Protein AF-0000000084722737 (afdb_homodimer)

Sequence (654 aa):
MSAPPPARPPMKITVLSRSASISSTKRLVEAGRARGHQVRVLNPVRVEMHLDGRRANLYYRRRKLSPCDVVIPRIAQSINNYGLAVVNQFAMGRVPLVNTARAISESRNKMRSLQLLSAHGIDIPATVMARDAADLKAMVGLVGGVPVLVKLLQGQEKRGVMVCESLQSLEAALEAILGLGHNLIVQQYVQHSGKDVRVLVVGGRAVAAVRRRPRVGRLSYTLNRGARLEALQLTESQRVAAERTAMLVGLEVAAVDLLDVPEGPPKVFEVNSSPALAEMESATGQDLARVIIERAEQLAAGSSGVESSEAWPTAVPRRKRASKAEGMSAPPPARPPMKITVLSRSASISSTKRLVEAGRARGHQVRVLNPVRVEMHLDGRRANLYYRRRKLSPCDVVIPRIAQSINNYGLAVVNQFAMGRVPLVNTARAISESRNKMRSLQLLSAHGIDIPATVMARDAADLKAMVGLVGGVPVLVKLLQGQEKRGVMVCESLQSLEAALEAILGLGHNLIVQQYVQHSGKDVRVLVVGGRAVAAVRRRPRVGRLSYTLNRGARLEALQLTESQRVAAERTAMLVGLEVAAVDLLDVPEGPPKVFEVNSSPALAEMESATGQDLARVIIERAEQLAAGSSGVESSEAWPTAVPRRKRASKAEG

Foldseek 3Di:
DPPPPPLPPAFEEEEADQDCPAQQNVLLCVLSVVSPYHYYYDHLVQKDWDDDPPDIFIDHPRHTDDDGLEYEYDDDVVCPPSSLVSQVSNVVVVHHYLDHSQLQVCQLQQVNLVVLCVLVPAAAFQKDWDLDCPDVPVRQVSRPHPQKWKAWSDDDPQPGIDTDGHSVSVVVVSCVQSVVVTTMMIGHDAPDPLWKKKFKAAQLFTDWMWIWHPDPPDRSVSSDDDTQTATDDDDPLRGVSQSVSCLQSFHNIKIWMWDDHPDDGIHTRHIHRNDDDVNRCVRHVDSVSNVNSVSRVCVSVPHDGSPHCPPSPPPPPPDPPPPPPDD/DPPDDPLPPAWEEEEADQDCPAQQNVLLCVLSVVSPYHYDYDHLVQKDWDDDPPDIFIDHPRHTDDDGLEYEYDDDVVCPPSSLVSQVSNVVVVHHYLDHSQLQVCQLQQVNLVVLCVLVPAAAFQKDWDLDCPDVPVRQVSRPHPQKWKAWSDDDPQPGIDTDGHSVSVVVVSCVQSVVVTTMMIGHDQPDPLWKKKFKAAQLFTDWMWIWHPDPPDRSVSSDPDTQTATDDDDPLRGVSQSVSCLQSQHNIKIWMWDDHPDDGIHTRHIHRNDDDVNRCVRHVDSVSNVNSVSRVCVSVPHDGSPHCPPSPPPPPPDPPPPPDDD

Organism: Cystobacter fuscus (strain ATCC 25194 / DSM 2262 / NBRC 100088 / M29) (NCBI:txid1242864)

pLDDT: mean 82.64, std 18.61, range [24.31, 98.62]

Secondary structure (DSSP, 8-state):
-------PPP-EEEEE-S-TTSHHHHHHHHHHHHTT-EEEEE-GGGEEEEE-SS-EEEEETTEEPPP-SEEEE---TTTHHHHHHHHHHHHHTT--BSB-HHHHHHHH-HHHHHHHHHHTT-----EEEES--TTHHHHHHHTTSSSEEEEESSS-GGG-EEEE-SHHHHHHHHHHHHTTT--EEEEE----SS-EEEEEEETTEEEEEEEEE--TTS-TT---TTPEEEE-PPPHHHHHHHHHHHHHHTBSEEEEEEE--SSSSPEEEEEESS---HHHHHHH---HHHHHHHHHHHHHTTPPP----------------------/-------PPP-EEEEE-S-TTSHHHHHHHHHHHHTT-EEEEE-GGGEEEEE-SS-EEEEETTEEPPP-SEEEE---TTTHHHHHHHHHHHHHTT--BSB-HHHHHHHH-HHHHHHHHHHTT-----EEEES--TTHHHHHHHTTSSSEEEEESSS-GGG-EEEE-SHHHHHHHHHHHHTTT--EEEEE----SS-EEEEEEETTEEEEEEEEEPPTTS-TT---TTPEEEE-PPPHHHHHHHHHHHHHHTBSEEEEEEE--SSSSPEEEEEESS---HHHHHHH---HHHHHHHHHHHHHTTPPP----------------------

Nearest PDB structures (foldseek):
  7qys-assembly1_D  TM=9.601E-01  e=2.051E-33  Pseudomonas syringae pv. tomato str. DC3000
  7qyr-assembly2_E  TM=9.599E-01  e=2.441E-33  Pseudomonas aeruginosa PAO1
  7qyr-assembly1_C  TM=9.624E-01  e=4.615E-33  Pseudomonas aeruginosa PAO1
  7qys-assembly2_H  TM=9.605E-01  e=5.819E-33  Pseudomonas syringae pv. tomato str. DC3000
  7qys-assembly1_B  TM=9.576E-01  e=3.308E-32  Pseudomonas syringae pv. tomato str. DC3000

Solvent-accessible surface area (backbone atoms only — not comparable to full-atom values): 34906 Å² total; per-residue (Å²): 131,78,74,73,72,76,75,65,76,68,43,40,37,37,34,32,28,84,45,69,78,40,64,42,48,39,42,38,44,51,35,33,40,74,66,54,27,47,65,46,74,40,36,49,73,59,40,30,40,36,38,43,15,79,50,76,48,47,28,44,90,90,32,75,59,75,89,56,44,26,36,43,57,40,75,53,79,84,53,51,70,57,35,34,46,53,48,44,51,44,40,69,67,44,32,38,54,43,45,44,37,65,24,41,51,39,34,68,34,60,64,57,38,51,50,54,36,24,72,68,62,41,40,28,58,23,32,33,37,46,71,66,71,86,55,51,67,63,53,35,55,71,27,74,32,70,43,28,31,38,34,47,69,68,73,68,80,64,77,29,63,44,78,24,73,37,71,66,52,37,49,54,49,46,54,59,42,42,72,69,72,47,51,43,34,41,26,33,52,75,92,42,94,40,49,35,38,40,32,38,25,49,75,56,35,66,76,48,35,29,35,38,34,38,48,88,93,49,70,34,81,45,68,44,95,70,46,53,57,39,55,44,85,74,49,70,59,50,42,52,54,44,22,50,49,28,30,52,52,19,28,26,41,25,30,31,31,32,35,67,44,98,72,70,67,45,24,48,77,47,49,35,56,59,58,76,42,58,66,54,24,67,41,58,73,46,68,58,41,43,56,52,45,52,48,42,50,39,38,51,73,65,45,81,70,59,68,49,60,73,70,58,75,69,56,71,74,77,74,77,77,74,74,75,74,83,122,133,80,72,71,74,78,76,68,77,70,42,40,37,36,34,32,26,85,44,68,78,42,63,42,49,38,42,39,45,50,36,33,42,74,65,54,27,48,66,46,74,41,36,50,74,59,41,30,39,37,38,43,16,81,52,77,48,48,27,45,89,90,32,74,59,74,87,54,44,28,35,43,59,40,74,53,79,84,53,49,70,57,34,35,48,52,47,44,50,44,40,68,69,44,34,38,56,46,45,43,40,64,24,43,51,40,33,67,34,60,66,55,38,51,50,54,37,24,70,68,60,40,42,28,58,25,31,34,38,46,71,66,70,86,55,52,67,64,54,36,54,72,27,75,32,71,43,29,31,37,34,46,69,68,72,68,78,65,78,30,61,44,78,23,73,38,72,66,52,40,49,53,49,44,53,59,40,43,71,70,72,46,51,42,36,41,27,32,52,74,90,40,95,41,51,35,35,39,32,37,26,49,75,56,36,70,76,47,37,29,35,38,34,38,48,88,94,50,73,33,81,48,68,44,94,70,45,52,58,39,56,45,85,74,49,70,59,51,42,51,53,42,23,51,48,28,29,51,51,20,28,26,42,23,28,30,32,32,34,66,46,99,72,70,68,45,24,47,77,47,50,35,55,60,59,77,42,58,65,54,24,67,39,58,72,47,68,58,41,44,56,53,44,52,49,42,51,40,38,50,72,64,46,81,70,59,67,48,57,72,69,60,75,66,57,72,73,77,74,74,76,74,75,76,74,83,123

Radius of gyration: 26.08 Å; Cα contacts (8 Å, |Δi|>4): 1401; chains: 2; bounding box: 75×81×66 Å

Structure (mmCIF, N/CA/C/O backbone):
data_AF-0000000084722737-model_v1
#
loop_
_entity.id
_entity.type
_entity.pdbx_description
1 polymer 'Ribosomal protein S6 glutaminyl transferase'
#
loop_
_atom_site.group_PDB
_atom_site.id
_atom_site.type_symbol
_atom_site.label_atom_id
_atom_site.label_alt_id
_atom_site.label_comp_id
_atom_site.label_asym_id
_atom_site.label_entity_id
_atom_site.label_seq_id
_atom_site.pdbx_PDB_ins_code
_atom_site.Cartn_x
_atom_site.Cartn_y
_atom_site.Cartn_z
_atom_site.occupancy
_atom_site.B_iso_or_equiv
_atom_site.auth_seq_id
_atom_site.auth_comp_id
_atom_site.auth_asym_id
_atom_site.auth_atom_id
_atom_site.pdbx_PDB_model_num
ATOM 1 N N . MET A 1 1 ? 12.906 31.125 36.125 1 32.56 1 MET A N 1
ATOM 2 C CA . MET A 1 1 ? 12.984 31.172 34.656 1 32.56 1 MET A CA 1
ATOM 3 C C . MET A 1 1 ? 13.672 29.922 34.125 1 32.56 1 MET A C 1
ATOM 5 O O . MET A 1 1 ? 14.867 29.703 34.375 1 32.56 1 MET A O 1
ATOM 9 N N . SER A 1 2 ? 13.016 28.766 34.031 1 36.16 2 SER A N 1
ATOM 10 C CA . SER A 1 2 ? 13.602 27.453 33.781 1 36.16 2 SER A CA 1
ATOM 11 C C . SER A 1 2 ? 14.414 27.453 32.5 1 36.16 2 SER A C 1
ATOM 13 O O . SER A 1 2 ? 14.031 28.109 31.516 1 36.16 2 SER A O 1
ATOM 15 N N . ALA A 1 3 ? 15.703 27.281 32.5 1 43.47 3 ALA A N 1
ATOM 16 C CA . ALA A 1 3 ? 16.625 27.281 31.375 1 43.47 3 ALA A CA 1
ATOM 17 C C . ALA A 1 3 ? 16.016 26.531 30.188 1 43.47 3 ALA A C 1
ATOM 19 O O . ALA A 1 3 ? 15.359 25.5 30.375 1 43.47 3 ALA A O 1
ATOM 20 N N . PRO A 1 4 ? 15.781 27.25 29.047 1 47.06 4 PRO A N 1
ATOM 21 C CA . PRO A 1 4 ? 15.25 26.5 27.891 1 47.06 4 PRO A CA 1
ATOM 22 C C . PRO A 1 4 ? 15.938 25.156 27.688 1 47.06 4 PRO A C 1
ATOM 24 O O . PRO A 1 4 ? 17.094 24.969 28.109 1 47.06 4 PRO A O 1
ATOM 27 N N . PRO A 1 5 ? 15.242 24.109 27.656 1 49.84 5 PRO A N 1
ATOM 28 C CA . PRO A 1 5 ? 15.898 22.812 27.5 1 49.84 5 PRO A CA 1
ATOM 29 C C . PRO A 1 5 ? 17.094 22.859 26.562 1 49.84 5 PRO A C 1
ATOM 31 O O . PRO A 1 5 ? 17.156 23.703 25.672 1 49.84 5 PRO A O 1
ATOM 34 N N . PRO A 1 6 ? 18.266 22.453 26.953 1 48.44 6 PRO A N 1
ATOM 35 C CA . PRO A 1 6 ? 19.484 22.516 26.156 1 48.44 6 PRO A CA 1
ATOM 36 C C . PRO A 1 6 ? 19.266 22.203 24.688 1 48.44 6 PRO A C 1
ATOM 38 O O . PRO A 1 6 ? 18.438 21.328 24.359 1 48.44 6 PRO A O 1
ATOM 41 N N . ALA A 1 7 ? 19.406 23.25 23.859 1 53.53 7 ALA A N 1
ATOM 42 C CA . ALA A 1 7 ? 19.297 23.109 22.406 1 53.53 7 ALA A CA 1
ATOM 43 C C . ALA A 1 7 ? 20.016 21.844 21.938 1 53.53 7 ALA A C 1
ATOM 45 O O . ALA A 1 7 ? 21.156 21.594 22.297 1 53.53 7 ALA A O 1
ATOM 46 N N . ARG A 1 8 ? 19.281 20.781 21.609 1 64.94 8 ARG A N 1
ATOM 47 C CA . ARG A 1 8 ? 19.906 19.562 21.109 1 64.94 8 ARG A CA 1
ATOM 48 C C . ARG A 1 8 ? 20.891 19.875 19.984 1 64.94 8 ARG A C 1
ATOM 50 O O . ARG A 1 8 ? 20.766 20.906 19.312 1 64.94 8 ARG A O 1
ATOM 57 N N . PRO A 1 9 ? 21.969 19.094 19.844 1 79.06 9 PRO A N 1
ATOM 58 C CA . PRO A 1 9 ? 22.984 19.312 18.812 1 79.06 9 PRO A CA 1
ATOM 59 C C . PRO A 1 9 ? 22.359 19.484 17.422 1 79.06 9 PRO A C 1
ATOM 61 O O . PRO A 1 9 ? 21.297 18.938 17.141 1 79.06 9 PRO A O 1
ATOM 64 N N . PRO A 1 10 ? 22.906 20.422 16.703 1 92.69 10 PRO A N 1
ATOM 65 C CA . PRO A 1 10 ? 22.422 20.641 15.344 1 92.69 10 PRO A CA 1
ATOM 66 C C . PRO A 1 10 ? 22.312 19.344 14.539 1 92.69 10 PRO A C 1
ATOM 68 O O . PRO A 1 10 ? 23.188 18.484 14.625 1 92.69 10 PRO A O 1
ATOM 71 N N . MET A 1 11 ? 21.156 19.234 14.047 1 95.69 11 MET A N 1
ATOM 72 C CA . MET A 1 11 ? 20.875 18.078 13.211 1 95.69 11 MET A CA 1
ATOM 73 C C . MET A 1 11 ? 20.797 18.469 11.742 1 95.69 11 MET A C 1
ATOM 75 O O . MET A 1 11 ? 20.688 19.656 11.422 1 95.69 11 MET A O 1
ATOM 79 N N . LYS A 1 12 ? 21 17.469 10.914 1 98 12 LYS A N 1
ATOM 80 C CA . LYS A 1 12 ? 20.703 17.594 9.492 1 98 12 LYS A CA 1
ATOM 81 C C . LYS A 1 12 ? 19.312 17.031 9.18 1 98 12 LYS A C 1
ATOM 83 O O . LYS A 1 12 ? 19.094 15.828 9.234 1 98 12 LYS A O 1
ATOM 88 N N . ILE A 1 13 ? 18.438 17.969 8.82 1 98.44 13 ILE A N 1
ATOM 89 C CA . ILE A 1 13 ? 17.062 17.578 8.523 1 98.44 13 ILE A CA 1
ATOM 90 C C . ILE A 1 13 ? 16.828 17.641 7.016 1 98.44 13 ILE A C 1
ATOM 92 O O . ILE A 1 13 ? 17.188 18.625 6.359 1 98.44 13 ILE A O 1
ATOM 96 N N . THR A 1 14 ? 16.281 16.547 6.465 1 98.62 14 THR A N 1
ATOM 97 C CA . THR A 1 14 ? 15.852 16.562 5.074 1 98.62 14 THR A CA 1
ATOM 98 C C . THR A 1 14 ? 14.328 16.625 4.98 1 98.62 14 THR A C 1
ATOM 100 O O . THR A 1 14 ? 13.633 15.781 5.547 1 98.62 14 THR A O 1
ATOM 103 N N . VAL A 1 15 ? 13.828 17.625 4.297 1 98.62 15 VAL A N 1
ATOM 104 C CA . VAL A 1 15 ? 12.406 17.734 3.975 1 98.62 15 VAL A CA 1
ATOM 105 C C . VAL A 1 15 ? 12.18 17.297 2.527 1 98.62 15 VAL A C 1
ATOM 107 O O . VAL A 1 15 ? 12.75 17.875 1.602 1 98.62 15 VAL A O 1
ATOM 110 N N . LEU A 1 16 ? 11.406 16.25 2.336 1 97.5 16 LEU A N 1
ATOM 111 C CA . LEU A 1 16 ? 11.016 15.852 0.99 1 97.5 16 LEU A CA 1
ATOM 112 C C . LEU A 1 16 ? 9.766 16.609 0.541 1 97.5 16 LEU A C 1
ATOM 114 O O . LEU A 1 16 ? 8.688 16.406 1.092 1 97.5 16 LEU A O 1
ATOM 118 N N . SER A 1 17 ? 9.953 17.453 -0.408 1 96.25 17 SER A N 1
ATOM 119 C CA . SER A 1 17 ? 8.883 18.312 -0.915 1 96.25 17 SER A CA 1
ATOM 120 C C . SER A 1 17 ? 9.117 18.688 -2.375 1 96.25 17 SER A C 1
ATOM 122 O O . SER A 1 17 ? 10.266 18.797 -2.814 1 96.25 17 SER A O 1
ATOM 124 N N . ARG A 1 18 ? 8.039 18.922 -3.059 1 92.44 18 ARG A N 1
ATOM 125 C CA . ARG A 1 18 ? 8.156 19.25 -4.477 1 92.44 18 ARG A CA 1
ATOM 126 C C . ARG A 1 18 ? 8.859 20.578 -4.676 1 92.44 18 ARG A C 1
ATOM 128 O O . ARG A 1 18 ? 9.5 20.812 -5.703 1 92.44 18 ARG A O 1
ATOM 135 N N . SER A 1 19 ? 8.633 21.438 -3.678 1 92.56 19 SER A N 1
ATOM 136 C CA . SER A 1 19 ? 9.242 22.75 -3.797 1 92.56 19 SER A CA 1
ATOM 137 C C . SER A 1 19 ? 9.461 23.391 -2.428 1 92.56 19 SER A C 1
ATOM 139 O O . SER A 1 19 ? 8.609 23.266 -1.542 1 92.56 19 SER A O 1
ATOM 141 N N . ALA A 1 20 ? 10.531 24.125 -2.365 1 93.56 20 ALA A N 1
ATOM 142 C CA . ALA A 1 20 ? 10.836 24.859 -1.144 1 93.56 20 ALA A CA 1
ATOM 143 C C . ALA A 1 20 ? 9.914 26.078 -0.989 1 93.56 20 ALA A C 1
ATOM 145 O O . ALA A 1 20 ? 9.836 26.672 0.086 1 93.56 20 ALA A O 1
ATOM 146 N N . SER A 1 21 ? 9.195 26.359 -2.053 1 94.62 21 SER A N 1
ATOM 147 C CA . SER A 1 21 ? 8.359 27.562 -2.047 1 94.62 21 SER A CA 1
ATOM 148 C C . SER A 1 21 ? 6.977 27.281 -1.484 1 94.62 21 SER A C 1
ATOM 150 O O . SER A 1 21 ? 6.207 28.203 -1.202 1 94.62 21 SER A O 1
ATOM 152 N N . ILE A 1 22 ? 6.703 26.047 -1.352 1 94.12 22 ILE A N 1
ATOM 153 C CA . ILE A 1 22 ? 5.418 25.688 -0.76 1 94.12 22 ILE A CA 1
ATOM 154 C C . ILE A 1 22 ? 5.355 26.188 0.681 1 94.12 22 ILE A C 1
ATOM 156 O O . ILE A 1 22 ? 6.293 25.984 1.457 1 94.12 22 ILE A O 1
ATOM 160 N N . SER A 1 23 ? 4.297 26.828 1.039 1 95.38 23 SER A N 1
ATOM 161 C CA . SER A 1 23 ? 4.168 27.562 2.295 1 95.38 23 SER A CA 1
ATOM 162 C C . SER A 1 23 ? 4.484 26.656 3.49 1 95.38 23 SER A C 1
ATOM 164 O O . SER A 1 23 ? 5.246 27.047 4.379 1 95.38 23 SER A O 1
ATOM 166 N N . SER A 1 24 ? 3.938 25.469 3.49 1 96.25 24 SER A N 1
ATOM 167 C CA . SER A 1 24 ? 4.168 24.562 4.609 1 96.25 24 SER A CA 1
ATOM 168 C C . SER A 1 24 ? 5.629 24.109 4.668 1 96.25 24 SER A C 1
ATOM 170 O O . SER A 1 24 ? 6.191 23.969 5.754 1 96.25 24 SER A O 1
ATOM 172 N N . THR A 1 25 ? 6.238 23.906 3.545 1 97.5 25 THR A N 1
ATOM 173 C CA . THR A 1 25 ? 7.652 23.547 3.488 1 97.5 25 THR A CA 1
ATOM 174 C C . THR A 1 25 ? 8.516 24.688 4.016 1 97.5 25 THR A C 1
ATOM 176 O O . THR A 1 25 ? 9.422 24.469 4.824 1 97.5 25 THR A O 1
ATOM 179 N N . LYS A 1 26 ? 8.18 25.891 3.607 1 97.88 26 LYS A N 1
ATOM 180 C CA . LYS A 1 26 ? 8.898 27.078 4.09 1 97.88 26 LYS A CA 1
ATOM 181 C C . LYS A 1 26 ? 8.844 27.172 5.609 1 97.88 26 LYS A C 1
ATOM 183 O O . LYS A 1 26 ? 9.852 27.438 6.262 1 97.88 26 LYS A O 1
ATOM 188 N N . ARG A 1 27 ? 7.66 26.922 6.125 1 98.06 27 ARG A N 1
ATOM 189 C CA . ARG A 1 27 ? 7.473 27 7.57 1 98.06 27 ARG A CA 1
ATOM 190 C C . ARG A 1 27 ? 8.344 25.984 8.289 1 98.06 27 ARG A C 1
ATOM 192 O O . ARG A 1 27 ? 8.953 26.297 9.32 1 98.06 27 ARG A O 1
ATOM 199 N N . LEU A 1 28 ? 8.438 24.797 7.762 1 98.5 28 LEU A N 1
ATOM 200 C CA . LEU A 1 28 ? 9.258 23.75 8.367 1 98.5 28 LEU A CA 1
ATOM 201 C C . LEU A 1 28 ? 10.734 24.109 8.312 1 98.5 28 LEU A C 1
ATOM 203 O O . LEU A 1 28 ? 11.469 23.922 9.289 1 98.5 28 LEU A O 1
ATOM 207 N N . VAL A 1 29 ? 11.156 24.641 7.156 1 98.44 29 VAL A N 1
ATOM 208 C CA . VAL A 1 29 ? 12.539 25.047 6.992 1 98.44 29 VAL A CA 1
ATOM 209 C C . VAL A 1 29 ? 12.875 26.156 7.996 1 98.44 29 VAL A C 1
ATOM 211 O O . VAL A 1 29 ? 13.883 26.078 8.703 1 98.44 29 VAL A O 1
ATOM 214 N N . GLU A 1 30 ? 12.016 27.109 8.094 1 98.12 30 GLU A N 1
ATOM 215 C CA . GLU A 1 30 ? 12.219 28.234 9.016 1 98.12 30 GLU A CA 1
ATOM 216 C C . GLU A 1 30 ? 12.281 27.75 10.461 1 98.12 30 GLU A C 1
ATOM 218 O O . GLU A 1 30 ? 13.172 28.156 11.211 1 98.12 30 GLU A O 1
ATOM 223 N N . ALA A 1 31 ? 11.375 26.922 10.852 1 98.25 31 ALA A N 1
ATOM 224 C CA . ALA A 1 31 ? 11.32 26.406 12.219 1 98.25 31 ALA A CA 1
ATOM 225 C C . ALA A 1 31 ? 12.57 25.594 12.547 1 98.25 31 ALA A C 1
ATOM 227 O O . ALA A 1 31 ? 13.133 25.703 13.633 1 98.25 31 ALA A O 1
ATOM 228 N N . GLY A 1 32 ? 13 24.719 11.594 1 98.19 32 GLY A N 1
ATOM 229 C CA . GLY A 1 32 ? 14.203 23.938 11.797 1 98.19 32 GLY A CA 1
ATOM 230 C C . GLY A 1 32 ? 15.453 24.781 11.953 1 98.19 32 GLY A C 1
ATOM 231 O O . GLY A 1 32 ? 16.25 24.562 12.875 1 98.19 32 GLY A O 1
ATOM 232 N N . ARG A 1 33 ? 15.555 25.75 11.086 1 98 33 ARG A N 1
ATOM 233 C CA . ARG A 1 33 ? 16.719 26.641 11.141 1 98 33 ARG A CA 1
ATOM 234 C C . ARG A 1 33 ? 16.703 27.484 12.406 1 98 33 ARG A C 1
ATOM 236 O O . ARG A 1 33 ? 17.75 27.719 13.016 1 98 33 ARG A O 1
ATOM 243 N N . ALA A 1 34 ? 15.539 27.938 12.805 1 97.56 34 ALA A N 1
ATOM 244 C CA . ALA A 1 34 ? 15.398 28.734 14.023 1 97.56 34 ALA A CA 1
ATOM 245 C C . ALA A 1 34 ? 15.836 27.938 15.25 1 97.56 34 ALA A C 1
ATOM 247 O O . ALA A 1 34 ? 16.281 28.516 16.234 1 97.56 34 ALA A O 1
ATOM 248 N N . ARG A 1 35 ? 15.758 26.672 15.172 1 97.19 35 ARG A N 1
ATOM 249 C CA . ARG A 1 35 ? 16.141 25.812 16.297 1 97.19 35 ARG A CA 1
ATOM 250 C C . ARG A 1 35 ? 17.594 25.344 16.156 1 97.19 35 ARG A C 1
ATOM 252 O O . ARG A 1 35 ? 18.047 24.484 16.922 1 97.19 35 ARG A O 1
ATOM 259 N N . GLY A 1 36 ? 18.266 25.781 15.078 1 97.06 36 GLY A N 1
ATOM 260 C CA . GLY A 1 36 ? 19.688 25.562 14.953 1 97.06 36 GLY A CA 1
ATOM 261 C C . GLY A 1 36 ? 20.047 24.391 14.055 1 97.06 36 GLY A C 1
ATOM 262 O O . GLY A 1 36 ? 21.203 23.969 14.016 1 97.06 36 GLY A O 1
ATOM 263 N N . HIS A 1 37 ? 19.141 23.891 13.32 1 98.12 37 HIS A N 1
ATOM 264 C CA . HIS A 1 37 ? 19.391 22.719 12.477 1 98.12 37 HIS A CA 1
ATOM 265 C C . HIS A 1 37 ? 19.734 23.141 11.055 1 98.12 37 HIS A C 1
ATOM 267 O O . HIS A 1 37 ? 19.438 24.266 10.641 1 98.12 37 HIS A O 1
ATOM 273 N N . GLN A 1 38 ? 20.484 22.266 10.391 1 98 38 GLN A N 1
ATOM 274 C CA . GLN A 1 38 ? 20.578 22.344 8.938 1 98 38 GLN A CA 1
ATOM 275 C C . GLN A 1 38 ? 19.391 21.656 8.266 1 98 38 GLN A C 1
ATOM 277 O O . GLN A 1 38 ? 19.047 20.531 8.594 1 98 38 GLN A O 1
ATOM 282 N N . VAL A 1 39 ? 18.75 22.438 7.402 1 98.25 39 VAL A N 1
ATOM 283 C CA . VAL A 1 39 ? 17.562 21.891 6.742 1 98.25 39 VAL A CA 1
ATOM 284 C C . VAL A 1 39 ? 17.75 21.938 5.227 1 98.25 39 VAL A C 1
ATOM 286 O O . VAL A 1 39 ? 18.047 23 4.672 1 98.25 39 VAL A O 1
ATOM 289 N N . ARG A 1 40 ? 17.594 20.859 4.582 1 97.62 40 ARG A N 1
ATOM 290 C CA . ARG A 1 40 ? 17.578 20.828 3.123 1 97.62 40 ARG A CA 1
ATOM 291 C C . ARG A 1 40 ? 16.25 20.328 2.598 1 97.62 40 ARG A C 1
ATOM 293 O O . ARG A 1 40 ? 15.578 19.516 3.248 1 97.62 40 AR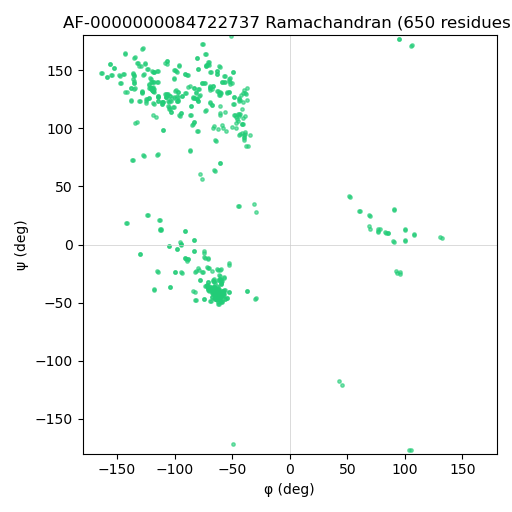G A O 1
ATOM 300 N N . VAL A 1 41 ? 15.859 20.844 1.427 1 98.12 41 VAL A N 1
ATOM 301 C CA . VAL A 1 41 ? 14.633 20.422 0.749 1 98.12 41 VAL A CA 1
ATOM 302 C C . VAL A 1 41 ? 14.984 19.641 -0.52 1 98.12 41 VAL A C 1
ATOM 304 O O . VAL A 1 41 ? 15.742 20.141 -1.364 1 98.12 41 VAL A O 1
ATOM 307 N N . LEU A 1 42 ? 14.531 18.438 -0.579 1 96.56 42 LEU A N 1
ATOM 308 C CA . LEU A 1 42 ? 14.727 17.609 -1.768 1 96.56 42 LEU A CA 1
ATOM 309 C C . LEU A 1 42 ? 13.391 17.312 -2.439 1 96.56 42 LEU A C 1
ATOM 311 O O . LEU A 1 42 ? 12.43 16.906 -1.774 1 96.56 42 LEU A O 1
ATOM 315 N N . ASN A 1 43 ? 13.344 17.578 -3.695 1 94.06 43 ASN A N 1
ATOM 316 C CA . ASN A 1 43 ? 12.219 17.109 -4.496 1 94.06 43 ASN A CA 1
ATOM 317 C C . ASN A 1 43 ? 12.297 15.602 -4.75 1 94.06 43 ASN A C 1
ATOM 319 O O . ASN A 1 43 ? 13.203 15.141 -5.449 1 94.06 43 ASN A O 1
ATOM 323 N N . PRO A 1 44 ? 11.375 14.891 -4.23 1 92.25 44 PRO A N 1
ATOM 324 C CA . PRO A 1 44 ? 11.484 13.43 -4.332 1 92.25 44 PRO A CA 1
ATOM 325 C C . PRO A 1 44 ? 11.555 12.945 -5.781 1 92.25 44 PRO A C 1
ATOM 327 O O . PRO A 1 44 ? 12.188 11.93 -6.062 1 92.25 44 PRO A O 1
ATOM 330 N N . VAL A 1 45 ? 10.922 13.641 -6.711 1 86.56 45 VAL A N 1
ATOM 331 C CA . VAL A 1 45 ? 10.859 13.172 -8.094 1 86.56 45 VAL A CA 1
ATOM 332 C C . VAL A 1 45 ? 12.234 13.305 -8.742 1 86.56 45 VAL A C 1
ATOM 334 O O . VAL A 1 45 ? 12.477 12.742 -9.812 1 86.56 45 VAL A O 1
ATOM 337 N N . ARG A 1 46 ? 13.102 14.016 -8.047 1 88.38 46 ARG A N 1
ATOM 338 C CA . ARG A 1 46 ? 14.438 14.227 -8.594 1 88.38 46 ARG A CA 1
ATOM 339 C C . ARG A 1 46 ? 15.461 13.359 -7.879 1 88.38 46 ARG A C 1
ATOM 341 O O . ARG A 1 46 ? 16.656 13.422 -8.188 1 88.38 46 ARG A O 1
ATOM 348 N N . VAL A 1 47 ? 15.047 12.625 -6.945 1 91.5 47 VAL A N 1
ATOM 349 C CA . VAL A 1 47 ? 15.938 11.703 -6.238 1 91.5 47 VAL A CA 1
ATOM 350 C C . VAL A 1 47 ? 16.109 10.422 -7.051 1 91.5 47 VAL A C 1
ATOM 352 O O . VAL A 1 47 ? 15.125 9.852 -7.539 1 91.5 47 VAL A O 1
ATOM 355 N N . GLU A 1 48 ? 17.281 10.039 -7.227 1 89.88 48 GLU A N 1
ATOM 356 C CA . GLU A 1 48 ? 17.578 8.758 -7.863 1 89.88 48 GLU A CA 1
ATOM 357 C C . GLU A 1 48 ? 17.922 7.691 -6.828 1 89.88 48 GLU A C 1
ATOM 359 O O . GLU A 1 48 ? 18.625 7.969 -5.855 1 89.88 48 GLU A O 1
ATOM 364 N N . MET A 1 49 ? 17.484 6.527 -7.125 1 91.94 49 MET A N 1
ATOM 365 C CA . MET A 1 49 ? 17.703 5.426 -6.188 1 91.94 49 MET A CA 1
ATOM 366 C C . MET A 1 49 ? 18.5 4.309 -6.836 1 91.94 49 MET A C 1
ATOM 368 O O . MET A 1 49 ? 18.312 3.998 -8.016 1 91.94 49 MET A O 1
ATOM 372 N N . HIS A 1 50 ? 19.375 3.795 -6.051 1 91.44 50 HIS A N 1
ATOM 373 C CA . HIS A 1 50 ? 20.172 2.648 -6.465 1 91.44 50 HIS A CA 1
ATOM 374 C C . HIS A 1 50 ? 20.109 1.524 -5.438 1 91.44 50 HIS A C 1
ATOM 376 O O . HIS A 1 50 ? 20.203 1.771 -4.234 1 91.44 50 HIS A O 1
ATOM 382 N N . LEU A 1 51 ? 19.828 0.329 -5.969 1 91.5 51 LEU A N 1
ATOM 383 C CA . LEU A 1 51 ? 19.812 -0.875 -5.145 1 91.5 51 LEU A CA 1
ATOM 384 C C . LEU A 1 51 ? 20.531 -2.021 -5.848 1 91.5 51 LEU A C 1
ATOM 386 O O . LEU A 1 51 ? 20.406 -2.184 -7.062 1 91.5 51 LEU A O 1
ATOM 390 N N . ASP A 1 52 ? 21.297 -2.82 -5.02 1 84.44 52 ASP A N 1
ATOM 391 C CA . ASP A 1 52 ? 21.922 -3.971 -5.66 1 84.44 52 ASP A CA 1
ATOM 392 C C . ASP A 1 52 ? 21.906 -5.188 -4.742 1 84.44 52 ASP A C 1
ATOM 394 O O . ASP A 1 52 ? 22.672 -6.141 -4.945 1 84.44 52 ASP A O 1
ATOM 398 N N . GLY A 1 53 ? 21.094 -5.219 -3.74 1 79.12 53 GLY A N 1
ATOM 399 C CA . GLY A 1 53 ? 21.016 -6.305 -2.777 1 79.12 53 GLY A CA 1
ATOM 400 C C . GLY A 1 53 ? 21.906 -6.082 -1.561 1 79.12 53 GLY A C 1
ATOM 401 O O . GLY A 1 53 ? 21.641 -6.637 -0.491 1 79.12 53 GLY A O 1
ATOM 402 N N . ARG A 1 54 ? 22.891 -5.297 -1.693 1 79.44 54 ARG A N 1
ATOM 403 C CA . ARG A 1 54 ? 23.812 -5.039 -0.602 1 79.44 54 ARG A CA 1
ATOM 404 C C . ARG A 1 54 ? 23.797 -3.566 -0.204 1 79.44 54 ARG A C 1
ATOM 406 O O . ARG A 1 54 ? 23.906 -3.236 0.979 1 79.44 54 ARG A O 1
ATOM 413 N N . ARG A 1 55 ? 23.703 -2.824 -1.226 1 82.06 55 ARG A N 1
ATOM 414 C CA . ARG A 1 55 ? 23.75 -1.384 -0.998 1 82.06 55 ARG A CA 1
ATOM 415 C C . ARG A 1 55 ? 22.469 -0.715 -1.463 1 82.06 55 ARG A C 1
ATOM 417 O O . ARG A 1 55 ? 21.828 -1.17 -2.42 1 82.06 55 ARG A O 1
ATOM 424 N N . ALA A 1 56 ? 22.094 0.38 -0.767 1 88.56 56 ALA A N 1
ATOM 425 C CA . ALA A 1 56 ? 21 1.272 -1.127 1 88.56 56 ALA A CA 1
ATOM 426 C C . ALA A 1 56 ? 21.438 2.734 -1.048 1 88.56 56 ALA A C 1
ATOM 428 O O . ALA A 1 56 ? 21.641 3.268 0.044 1 88.56 56 ALA A O 1
ATOM 429 N N . ASN A 1 57 ? 21.625 3.299 -2.238 1 91.94 57 ASN A N 1
ATOM 430 C CA . ASN A 1 57 ? 22.125 4.672 -2.281 1 91.94 57 ASN A CA 1
ATOM 431 C C . ASN A 1 57 ? 21.094 5.621 -2.885 1 91.94 57 ASN A C 1
ATOM 433 O O . ASN A 1 57 ? 20.281 5.215 -3.727 1 91.94 57 ASN A O 1
ATOM 437 N N . LEU A 1 58 ? 21.172 6.793 -2.408 1 94.12 58 LEU A N 1
ATOM 438 C CA . LEU A 1 58 ? 20.359 7.879 -2.945 1 94.12 58 LEU A CA 1
ATOM 439 C C . LEU A 1 58 ? 21.219 8.938 -3.607 1 94.12 58 LEU A C 1
ATOM 441 O O . LEU A 1 58 ? 22.297 9.273 -3.1 1 94.12 58 LEU A O 1
ATOM 445 N N . TYR A 1 59 ? 20.734 9.391 -4.668 1 92 59 TYR A N 1
ATOM 446 C CA . TYR A 1 59 ? 21.422 10.445 -5.395 1 92 59 TYR A CA 1
ATOM 447 C C . TYR A 1 59 ? 20.5 11.617 -5.672 1 92 59 TYR A C 1
ATOM 449 O O . TYR A 1 59 ? 19.281 11.438 -5.832 1 92 59 TYR A O 1
ATOM 457 N N . TYR A 1 60 ? 21.062 12.789 -5.66 1 92.56 60 TYR A N 1
ATOM 458 C CA . TYR A 1 60 ? 20.375 14.023 -6.023 1 92.56 60 TYR A CA 1
ATOM 459 C C . TYR A 1 60 ? 21.25 14.914 -6.883 1 92.56 60 TYR A C 1
ATOM 461 O O . TYR A 1 60 ? 22.406 15.203 -6.52 1 92.56 60 TYR A O 1
ATOM 469 N N . ARG A 1 61 ? 20.781 15.258 -8 1 86.69 61 ARG A N 1
ATOM 470 C CA . ARG A 1 61 ? 21.562 16.047 -8.953 1 86.69 61 ARG A CA 1
ATOM 471 C C . ARG A 1 61 ? 22.922 15.406 -9.211 1 86.69 61 ARG A C 1
ATOM 473 O O . ARG A 1 61 ? 23.953 16.078 -9.148 1 86.69 61 ARG A O 1
ATOM 480 N N . ARG A 1 62 ? 22.969 14.125 -9.336 1 81.25 62 ARG A N 1
ATOM 481 C CA . ARG A 1 62 ? 24.094 13.312 -9.773 1 81.25 62 ARG A CA 1
ATOM 482 C C . ARG A 1 62 ? 25.109 13.141 -8.648 1 81.25 62 ARG A C 1
ATOM 484 O O . ARG A 1 62 ? 26.25 12.742 -8.891 1 81.25 62 ARG A O 1
ATOM 491 N N . ARG A 1 63 ? 24.719 13.477 -7.516 1 90.31 63 ARG A N 1
ATOM 492 C CA . ARG A 1 63 ? 25.609 13.297 -6.375 1 90.31 63 ARG A CA 1
ATOM 493 C C . ARG A 1 63 ? 24.969 12.414 -5.309 1 90.31 63 ARG A C 1
ATOM 495 O O . ARG A 1 63 ? 23.766 12.539 -5.035 1 90.31 63 ARG A O 1
ATOM 502 N N . LYS A 1 64 ? 25.812 11.578 -4.832 1 92.5 64 LYS A N 1
ATOM 503 C CA . LYS A 1 64 ? 25.344 10.758 -3.723 1 92.5 64 LYS A CA 1
ATOM 504 C C . LYS A 1 64 ? 24.922 11.625 -2.539 1 92.5 64 LYS A C 1
ATOM 506 O O . LYS A 1 64 ? 25.641 12.547 -2.148 1 92.5 64 LYS A O 1
ATOM 511 N N . LEU A 1 65 ? 23.766 11.359 -2.053 1 94.81 65 LEU A N 1
ATOM 512 C CA . LEU A 1 65 ? 23.234 12.156 -0.947 1 94.81 65 LEU A CA 1
ATOM 513 C C . LEU A 1 65 ? 24.016 11.883 0.333 1 94.81 65 LEU A C 1
ATOM 515 O O . LEU A 1 65 ? 24.344 10.734 0.642 1 94.81 65 LEU A O 1
ATOM 519 N N . SER A 1 66 ? 24.359 12.93 1.062 1 92.75 66 SER A N 1
ATOM 520 C CA . SER A 1 66 ? 24.953 12.805 2.387 1 92.75 66 SER A CA 1
ATOM 521 C C . SER A 1 66 ? 23.938 12.336 3.414 1 92.75 66 SER A C 1
ATOM 523 O O . SER A 1 66 ? 22.734 12.578 3.256 1 92.75 66 SER A O 1
ATOM 525 N N . PRO A 1 67 ? 24.422 11.727 4.426 1 92.38 67 PRO A N 1
ATOM 526 C CA . PRO A 1 67 ? 23.5 11.258 5.469 1 92.38 67 PRO A CA 1
ATOM 527 C C . PRO A 1 67 ? 22.766 12.406 6.16 1 92.38 67 PRO A C 1
ATOM 529 O O . PRO A 1 67 ? 23.266 13.531 6.203 1 92.38 67 PRO A O 1
ATOM 532 N N . CYS A 1 68 ? 21.641 12.148 6.566 1 96.75 68 CYS A N 1
ATOM 533 C CA . CYS A 1 68 ? 20.875 13.07 7.402 1 96.75 68 CYS A CA 1
ATOM 534 C C . CYS A 1 68 ? 20.375 12.367 8.664 1 96.75 68 CYS A C 1
ATOM 536 O O . CYS A 1 68 ? 20.484 11.148 8.781 1 96.75 68 CYS A O 1
ATOM 538 N N . ASP A 1 69 ? 19.875 13.195 9.586 1 97 69 ASP A N 1
ATOM 539 C CA . ASP A 1 69 ? 19.516 12.664 10.891 1 97 69 ASP A CA 1
ATOM 540 C C . ASP A 1 69 ? 18.031 12.305 10.945 1 97 69 ASP A C 1
ATOM 542 O O . ASP A 1 69 ? 17.625 11.477 11.766 1 97 69 ASP A O 1
ATOM 546 N N . VAL A 1 70 ? 17.266 12.93 10.094 1 97.81 70 VAL A N 1
ATOM 547 C CA . VAL A 1 70 ? 15.82 12.688 10.086 1 97.81 70 VAL A CA 1
ATOM 548 C C . VAL A 1 70 ? 15.219 13.211 8.781 1 97.81 70 VAL A C 1
ATOM 550 O O . VAL A 1 70 ? 15.727 14.172 8.195 1 97.81 70 VAL A O 1
ATOM 553 N N . VAL A 1 71 ? 14.18 12.539 8.32 1 98.31 71 VAL A N 1
ATOM 554 C CA . VAL A 1 71 ? 13.492 12.945 7.105 1 98.31 71 VAL A CA 1
ATOM 555 C C . VAL A 1 71 ? 12.039 13.297 7.426 1 98.31 71 VAL A C 1
ATOM 557 O O . VAL A 1 71 ? 11.367 12.578 8.18 1 98.31 71 VAL A O 1
ATOM 560 N N . ILE A 1 72 ? 11.562 14.383 6.926 1 98.44 72 ILE A N 1
ATOM 561 C CA . ILE A 1 72 ? 10.164 14.797 6.984 1 98.44 72 ILE A CA 1
ATOM 562 C C . ILE A 1 72 ? 9.539 14.719 5.59 1 98.44 72 ILE A C 1
ATOM 564 O O . ILE A 1 72 ? 9.664 15.656 4.797 1 98.44 72 ILE A O 1
ATOM 568 N N . PRO A 1 73 ? 8.852 13.672 5.328 1 97.62 73 PRO A N 1
ATOM 569 C CA . PRO A 1 73 ? 8.258 13.531 3.996 1 97.62 73 PRO A CA 1
ATOM 570 C C . PRO A 1 73 ? 6.977 14.344 3.832 1 97.62 73 PRO A C 1
ATOM 572 O O . PRO A 1 73 ? 6.062 14.227 4.652 1 97.62 73 PRO A O 1
ATOM 575 N N . ARG A 1 74 ? 6.945 15.18 2.879 1 95.31 74 ARG A N 1
ATOM 576 C CA . ARG A 1 74 ? 5.734 15.836 2.398 1 95.31 74 ARG A CA 1
ATOM 577 C C . ARG A 1 74 ? 5.41 15.414 0.969 1 95.31 74 ARG A C 1
ATOM 579 O O . ARG A 1 74 ? 5.672 16.156 0.022 1 95.31 74 ARG A O 1
ATOM 586 N N . ILE A 1 75 ? 4.848 14.203 0.863 1 87.56 75 ILE A N 1
ATOM 587 C CA . ILE A 1 75 ? 4.652 13.555 -0.428 1 87.56 75 ILE A CA 1
ATOM 588 C C . ILE A 1 75 ? 3.248 13.844 -0.948 1 87.56 75 ILE A C 1
ATOM 590 O O . ILE A 1 75 ? 2.258 13.414 -0.354 1 87.56 75 ILE A O 1
ATOM 594 N N . ALA A 1 76 ? 3.238 14.562 -1.992 1 73.56 76 ALA A N 1
ATOM 595 C CA . ALA A 1 76 ? 1.961 14.883 -2.623 1 73.56 76 ALA A CA 1
ATOM 596 C C . ALA A 1 76 ? 1.354 13.648 -3.285 1 73.56 76 ALA A C 1
ATOM 598 O O . ALA A 1 76 ? 2.066 12.703 -3.615 1 73.56 76 ALA A O 1
ATOM 599 N N . GLN A 1 77 ? 0.091 13.664 -3.416 1 66.56 77 GLN A N 1
ATOM 600 C CA . GLN A 1 77 ? -0.622 12.562 -4.066 1 66.56 77 GLN A CA 1
ATOM 601 C C . GLN A 1 77 ? -0.107 12.336 -5.484 1 66.56 77 GLN A C 1
ATOM 603 O O . GLN A 1 77 ? -0.145 11.219 -5.992 1 66.56 77 GLN A O 1
ATOM 608 N N . SER A 1 78 ? 0.36 13.438 -6.004 1 56.16 78 SER A N 1
ATOM 609 C CA . SER A 1 78 ? 0.804 13.391 -7.395 1 56.16 78 SER A CA 1
ATOM 610 C C . SER A 1 78 ? 2.088 12.578 -7.531 1 56.16 78 SER A C 1
ATOM 612 O O . SER A 1 78 ? 2.432 12.133 -8.633 1 56.16 78 SER A O 1
ATOM 614 N N . ILE A 1 79 ? 2.963 12.648 -6.582 1 57.5 79 ILE A N 1
ATOM 615 C CA . ILE A 1 79 ? 4.277 12.023 -6.688 1 57.5 79 ILE A CA 1
ATOM 616 C C . ILE A 1 79 ? 4.145 10.508 -6.516 1 57.5 79 ILE A C 1
ATOM 618 O O . ILE A 1 79 ? 4.957 9.742 -7.043 1 57.5 79 ILE A O 1
ATOM 622 N N . ASN A 1 80 ? 3.041 9.898 -6.18 1 72.88 80 ASN A N 1
ATOM 623 C CA . ASN A 1 80 ? 2.471 8.555 -6.133 1 72.88 80 ASN A CA 1
ATOM 624 C C . ASN A 1 80 ? 3.449 7.555 -5.531 1 72.88 80 ASN A C 1
ATOM 626 O O . ASN A 1 80 ? 3.924 7.734 -4.41 1 72.88 80 ASN A O 1
ATOM 630 N N . ASN A 1 81 ? 3.844 6.484 -6.246 1 77.12 81 ASN A N 1
ATOM 631 C CA . ASN A 1 81 ? 4.609 5.316 -5.824 1 77.12 81 ASN A CA 1
ATOM 632 C C . ASN A 1 81 ? 6.109 5.613 -5.789 1 77.12 81 ASN A C 1
ATOM 634 O O . ASN A 1 81 ? 6.832 5.082 -4.945 1 77.12 81 ASN A O 1
ATOM 638 N N . TYR A 1 82 ? 6.488 6.648 -6.582 1 85.69 82 TYR A N 1
ATOM 639 C CA . TYR A 1 82 ? 7.906 6.984 -6.625 1 85.69 82 TYR A CA 1
ATOM 640 C C . TYR A 1 82 ? 8.336 7.699 -5.352 1 85.69 82 TYR A C 1
ATOM 642 O O . TYR A 1 82 ? 9.375 7.371 -4.766 1 85.69 82 TYR A O 1
ATOM 650 N N . GLY A 1 83 ? 7.566 8.656 -4.973 1 90.88 83 GLY A N 1
ATOM 651 C CA . GLY A 1 83 ? 7.867 9.359 -3.738 1 90.88 83 GLY A CA 1
ATOM 652 C C . GLY A 1 83 ? 7.922 8.445 -2.529 1 90.88 83 GLY A C 1
ATOM 653 O O . GLY A 1 83 ?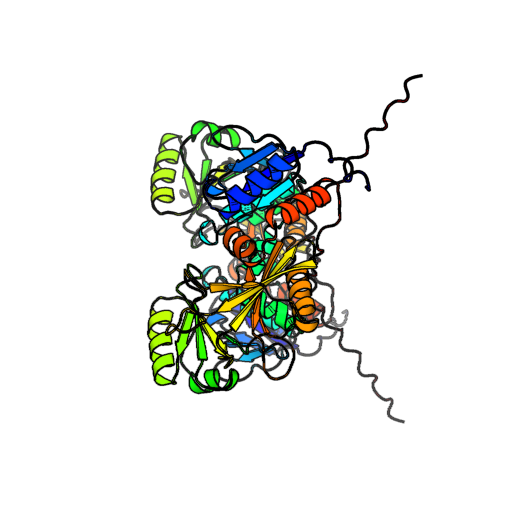 8.781 8.602 -1.66 1 90.88 83 GLY A O 1
ATOM 654 N N . LEU A 1 84 ? 7.035 7.547 -2.484 1 91.5 84 LEU A N 1
ATOM 655 C CA . LEU A 1 84 ? 7.016 6.594 -1.382 1 91.5 84 LEU A CA 1
ATOM 656 C C . LEU A 1 84 ? 8.25 5.695 -1.417 1 91.5 84 LEU A C 1
ATOM 658 O O . LEU A 1 84 ? 8.781 5.328 -0.369 1 91.5 84 LEU A O 1
ATOM 662 N N . ALA A 1 85 ? 8.656 5.355 -2.602 1 91.25 85 ALA A N 1
ATOM 663 C CA . ALA A 1 85 ? 9.875 4.559 -2.732 1 91.25 85 ALA A CA 1
ATOM 664 C C . ALA A 1 85 ? 11.086 5.316 -2.186 1 91.25 85 ALA A C 1
ATOM 666 O O . ALA A 1 85 ? 11.969 4.719 -1.56 1 91.25 85 ALA A O 1
ATOM 667 N N . VAL A 1 86 ? 11.117 6.566 -2.455 1 93.56 86 VAL A N 1
ATOM 668 C CA . VAL A 1 86 ? 12.203 7.398 -1.938 1 93.56 86 VAL A CA 1
ATOM 669 C C . VAL A 1 86 ? 12.188 7.375 -0.411 1 93.56 86 VAL A C 1
ATOM 671 O O . VAL A 1 86 ? 13.227 7.195 0.223 1 93.56 86 VAL A O 1
ATOM 674 N N . VAL A 1 87 ? 11.031 7.52 0.163 1 95.62 87 VAL A N 1
ATOM 675 C CA . VAL A 1 87 ? 10.891 7.477 1.614 1 95.62 87 VAL A CA 1
ATOM 676 C C . VAL A 1 87 ? 11.375 6.129 2.143 1 95.62 87 VAL A C 1
ATOM 678 O O . VAL A 1 87 ? 12.133 6.074 3.115 1 95.62 87 VAL A O 1
ATOM 681 N N . ASN A 1 88 ? 10.969 5.086 1.472 1 93.06 88 ASN A N 1
ATOM 682 C CA . ASN A 1 88 ? 11.391 3.744 1.857 1 93.06 88 ASN A CA 1
ATOM 683 C C . ASN A 1 88 ? 12.914 3.604 1.815 1 93.06 88 ASN A C 1
ATOM 685 O O . ASN A 1 88 ? 13.5 2.934 2.664 1 93.06 88 ASN A O 1
ATOM 689 N N . GLN A 1 89 ? 13.461 4.16 0.832 1 93.31 89 GLN A N 1
ATOM 690 C CA . GLN A 1 89 ? 14.906 4.012 0.698 1 93.31 89 GLN A CA 1
ATOM 691 C C . GLN A 1 89 ? 15.641 4.73 1.825 1 93.31 89 GLN A C 1
ATOM 693 O O . GLN A 1 89 ? 16.672 4.262 2.291 1 93.31 89 GLN A O 1
ATOM 698 N N . PHE A 1 90 ? 15.203 5.887 2.268 1 94.69 90 PHE A N 1
ATOM 699 C CA . PHE A 1 90 ? 15.773 6.523 3.449 1 94.69 90 PHE A CA 1
ATOM 700 C C . PHE A 1 90 ? 15.664 5.609 4.664 1 94.69 90 PHE A C 1
ATOM 702 O O . PHE A 1 90 ? 16.594 5.516 5.465 1 94.69 90 PHE A O 1
ATOM 709 N N . ALA A 1 91 ? 14.516 4.957 4.73 1 92.19 91 ALA A N 1
ATOM 710 C CA . ALA A 1 91 ? 14.305 4.031 5.84 1 92.19 91 ALA A CA 1
ATOM 711 C C . ALA A 1 91 ? 15.312 2.891 5.805 1 92.19 91 ALA A C 1
ATOM 713 O O . ALA A 1 91 ? 15.781 2.434 6.852 1 92.19 91 ALA A O 1
ATOM 714 N N . MET A 1 92 ? 15.617 2.443 4.66 1 88.25 92 MET A N 1
ATOM 715 C CA . MET A 1 92 ? 16.594 1.373 4.492 1 88.25 92 MET A CA 1
ATOM 716 C C . MET A 1 92 ? 17.953 1.795 5.027 1 88.25 92 MET A C 1
ATOM 718 O O . MET A 1 92 ? 18.75 0.953 5.457 1 88.25 92 MET A O 1
ATOM 722 N N . GLY A 1 93 ? 18.203 3.053 4.969 1 87.75 93 GLY A N 1
ATOM 723 C CA . GLY A 1 93 ? 19.438 3.6 5.539 1 87.75 93 GLY A CA 1
ATOM 724 C C . GLY A 1 93 ? 19.328 3.857 7.031 1 87.75 93 GLY A C 1
ATOM 725 O O . GLY A 1 93 ? 20.203 4.512 7.613 1 87.75 93 GLY A O 1
ATOM 726 N N . ARG A 1 94 ? 18.172 3.484 7.637 1 88.69 94 ARG A N 1
ATOM 727 C CA . ARG A 1 94 ? 17.922 3.594 9.062 1 88.69 94 ARG A CA 1
ATOM 728 C C . ARG A 1 94 ? 17.781 5.055 9.484 1 88.69 94 ARG A C 1
ATOM 730 O O . ARG A 1 94 ? 18.203 5.43 10.586 1 88.69 94 ARG A O 1
ATOM 737 N N . VAL A 1 95 ? 17.422 5.852 8.578 1 94.25 95 VAL A N 1
ATOM 738 C CA . VAL A 1 95 ? 17.141 7.246 8.898 1 94.25 95 VAL A CA 1
ATOM 739 C C . VAL A 1 95 ? 15.742 7.371 9.492 1 94.25 95 VAL A C 1
ATOM 741 O O . VAL A 1 95 ? 14.766 6.898 8.906 1 94.25 95 VAL A O 1
ATOM 744 N N . PRO A 1 96 ? 15.602 7.957 10.68 1 95.88 96 PRO A N 1
ATOM 745 C CA . PRO A 1 96 ? 14.266 8.188 11.227 1 95.88 96 PRO A CA 1
ATOM 746 C C . PRO A 1 96 ? 13.383 9.016 10.297 1 95.88 96 PRO A C 1
ATOM 748 O O . PRO A 1 96 ? 13.859 9.945 9.641 1 95.88 96 PRO A O 1
ATOM 751 N N . LEU A 1 97 ? 12.125 8.602 10.242 1 96.62 97 LEU A N 1
ATOM 752 C CA . LEU A 1 97 ? 11.133 9.266 9.398 1 96.62 97 LEU A CA 1
ATOM 753 C C . LEU A 1 97 ? 9.992 9.828 10.234 1 96.62 97 LEU A C 1
ATOM 755 O O . LEU A 1 97 ? 9.453 9.141 11.102 1 96.62 97 LEU A O 1
ATOM 759 N N . VAL A 1 98 ? 9.578 11.008 10.078 1 96.81 98 VAL A N 1
ATOM 760 C CA . VAL A 1 98 ? 8.406 11.578 10.75 1 96.81 98 VAL A CA 1
ATOM 761 C C . VAL A 1 98 ? 7.145 10.875 10.266 1 96.81 98 VAL A C 1
ATOM 763 O O . VAL A 1 98 ? 6.211 10.656 11.047 1 96.81 98 VAL A O 1
ATOM 766 N N . ASN A 1 99 ? 7.055 10.383 9.078 1 96.25 99 ASN A N 1
ATOM 767 C CA . ASN A 1 99 ? 6.039 9.5 8.516 1 96.25 99 ASN A CA 1
ATOM 768 C C . ASN A 1 99 ? 6.648 8.484 7.559 1 96.25 99 ASN A C 1
ATOM 770 O O . ASN A 1 99 ? 7.426 8.844 6.676 1 96.25 99 ASN A O 1
ATOM 774 N N . THR A 1 100 ? 6.234 7.305 7.824 1 94 100 THR A N 1
ATOM 775 C CA . THR A 1 100 ? 6.746 6.242 6.965 1 94 100 THR A CA 1
ATOM 776 C C . THR A 1 100 ? 5.973 6.188 5.652 1 94 100 THR A C 1
ATOM 778 O O . THR A 1 100 ? 4.859 6.715 5.559 1 94 100 THR A O 1
ATOM 781 N N . ALA A 1 101 ? 6.59 5.555 4.641 1 92.62 101 ALA A N 1
ATOM 782 C CA . ALA A 1 101 ? 5.922 5.359 3.357 1 92.62 101 ALA A CA 1
ATOM 783 C C . ALA A 1 101 ? 4.625 4.57 3.525 1 92.62 101 ALA A C 1
ATOM 785 O O . ALA A 1 101 ? 3.615 4.883 2.891 1 92.62 101 ALA A O 1
ATOM 786 N N . ARG A 1 102 ? 4.656 3.633 4.332 1 88.19 102 ARG A N 1
ATOM 787 C CA . ARG A 1 102 ? 3.469 2.818 4.578 1 88.19 102 ARG A CA 1
ATOM 788 C C . ARG A 1 102 ? 2.338 3.66 5.16 1 88.19 102 ARG A C 1
ATOM 790 O O . ARG A 1 102 ? 1.203 3.596 4.684 1 88.19 102 ARG A O 1
ATOM 797 N N . ALA A 1 103 ? 2.646 4.379 6.18 1 92.38 103 ALA A N 1
ATOM 798 C CA . ALA A 1 103 ? 1.639 5.219 6.824 1 92.38 103 ALA A CA 1
ATOM 799 C C . ALA A 1 103 ? 1.078 6.25 5.848 1 92.38 103 ALA A C 1
ATOM 801 O O . ALA A 1 103 ? -0.13 6.496 5.82 1 92.38 103 ALA A O 1
ATOM 802 N N . ILE A 1 104 ? 1.992 6.832 5.078 1 93.31 104 ILE A N 1
ATOM 803 C CA . ILE A 1 104 ? 1.568 7.809 4.082 1 93.31 104 ILE A CA 1
ATOM 804 C C . ILE A 1 104 ? 0.63 7.148 3.076 1 93.31 104 ILE A C 1
ATOM 806 O O . ILE A 1 104 ? -0.439 7.68 2.771 1 93.31 104 ILE A O 1
ATOM 810 N N . SER A 1 105 ? 0.99 6.016 2.652 1 88.5 105 SER A N 1
ATOM 811 C CA . SER A 1 105 ? 0.187 5.281 1.679 1 88.5 105 SER A CA 1
ATOM 812 C C . SER A 1 105 ? -1.19 4.945 2.24 1 88.5 105 SER A C 1
ATOM 814 O O . SER A 1 105 ? -2.199 5.082 1.545 1 88.5 105 SER A O 1
ATOM 816 N N . GLU A 1 106 ? -1.249 4.5 3.465 1 87.19 106 GLU A N 1
ATOM 817 C CA . GLU A 1 106 ? -2.51 4.156 4.113 1 87.19 106 GLU A CA 1
ATOM 818 C C . GLU A 1 106 ? -3.418 5.375 4.234 1 87.19 106 GLU A C 1
ATOM 820 O O . GLU A 1 106 ? -4.633 5.273 4.059 1 87.19 106 GLU A O 1
ATOM 825 N N . SER A 1 107 ? -2.838 6.445 4.516 1 90.19 107 SER A N 1
ATOM 826 C CA . SER A 1 107 ? -3.625 7.66 4.691 1 90.19 107 SER A CA 1
ATOM 827 C C . SER A 1 107 ? -4.172 8.156 3.357 1 90.19 107 SER A C 1
ATOM 829 O O . SER A 1 107 ? -5.262 8.734 3.303 1 90.19 107 SER A O 1
ATOM 831 N N . ARG A 1 108 ? -3.451 7.934 2.328 1 86.44 108 ARG A N 1
ATOM 832 C CA . ARG A 1 108 ? -3.836 8.438 1.016 1 86.44 108 ARG A CA 1
ATOM 833 C C . ARG A 1 108 ? -4.926 7.574 0.392 1 86.44 108 ARG A C 1
ATOM 835 O O . ARG A 1 108 ? -5.703 8.047 -0.438 1 86.44 108 ARG A O 1
ATOM 842 N N . ASN A 1 109 ? -4.875 6.383 0.73 1 84.19 109 ASN A N 1
ATOM 843 C CA . ASN A 1 109 ? -5.918 5.477 0.263 1 84.19 109 ASN A CA 1
ATOM 844 C C . ASN A 1 109 ? -7.188 5.605 1.097 1 84.19 109 ASN A C 1
ATOM 846 O O . ASN A 1 109 ? -7.324 4.957 2.137 1 84.19 109 ASN A O 1
ATOM 850 N N . LYS A 1 110 ? -8.094 6.371 0.562 1 84.56 110 LYS A N 1
ATOM 851 C CA . LYS A 1 110 ? -9.297 6.727 1.312 1 84.56 110 LYS A CA 1
ATOM 852 C C . LYS A 1 110 ? -10.07 5.477 1.738 1 84.56 110 LYS A C 1
ATOM 854 O O . LYS A 1 110 ? -10.516 5.379 2.883 1 84.56 110 LYS A O 1
ATOM 859 N N . MET A 1 111 ? -10.188 4.562 0.879 1 84.81 111 MET A N 1
ATOM 860 C CA . MET A 1 111 ? -10.914 3.342 1.205 1 84.81 111 MET A CA 1
ATOM 861 C C . MET A 1 111 ? -10.203 2.559 2.305 1 84.81 111 MET A C 1
ATOM 863 O O . MET A 1 111 ? -10.836 2.104 3.258 1 84.81 111 MET A O 1
ATOM 867 N N . ARG A 1 112 ? -8.953 2.438 2.111 1 87.5 112 ARG A N 1
ATOM 868 C CA . ARG A 1 112 ? -8.172 1.692 3.092 1 87.5 112 ARG A CA 1
ATOM 869 C C . ARG A 1 112 ? -8.227 2.365 4.461 1 87.5 112 ARG A C 1
ATOM 871 O O . ARG A 1 112 ? -8.359 1.692 5.484 1 87.5 112 ARG A O 1
ATOM 878 N N . SER A 1 113 ? -8.078 3.641 4.469 1 89.94 113 SER A N 1
ATOM 879 C CA . SER A 1 113 ? -8.125 4.367 5.73 1 89.94 113 SER A CA 1
ATOM 880 C C . SER A 1 113 ? -9.469 4.176 6.43 1 89.94 113 SER A C 1
ATOM 882 O O . SER A 1 113 ? -9.523 3.908 7.633 1 89.94 113 SER A O 1
ATOM 884 N N . LEU A 1 114 ? -10.555 4.258 5.703 1 91.31 114 LEU A N 1
ATOM 885 C CA . LEU A 1 114 ? -11.891 4.094 6.281 1 91.31 114 LEU A CA 1
ATOM 886 C C . LEU A 1 114 ? -12.086 2.67 6.789 1 91.31 114 LEU A C 1
ATOM 888 O O . LEU A 1 114 ? -12.688 2.463 7.844 1 91.31 114 LEU A O 1
ATOM 892 N N . GLN A 1 115 ? -11.602 1.725 6.043 1 91.75 115 GLN A N 1
ATOM 893 C CA . GLN A 1 115 ? -11.68 0.336 6.484 1 91.75 115 GLN A CA 1
ATOM 894 C C . GLN A 1 115 ? -10.922 0.129 7.793 1 91.75 115 GLN A C 1
ATOM 896 O O . GLN A 1 115 ? -11.414 -0.548 8.695 1 91.75 115 GLN A O 1
ATOM 901 N N . LEU A 1 116 ? -9.742 0.708 7.828 1 90.81 116 LEU A N 1
ATOM 902 C CA . LEU A 1 116 ? -8.914 0.597 9.023 1 90.81 116 LEU A CA 1
ATOM 903 C C . LEU A 1 116 ? -9.617 1.218 10.227 1 90.81 116 LEU A C 1
ATOM 905 O O . LEU A 1 116 ? -9.68 0.607 11.297 1 90.81 116 LEU A O 1
ATOM 909 N N . LEU A 1 117 ? -10.141 2.377 10.039 1 92.94 117 LEU A N 1
ATOM 910 C CA . LEU A 1 117 ? -10.828 3.072 11.125 1 92.94 117 LEU A CA 1
ATOM 911 C C . LEU A 1 117 ? -12.055 2.283 11.578 1 92.94 117 LEU A C 1
ATOM 913 O O . LEU A 1 117 ? -12.234 2.053 12.781 1 92.94 117 LEU A O 1
ATOM 917 N N . SER A 1 118 ? -12.82 1.838 10.672 1 91.56 118 SER A N 1
ATOM 918 C CA . SER A 1 118 ? -14.031 1.076 10.969 1 91.56 118 SER A CA 1
ATOM 919 C C . SER A 1 118 ? -13.695 -0.221 11.703 1 91.56 118 SER A C 1
ATOM 921 O O . SER A 1 118 ? -14.359 -0.578 12.68 1 91.56 118 SER A O 1
ATOM 923 N N . ALA A 1 119 ? -12.695 -0.867 11.289 1 88.62 119 ALA A N 1
ATOM 924 C CA . ALA A 1 119 ? -12.281 -2.135 11.883 1 88.62 119 ALA A CA 1
ATOM 925 C C . ALA A 1 119 ? -11.883 -1.95 13.344 1 88.62 119 ALA A C 1
ATOM 927 O O . ALA A 1 119 ? -11.898 -2.904 14.125 1 88.62 119 ALA A O 1
ATOM 928 N N . HIS A 1 120 ? -11.547 -0.755 13.695 1 89.44 120 HIS A N 1
ATOM 929 C CA . HIS A 1 120 ? -11.062 -0.515 15.055 1 89.44 120 HIS A CA 1
ATOM 930 C C . HIS A 1 120 ? -12.055 0.328 15.852 1 89.44 120 HIS A C 1
ATOM 932 O O . HIS A 1 120 ? -11.688 0.936 16.859 1 89.44 120 HIS A O 1
ATOM 938 N N . GLY A 1 121 ? -13.195 0.487 15.383 1 87.69 121 GLY A N 1
ATOM 939 C CA . GLY A 1 121 ? -14.289 1.056 16.141 1 87.69 121 GLY A CA 1
ATOM 940 C C . GLY A 1 121 ? -14.328 2.572 16.109 1 87.69 121 GLY A C 1
ATOM 941 O O . GLY A 1 121 ? -14.961 3.207 16.953 1 87.69 121 GLY A O 1
ATOM 942 N N . ILE A 1 122 ? -13.555 3.217 15.305 1 92.69 122 ILE A N 1
ATOM 943 C CA . ILE A 1 122 ? -13.672 4.656 15.102 1 92.69 122 ILE A CA 1
ATOM 944 C C . ILE A 1 122 ? -14.852 4.957 14.18 1 92.69 122 ILE A C 1
ATOM 946 O O . ILE A 1 122 ? -14.969 4.367 13.102 1 92.69 122 ILE A O 1
ATOM 950 N N . ASP A 1 123 ? -15.703 5.832 14.586 1 92.19 123 ASP A N 1
ATOM 951 C CA . ASP A 1 123 ? -16.891 6.145 13.805 1 92.19 123 ASP A CA 1
ATOM 952 C C . ASP A 1 123 ? -16.531 6.879 12.516 1 92.19 123 ASP A C 1
ATOM 954 O O . ASP A 1 123 ? -15.711 7.797 12.531 1 92.19 123 ASP A O 1
ATOM 958 N N . ILE A 1 124 ? -17.125 6.402 11.477 1 92.69 124 ILE A N 1
ATOM 959 C CA . ILE A 1 124 ? -17.016 7.023 10.156 1 92.69 124 ILE A CA 1
ATOM 960 C C . ILE A 1 124 ? -18.391 7.18 9.539 1 92.69 124 ILE A C 1
ATOM 962 O O . ILE A 1 124 ? -19.344 6.504 9.938 1 92.69 124 ILE A O 1
ATOM 966 N N . PRO A 1 125 ? -18.562 8.102 8.625 1 91 125 PRO A N 1
ATOM 967 C CA . PRO A 1 125 ? -19.828 8.094 7.895 1 91 125 PRO A CA 1
ATOM 968 C C . PRO A 1 125 ? -20.078 6.773 7.164 1 91 125 PRO A C 1
ATOM 970 O O . PRO A 1 125 ? -19.141 6.18 6.621 1 91 125 PRO A O 1
ATOM 973 N N . ALA A 1 126 ? -21.328 6.379 7.23 1 92.5 126 ALA A N 1
ATOM 974 C CA . ALA A 1 126 ? -21.656 5.188 6.453 1 92.5 126 ALA A CA 1
ATOM 975 C C . ALA A 1 126 ? -21.219 5.336 5.004 1 92.5 126 ALA A C 1
ATOM 977 O O . ALA A 1 126 ? -21.453 6.367 4.375 1 92.5 126 ALA A O 1
ATOM 978 N N . THR A 1 127 ? -20.547 4.344 4.5 1 92.81 127 THR A N 1
ATOM 979 C CA . THR A 1 127 ? -19.875 4.43 3.201 1 92.81 127 THR A CA 1
ATOM 980 C C . THR A 1 127 ? -20.141 3.176 2.375 1 92.81 127 THR A C 1
ATOM 982 O O . THR A 1 127 ? -20.109 2.061 2.902 1 92.81 127 THR A O 1
ATOM 985 N N . VAL A 1 128 ? -20.469 3.438 1.148 1 90.56 128 VAL A N 1
ATOM 986 C CA . VAL A 1 128 ? -20.578 2.346 0.184 1 90.56 128 VAL A CA 1
ATOM 987 C C . VAL A 1 128 ? -19.562 2.557 -0.947 1 90.56 128 VAL A C 1
ATOM 989 O O . VAL A 1 128 ? -19.391 3.678 -1.425 1 90.56 128 VAL A O 1
ATOM 992 N N . MET A 1 129 ? -18.938 1.462 -1.246 1 85.69 129 MET A N 1
ATOM 993 C CA . MET A 1 129 ? -18.047 1.437 -2.402 1 85.69 129 MET A CA 1
ATOM 994 C C . MET A 1 129 ? -18.531 0.421 -3.436 1 85.69 129 MET A C 1
ATOM 996 O O . MET A 1 129 ? -18.734 -0.75 -3.111 1 85.69 129 MET A O 1
ATOM 1000 N N . ALA A 1 130 ? -18.766 0.954 -4.594 1 78.19 130 ALA A N 1
ATOM 1001 C CA . ALA A 1 130 ? -19.234 0.089 -5.676 1 78.19 130 ALA A CA 1
ATOM 1002 C C . ALA A 1 130 ? -18.672 0.534 -7.02 1 78.19 130 ALA A C 1
ATOM 1004 O O . ALA A 1 130 ? -18.375 1.714 -7.211 1 78.19 130 ALA A O 1
ATOM 1005 N N . ARG A 1 131 ? -18.422 -0.399 -7.891 1 74.38 131 ARG A N 1
ATOM 1006 C CA . ARG A 1 131 ? -17.938 -0.086 -9.234 1 74.38 131 ARG A CA 1
ATOM 1007 C C . ARG A 1 131 ? -19.078 -0.095 -10.242 1 74.38 131 ARG A C 1
ATOM 1009 O O . ARG A 1 131 ? -18.875 0.201 -11.422 1 74.38 131 ARG A O 1
ATOM 1016 N N . ASP A 1 132 ? -20.281 -0.447 -9.797 1 71.56 132 ASP A N 1
ATOM 1017 C CA . ASP A 1 132 ? -21.422 -0.425 -10.711 1 71.56 132 ASP A CA 1
ATOM 1018 C C . ASP A 1 132 ? -22.625 0.225 -10.047 1 71.56 132 ASP A C 1
ATOM 1020 O O . ASP A 1 132 ? -22.75 0.225 -8.82 1 71.56 132 ASP A O 1
ATOM 1024 N N . ALA A 1 133 ? -23.406 0.944 -10.914 1 64.75 133 ALA A N 1
ATOM 1025 C CA . ALA A 1 133 ? -24.578 1.69 -10.445 1 64.75 133 ALA A CA 1
ATOM 1026 C C . ALA A 1 133 ? -25.844 0.831 -10.5 1 64.75 133 ALA A C 1
ATOM 1028 O O . ALA A 1 133 ? -26.953 1.345 -10.375 1 64.75 133 ALA A O 1
ATOM 1029 N N . ALA A 1 134 ? -25.734 -0.379 -10.695 1 66.94 134 ALA A N 1
ATOM 1030 C CA . ALA A 1 134 ? -26.906 -1.186 -11.016 1 66.94 134 ALA A CA 1
ATOM 1031 C C . ALA A 1 134 ? -27.953 -1.123 -9.898 1 66.94 134 ALA A C 1
ATOM 1033 O O . ALA A 1 134 ? -29.156 -1.148 -10.156 1 66.94 134 ALA A O 1
ATOM 1034 N N . ASP A 1 135 ? -27.594 -1.029 -8.648 1 74.94 135 ASP A N 1
ATOM 1035 C CA . ASP A 1 135 ? -28.594 -0.982 -7.594 1 74.94 135 ASP A CA 1
ATOM 1036 C C . ASP A 1 135 ? -28.375 0.222 -6.68 1 74.94 135 ASP A C 1
ATOM 1038 O O . ASP A 1 135 ? -28.125 0.063 -5.488 1 74.94 135 ASP A O 1
ATOM 1042 N N . LEU A 1 136 ? -28.797 1.291 -7.285 1 78.44 136 LEU A N 1
ATOM 1043 C CA . LEU A 1 136 ? -28.531 2.562 -6.621 1 78.44 136 LEU A CA 1
ATOM 1044 C C . LEU A 1 136 ? -29.391 2.717 -5.375 1 78.44 136 LEU A C 1
ATOM 1046 O O . LEU A 1 136 ? -28.922 3.213 -4.348 1 78.44 136 LEU A O 1
ATOM 1050 N N . LYS A 1 137 ? -30.641 2.238 -5.516 1 80.62 137 LYS A N 1
ATOM 1051 C CA . LYS A 1 137 ? -31.562 2.383 -4.391 1 80.62 137 LYS A CA 1
ATOM 1052 C C . LYS A 1 137 ? -31.062 1.612 -3.17 1 80.62 137 LYS A C 1
ATOM 1054 O O . LYS A 1 137 ? -31.078 2.135 -2.053 1 80.62 137 LYS A O 1
ATOM 1059 N N . ALA A 1 138 ? -30.719 0.467 -3.41 1 82.75 138 ALA A N 1
ATOM 1060 C CA . ALA A 1 138 ? -30.203 -0.355 -2.318 1 82.75 138 ALA A CA 1
ATOM 1061 C C . ALA A 1 138 ? -28.938 0.252 -1.728 1 82.75 138 ALA A C 1
ATOM 1063 O O . ALA A 1 138 ? -28.766 0.291 -0.507 1 82.75 138 ALA A O 1
ATOM 1064 N N . MET A 1 139 ? -28.109 0.714 -2.518 1 83 139 MET A N 1
ATOM 1065 C CA . MET A 1 139 ? -26.859 1.329 -2.105 1 83 139 MET A CA 1
ATOM 1066 C C . MET A 1 139 ? -27.109 2.561 -1.241 1 83 139 MET A C 1
ATOM 1068 O O . MET A 1 139 ? -26.469 2.736 -0.202 1 83 139 MET A O 1
ATOM 1072 N N . VAL A 1 140 ? -28.047 3.328 -1.688 1 88.19 140 VAL A N 1
ATOM 1073 C CA . VAL A 1 140 ? -28.375 4.57 -0.993 1 88.19 140 VAL A CA 1
ATOM 1074 C C . VAL A 1 140 ? -28.984 4.25 0.369 1 88.19 140 VAL A C 1
ATOM 1076 O O . VAL A 1 140 ? -28.75 4.961 1.348 1 88.19 140 VAL A O 1
ATOM 1079 N N . GLY A 1 141 ? -29.766 3.207 0.375 1 88 141 GLY A N 1
ATOM 1080 C CA . GLY A 1 141 ? -30.359 2.777 1.635 1 88 141 GLY A CA 1
ATOM 1081 C C . GLY A 1 141 ? -29.312 2.418 2.682 1 88 141 GLY A C 1
ATOM 1082 O O . GLY A 1 141 ? -29.516 2.676 3.871 1 88 141 GLY A O 1
ATOM 1083 N N . LEU A 1 142 ? -28.234 1.912 2.27 1 87.5 142 LEU A N 1
ATOM 1084 C CA . LEU A 1 142 ? -27.172 1.478 3.168 1 87.5 142 LEU A CA 1
ATOM 1085 C C . LEU A 1 142 ? -26.469 2.676 3.797 1 87.5 142 LEU A C 1
ATOM 1087 O O . LEU A 1 142 ? -25.797 2.539 4.824 1 87.5 142 LEU A O 1
ATOM 1091 N N . VAL A 1 143 ? -26.641 3.844 3.145 1 90.44 143 VAL A N 1
ATOM 1092 C CA . VAL A 1 143 ? -25.938 5.012 3.678 1 90.44 143 VAL A CA 1
ATOM 1093 C C . VAL A 1 143 ? -26.953 6.008 4.234 1 90.44 143 VAL A C 1
ATOM 1095 O O . VAL A 1 143 ? -26.641 7.188 4.414 1 90.44 143 VAL A O 1
ATOM 1098 N N . GLY A 1 144 ? -28.188 5.652 4.422 1 88.19 144 GLY A N 1
ATOM 1099 C CA . GLY A 1 144 ? -29.156 6.469 5.137 1 88.19 144 GLY A CA 1
ATOM 1100 C C . GLY A 1 144 ? -30.078 7.25 4.215 1 88.19 144 GLY A C 1
ATOM 1101 O O . GLY A 1 144 ? -30.844 8.094 4.668 1 88.19 144 GLY A O 1
ATOM 1102 N N . GLY A 1 145 ? -29.938 7.047 2.922 1 90.88 145 GLY A N 1
ATOM 1103 C CA . GLY A 1 145 ? -30.797 7.754 1.986 1 90.88 145 GLY A CA 1
ATOM 1104 C C . GLY A 1 145 ? -30.172 9.023 1.44 1 90.88 145 GLY A C 1
ATOM 1105 O O . GLY A 1 145 ? -29.031 9.359 1.792 1 90.88 145 GLY A O 1
ATOM 1106 N N . VAL A 1 146 ? -30.875 9.656 0.542 1 90.69 146 VAL A N 1
ATOM 1107 C CA . VAL A 1 146 ? -30.391 10.914 -0.009 1 90.69 146 VAL A CA 1
ATOM 1108 C C . VAL A 1 146 ? -30.672 12.055 0.97 1 90.69 146 VAL A C 1
ATOM 1110 O O . VAL A 1 146 ? -31.641 11.984 1.744 1 90.69 146 VAL A O 1
ATOM 1113 N N . PRO A 1 147 ? -29.891 13.125 1.013 1 90.88 147 PRO A N 1
ATOM 1114 C CA . PRO A 1 147 ? -28.734 13.352 0.15 1 90.88 147 PRO A CA 1
ATOM 1115 C C . PRO A 1 147 ? -27.547 12.461 0.522 1 90.88 147 PRO A C 1
ATOM 1117 O O . PRO A 1 147 ? -27.453 11.984 1.657 1 90.88 147 PRO A O 1
ATOM 1120 N N . VAL A 1 148 ? -26.688 12.188 -0.504 1 90.25 148 VAL A N 1
ATOM 1121 C CA . VAL A 1 148 ? -25.469 11.414 -0.283 1 90.25 148 VAL A CA 1
ATOM 1122 C C . VAL A 1 148 ? -24.266 12.195 -0.798 1 90.25 148 VAL A C 1
ATOM 1124 O O . VAL A 1 148 ? -24.406 13.109 -1.612 1 90.25 148 VAL A O 1
ATOM 1127 N N . LEU A 1 149 ? -23.109 11.891 -0.237 1 88.31 149 LEU A N 1
ATOM 1128 C CA . LEU A 1 149 ? -21.844 12.43 -0.72 1 88.31 149 LEU A CA 1
ATOM 1129 C C . LEU A 1 149 ? -21.156 11.438 -1.66 1 88.31 149 LEU A C 1
ATOM 1131 O O . LEU A 1 149 ? -21.078 10.25 -1.359 1 88.31 149 LEU A O 1
ATOM 1135 N N . VAL A 1 150 ? -20.734 11.945 -2.803 1 86.12 150 VAL A N 1
ATOM 1136 C CA . VAL A 1 150 ? -19.953 11.148 -3.748 1 86.12 150 VAL A CA 1
ATOM 1137 C C . VAL A 1 150 ? -18.531 11.664 -3.803 1 86.12 150 VAL A C 1
ATOM 1139 O O . VAL A 1 150 ? -18.297 12.859 -4.027 1 86.12 150 VAL A O 1
ATOM 1142 N N . LYS A 1 151 ? -17.625 10.758 -3.508 1 82.88 151 LYS A N 1
ATOM 1143 C CA . LYS A 1 151 ? -16.203 11.125 -3.549 1 82.88 151 LYS A CA 1
ATOM 1144 C C . LYS A 1 151 ? -15.453 10.305 -4.594 1 82.88 151 LYS A C 1
ATOM 1146 O O . LYS A 1 151 ? -15.578 9.078 -4.633 1 82.88 151 LYS A O 1
ATOM 1151 N N . LEU A 1 152 ? -14.727 11.023 -5.355 1 77.19 152 LEU A N 1
ATOM 1152 C CA . LEU A 1 152 ? -13.859 10.344 -6.312 1 77.19 152 LEU A CA 1
ATOM 1153 C C . LEU A 1 152 ? -12.602 9.828 -5.633 1 77.19 152 LEU A C 1
ATOM 1155 O O . LEU A 1 152 ? -12.039 10.5 -4.77 1 77.19 152 LEU A O 1
ATOM 1159 N N . LEU A 1 153 ? -12.234 8.562 -5.918 1 68.81 153 LEU A N 1
ATOM 1160 C CA . LEU A 1 153 ? -11.039 7.992 -5.312 1 68.81 153 LEU A CA 1
ATOM 1161 C C . LEU A 1 153 ? -9.797 8.383 -6.102 1 68.81 153 LEU A C 1
ATOM 1163 O O . LEU A 1 153 ? -8.688 8.398 -5.555 1 68.81 153 LEU A O 1
ATOM 1167 N N . GLN A 1 154 ? -9.891 8.391 -7.477 1 57.31 154 GLN A N 1
ATOM 1168 C CA . GLN A 1 154 ? -8.742 8.789 -8.297 1 57.31 154 GLN A CA 1
ATOM 1169 C C . GLN A 1 154 ? -8.734 10.305 -8.523 1 57.31 154 GLN A C 1
ATOM 1171 O O . GLN A 1 154 ? -9.789 10.922 -8.656 1 57.31 154 GLN A O 1
ATOM 1176 N N . GLY A 1 155 ? -7.535 10.961 -8.391 1 50.34 155 GLY A N 1
ATOM 1177 C CA . GLY A 1 155 ? -7.355 12.367 -8.688 1 50.34 155 GLY A CA 1
ATOM 1178 C C . GLY A 1 155 ? -7.215 13.234 -7.449 1 50.34 155 GLY A C 1
ATOM 1179 O O . GLY A 1 155 ? -7.305 12.727 -6.328 1 50.34 155 GLY A O 1
ATOM 1180 N N . GLN A 1 156 ? -6.875 14.523 -7.684 1 46.41 156 GLN A N 1
ATOM 1181 C CA . GLN A 1 156 ? -6.633 15.539 -6.668 1 46.41 156 GLN A CA 1
ATOM 1182 C C . GLN A 1 156 ? -7.871 15.773 -5.812 1 46.41 156 GLN A C 1
ATOM 1184 O O . GLN A 1 156 ? -9 15.688 -6.305 1 46.41 156 GLN A O 1
ATOM 1189 N N . GLU A 1 157 ? -7.621 15.695 -4.438 1 46.88 157 GLU A N 1
ATOM 1190 C CA . GLU A 1 157 ? -8.492 15.883 -3.279 1 46.88 157 GLU A CA 1
ATOM 1191 C C . GLU A 1 157 ? -9.602 16.875 -3.576 1 46.88 157 GLU A C 1
ATOM 1193 O O . GLU A 1 157 ? -10.75 16.688 -3.162 1 46.88 157 GLU A O 1
ATOM 1198 N N . LYS A 1 158 ? -9.289 17.984 -4.156 1 47 158 LYS A N 1
ATOM 1199 C CA . LYS A 1 158 ? -10.164 19.141 -3.994 1 47 158 LYS A CA 1
ATOM 1200 C C . LYS A 1 158 ? -11.383 19.031 -4.906 1 47 158 LYS A C 1
ATOM 1202 O O . LYS A 1 158 ? -12.391 19.703 -4.688 1 47 158 LYS A O 1
ATOM 1207 N N . ARG A 1 159 ? -11.266 18.188 -6.027 1 52.84 159 ARG A N 1
ATOM 1208 C CA . ARG A 1 159 ? -12.336 18.297 -7.012 1 52.84 159 ARG A CA 1
ATOM 1209 C C . ARG A 1 159 ? -13.172 17.031 -7.059 1 52.84 159 ARG A C 1
ATOM 1211 O O . ARG A 1 159 ? -14.078 16.906 -7.883 1 52.84 159 ARG A O 1
ATOM 1218 N N . GLY A 1 160 ? -13.102 16.297 -5.988 1 65.56 160 GLY A N 1
ATOM 1219 C CA . GLY A 1 160 ? -13.703 14.992 -6.258 1 65.56 160 GLY A CA 1
ATOM 1220 C C . GLY A 1 160 ? -14.828 14.648 -5.301 1 65.56 160 GLY A C 1
ATOM 1221 O O . GLY A 1 160 ? -15.102 13.469 -5.059 1 65.56 160 GLY A O 1
ATOM 1222 N N . VAL A 1 161 ? -15.484 15.883 -4.727 1 75.06 161 VAL A N 1
ATOM 1223 C CA . VAL A 1 161 ? -16.594 15.586 -3.83 1 75.06 161 VAL A CA 1
ATOM 1224 C C . VAL A 1 161 ? -17.875 16.203 -4.375 1 75.06 161 VAL A C 1
ATOM 1226 O O . VAL A 1 161 ? -17.891 17.375 -4.785 1 75.06 161 VAL A O 1
ATOM 1229 N N . MET A 1 162 ? -18.969 15.508 -4.422 1 82.44 162 MET A N 1
ATOM 1230 C CA . MET A 1 162 ? -20.281 15.969 -4.898 1 82.44 162 MET A CA 1
ATOM 1231 C C . MET A 1 162 ? -21.391 15.531 -3.953 1 82.44 162 MET A C 1
ATOM 1233 O O . MET A 1 162 ? -21.359 14.414 -3.432 1 82.44 162 MET A O 1
ATOM 1237 N N . VAL A 1 163 ? -22.297 16.484 -3.764 1 85.44 163 VAL A N 1
ATOM 1238 C CA . VAL A 1 163 ? -23.5 16.125 -3.029 1 85.44 163 VAL A CA 1
ATOM 1239 C C . VAL A 1 163 ? -24.625 15.805 -4.012 1 85.44 163 VAL A C 1
ATOM 1241 O O . VAL A 1 163 ? -24.922 16.594 -4.906 1 85.44 163 VAL A O 1
ATOM 1244 N N . CYS A 1 164 ? -25.156 14.648 -3.869 1 88.94 164 CYS A N 1
ATOM 1245 C CA . CYS A 1 164 ? -26.328 14.25 -4.656 1 88.94 164 CYS A CA 1
ATOM 1246 C C . CYS A 1 164 ? -27.578 14.25 -3.803 1 88.94 164 CYS A C 1
ATOM 1248 O O . CYS A 1 164 ? -27.719 13.445 -2.881 1 88.94 164 CYS A O 1
ATOM 1250 N N . GLU A 1 165 ? -28.516 15.086 -4.207 1 91.19 165 GLU A N 1
ATOM 1251 C CA . GLU A 1 165 ? -29.703 15.312 -3.389 1 91.19 165 GLU A CA 1
ATOM 1252 C C . GLU A 1 165 ? -30.812 14.336 -3.748 1 91.19 165 GLU A C 1
ATOM 1254 O O . GLU A 1 165 ? -31.812 14.2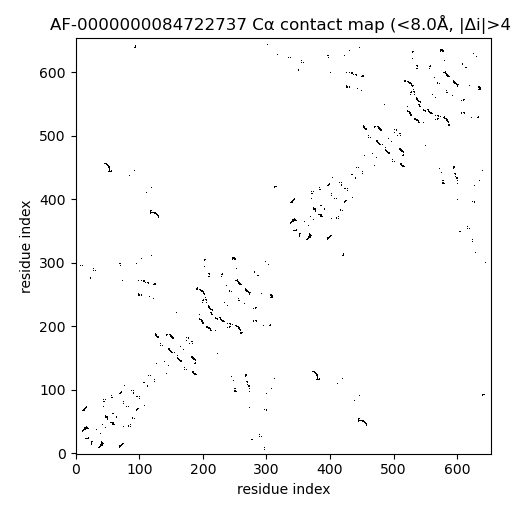34 -3.031 1 91.19 165 GLU A O 1
ATOM 1259 N N . SER A 1 166 ? -30.688 13.656 -4.812 1 92.31 166 SER A N 1
ATOM 1260 C CA . SER A 1 166 ? -31.703 12.703 -5.266 1 92.31 166 SER A CA 1
ATOM 1261 C C . SER A 1 166 ? -31.062 11.477 -5.902 1 92.31 166 SER A C 1
ATOM 1263 O O . SER A 1 166 ? -29.875 11.484 -6.23 1 92.31 166 SER A O 1
ATOM 1265 N N . LEU A 1 167 ? -31.922 10.453 -6.023 1 90.81 167 LEU A N 1
ATOM 1266 C CA . LEU A 1 167 ? -31.453 9.242 -6.695 1 90.81 167 LEU A CA 1
ATOM 1267 C C . LEU A 1 167 ? -31.094 9.539 -8.148 1 90.81 167 LEU A C 1
ATOM 1269 O O . LEU A 1 167 ? -30.141 8.984 -8.68 1 90.81 167 LEU A O 1
ATOM 1273 N N . GLN A 1 168 ? -31.812 10.391 -8.734 1 91.19 168 GLN A N 1
ATOM 1274 C CA . GLN A 1 168 ? -31.578 10.75 -10.125 1 91.19 168 GLN A CA 1
ATOM 1275 C C . GLN A 1 168 ? -30.234 11.445 -10.289 1 91.19 168 GLN A C 1
ATOM 1277 O O . GLN A 1 168 ? -29.469 11.125 -11.203 1 91.19 168 GLN A O 1
ATOM 1282 N N . SER A 1 169 ? -30.047 12.359 -9.391 1 90.06 169 SER A N 1
ATOM 1283 C CA . SER A 1 169 ? -28.766 13.078 -9.453 1 90.06 169 SER A CA 1
ATOM 1284 C C . SER A 1 169 ? -27.594 12.141 -9.195 1 90.06 169 SER A C 1
ATOM 1286 O O . SER A 1 169 ? -26.531 12.281 -9.797 1 90.06 169 SER A O 1
ATOM 1288 N N . LEU A 1 170 ? -27.781 11.258 -8.312 1 89 170 LEU A N 1
ATOM 1289 C CA . LEU A 1 170 ? -26.75 10.273 -8.016 1 89 170 LEU A CA 1
ATOM 1290 C C . LEU A 1 170 ? -26.484 9.375 -9.227 1 89 170 LEU A C 1
ATOM 1292 O O . LEU A 1 170 ? -25.344 9.109 -9.57 1 89 170 LEU A O 1
ATOM 1296 N N . GLU A 1 171 ? -27.5 8.93 -9.781 1 88.06 171 GLU A N 1
ATOM 1297 C CA . GLU A 1 171 ? -27.375 8.086 -10.969 1 88.06 171 GLU A CA 1
ATOM 1298 C C . GLU A 1 171 ? -26.594 8.789 -12.07 1 88.06 171 GLU A C 1
ATOM 1300 O O . GLU A 1 171 ? -25.719 8.195 -12.695 1 88.06 171 GLU A O 1
ATOM 1305 N N . ALA A 1 172 ? -26.938 9.992 -12.305 1 86.69 172 ALA A N 1
ATOM 1306 C CA . ALA A 1 172 ? -26.25 10.789 -13.32 1 86.69 172 ALA A CA 1
ATOM 1307 C C . ALA A 1 172 ? -24.766 10.922 -13 1 86.69 172 ALA A C 1
ATOM 1309 O O . ALA A 1 172 ? -23.922 10.789 -13.891 1 86.69 172 ALA A O 1
ATOM 1310 N N . ALA A 1 173 ? -24.531 11.18 -11.742 1 83.25 173 ALA A N 1
ATOM 1311 C CA . ALA A 1 173 ? -23.141 11.312 -11.305 1 83.25 173 ALA A CA 1
ATOM 1312 C C . ALA A 1 173 ? -22.375 10.008 -11.492 1 83.25 173 ALA A C 1
ATOM 1314 O O . ALA A 1 173 ? -21.25 10.008 -12.008 1 83.25 173 ALA A O 1
ATOM 1315 N N . LEU A 1 174 ? -22.969 8.953 -11.094 1 82.69 174 LEU A N 1
ATOM 1316 C CA . LEU A 1 174 ? -22.344 7.641 -11.18 1 82.69 174 LEU A CA 1
ATOM 1317 C C . LEU A 1 174 ? -22.062 7.27 -12.633 1 82.69 174 LEU A C 1
ATOM 1319 O O . LEU A 1 174 ? -20.969 6.797 -12.953 1 82.69 174 LEU A O 1
ATOM 1323 N N . GLU A 1 175 ? -22.984 7.469 -13.484 1 82.56 175 GLU A N 1
ATOM 1324 C CA . GLU A 1 175 ? -22.797 7.164 -14.906 1 82.56 175 GLU A CA 1
ATOM 1325 C C . GLU A 1 175 ? -21.656 7.969 -15.5 1 82.56 175 GLU A C 1
ATOM 1327 O O . GLU A 1 175 ? -20.828 7.434 -16.25 1 82.56 175 GLU A O 1
ATOM 1332 N N . ALA A 1 176 ? -21.625 9.18 -15.148 1 81.06 176 ALA A N 1
ATOM 1333 C CA . ALA A 1 176 ? -20.594 10.07 -15.672 1 81.06 176 ALA A CA 1
ATOM 1334 C C . ALA A 1 176 ? -19.203 9.641 -15.188 1 81.06 176 ALA A C 1
ATOM 1336 O O . ALA A 1 176 ? -18.25 9.609 -15.961 1 81.06 176 ALA A O 1
ATOM 1337 N N . ILE A 1 177 ? -19.141 9.289 -13.938 1 77.88 177 ILE A N 1
ATOM 1338 C CA . ILE A 1 177 ? -17.844 9.031 -13.312 1 77.88 177 ILE A CA 1
ATOM 1339 C C . ILE A 1 177 ? -17.375 7.625 -13.664 1 77.88 177 ILE A C 1
ATOM 1341 O O . ILE A 1 177 ? -16.219 7.422 -14.031 1 77.88 177 ILE A O 1
ATOM 1345 N N . LEU A 1 178 ? -18.266 6.672 -13.508 1 74.31 178 LEU A N 1
ATOM 1346 C CA . LEU A 1 178 ? -17.906 5.285 -13.797 1 74.31 178 LEU A CA 1
ATOM 1347 C C . LEU A 1 178 ? -17.609 5.098 -15.281 1 74.31 178 LEU A C 1
ATOM 1349 O O . LEU A 1 178 ? -16.766 4.281 -15.656 1 74.31 178 LEU A O 1
ATOM 1353 N N . GLY A 1 179 ? -18.281 5.832 -16.047 1 72.38 179 GLY A N 1
ATOM 1354 C CA . GLY A 1 179 ? -18.031 5.809 -17.484 1 72.38 179 GLY A CA 1
ATOM 1355 C C . GLY A 1 179 ? -16.609 6.215 -17.828 1 72.38 179 GLY A C 1
ATOM 1356 O O . GLY A 1 179 ? -16.062 5.777 -18.844 1 72.38 179 GLY A O 1
ATOM 1357 N N . LEU A 1 180 ? -16.016 6.91 -16.922 1 70.31 180 LEU A N 1
ATOM 1358 C CA . LEU A 1 180 ? -14.641 7.367 -17.141 1 70.31 180 LEU A CA 1
ATOM 1359 C C . LEU A 1 180 ? -13.641 6.383 -16.531 1 70.31 180 LEU A C 1
ATOM 1361 O O . LEU A 1 180 ? -12.43 6.582 -16.641 1 70.31 180 LEU A O 1
ATOM 1365 N N . GLY A 1 181 ? -14.141 5.316 -15.945 1 67.44 181 GLY A N 1
ATOM 1366 C CA . GLY A 1 181 ? -13.281 4.281 -15.398 1 67.44 181 GLY A CA 1
ATOM 1367 C C . GLY A 1 181 ? -12.773 4.609 -14.008 1 67.44 181 GLY A C 1
ATOM 1368 O O . GLY A 1 181 ? -11.852 3.959 -13.508 1 67.44 181 GLY A O 1
ATOM 1369 N N . HIS A 1 182 ? -13.375 5.668 -13.438 1 69.62 182 HIS A N 1
ATOM 1370 C CA . HIS A 1 182 ? -12.945 6.047 -12.102 1 69.62 182 HIS A CA 1
ATOM 1371 C C . HIS A 1 182 ? -13.781 5.352 -11.031 1 69.62 182 HIS A C 1
ATOM 1373 O O . HIS A 1 182 ? -14.945 5.012 -11.273 1 69.62 182 HIS A O 1
ATOM 1379 N N . ASN A 1 183 ? -13.078 5.078 -9.953 1 72.19 183 ASN A N 1
ATOM 1380 C CA . ASN A 1 183 ? -13.789 4.539 -8.797 1 72.19 183 ASN A CA 1
ATOM 1381 C C . ASN A 1 183 ? -14.312 5.652 -7.895 1 72.19 183 ASN A C 1
ATOM 1383 O O . ASN A 1 183 ? -13.758 6.754 -7.879 1 72.19 183 ASN A O 1
ATOM 1387 N N . LEU A 1 184 ? -15.492 5.371 -7.289 1 77.69 184 LEU A N 1
ATOM 1388 C CA . LEU A 1 184 ? -16.078 6.367 -6.402 1 77.69 184 LEU A CA 1
ATOM 1389 C C . LEU A 1 184 ? -16.578 5.723 -5.109 1 77.69 184 LEU A C 1
ATOM 1391 O O . LEU A 1 184 ? -16.719 4.5 -5.039 1 77.69 184 LEU A O 1
ATOM 1395 N N . ILE A 1 185 ? -16.75 6.547 -4.113 1 85.94 185 ILE A N 1
ATOM 1396 C CA . ILE A 1 185 ? -17.406 6.156 -2.873 1 85.94 185 ILE A CA 1
ATOM 1397 C C . ILE A 1 185 ? -18.656 7 -2.666 1 85.94 185 ILE A C 1
ATOM 1399 O O . ILE A 1 185 ? -18.688 8.188 -3.006 1 85.94 185 ILE A O 1
ATOM 1403 N N . VAL A 1 186 ? -19.656 6.328 -2.205 1 88.31 186 VAL A N 1
ATOM 1404 C CA . VAL A 1 186 ? -20.875 6.996 -1.773 1 88.31 186 VAL A CA 1
ATOM 1405 C C . VAL A 1 186 ? -20.953 6.98 -0.249 1 88.31 186 VAL A C 1
ATOM 1407 O O . VAL A 1 186 ? -20.844 5.922 0.375 1 88.31 186 VAL A O 1
ATOM 1410 N N . GLN A 1 187 ? -21.172 8.172 0.249 1 89.69 187 GLN A N 1
ATOM 1411 C CA . GLN A 1 187 ? -21.125 8.273 1.704 1 89.69 187 GLN A CA 1
ATOM 1412 C C . GLN A 1 187 ? -22.359 9.008 2.238 1 89.69 187 GLN A C 1
ATOM 1414 O O . GLN A 1 187 ? -22.938 9.836 1.541 1 89.69 187 GLN A O 1
ATOM 1419 N N . GLN A 1 188 ? -22.656 8.672 3.471 1 88.5 188 GLN A N 1
ATOM 1420 C CA . GLN A 1 188 ? -23.688 9.383 4.223 1 88.5 188 GLN A CA 1
ATOM 1421 C C . GLN A 1 188 ? -23.406 10.883 4.258 1 88.5 188 GLN A C 1
ATOM 1423 O O . GLN A 1 188 ? -22.266 11.297 4.492 1 88.5 188 GLN A O 1
ATOM 1428 N N . TYR A 1 189 ? -24.5 11.562 3.904 1 85.19 189 TYR A N 1
ATOM 1429 C CA . TYR A 1 189 ? -24.422 13 4.121 1 85.19 189 TYR A CA 1
ATOM 1430 C C . TYR A 1 189 ? -24.781 13.352 5.559 1 85.19 189 TYR A C 1
ATOM 1432 O O . TYR A 1 189 ? -25.953 13.25 5.957 1 85.19 189 TYR A O 1
ATOM 1440 N N . VAL A 1 190 ? -23.875 13.641 6.316 1 76.75 190 VAL A N 1
ATOM 1441 C CA . VAL A 1 190 ? -24.141 14.008 7.707 1 76.75 190 VAL A CA 1
ATOM 1442 C C . VAL A 1 190 ? -24.516 15.484 7.789 1 76.75 190 VAL A C 1
ATOM 1444 O O . VAL A 1 190 ? -23.703 16.359 7.434 1 76.75 190 VAL A O 1
ATOM 1447 N N . GLN A 1 191 ? -25.844 15.734 8 1 63.03 191 GLN A N 1
ATOM 1448 C CA . GLN A 1 191 ? -26.391 17.078 8.039 1 63.03 191 GLN A CA 1
ATOM 1449 C C . GLN A 1 191 ? -25.766 17.906 9.156 1 63.03 191 GLN A C 1
ATOM 1451 O O . GLN A 1 191 ? -25.938 17.594 10.336 1 63.03 191 GLN A O 1
ATOM 1456 N N . HIS A 1 192 ? -24.547 18.25 9.008 1 57.62 192 HIS A N 1
ATOM 1457 C CA . HIS A 1 192 ? -24.141 19.172 10.07 1 57.62 192 HIS A CA 1
ATOM 1458 C C . HIS A 1 192 ? -23.969 20.578 9.539 1 57.62 192 HIS A C 1
ATOM 1460 O O . HIS A 1 192 ? -23.891 20.797 8.328 1 57.62 192 HIS A O 1
ATOM 1466 N N . SER A 1 193 ? -24.109 21.469 10.562 1 51.03 193 SER A N 1
ATOM 1467 C CA . SER A 1 193 ? -24.016 22.906 10.352 1 51.03 193 SER A CA 1
ATOM 1468 C C . SER A 1 193 ? -22.828 23.25 9.453 1 51.03 193 SER A C 1
ATOM 1470 O O . SER A 1 193 ? -22.391 24.406 9.422 1 51.03 193 SER A O 1
ATOM 1472 N N . GLY A 1 194 ? -22.578 22.328 8.539 1 54.56 194 GLY A N 1
ATOM 1473 C CA . GLY A 1 194 ? -21.562 22.766 7.582 1 54.56 194 GLY A CA 1
ATOM 1474 C C . GLY A 1 194 ? -20.188 22.891 8.18 1 54.56 194 GLY A C 1
ATOM 1475 O O . GLY A 1 194 ? -19.312 23.547 7.617 1 54.56 194 GLY A O 1
ATOM 1476 N N . LYS A 1 195 ? -19.969 22.266 9.43 1 65.94 195 LYS A N 1
ATOM 1477 C CA . LYS A 1 195 ? -18.688 22.547 10.094 1 65.94 195 LYS A CA 1
ATOM 1478 C C . LYS A 1 195 ? -17.875 21.281 10.281 1 65.94 195 LYS A C 1
ATOM 1480 O O . LYS A 1 195 ? -18.375 20.281 10.789 1 65.94 195 LYS A O 1
ATOM 1485 N N . ASP A 1 196 ? -16.797 21.203 9.555 1 83.75 196 ASP A N 1
ATOM 1486 C CA . ASP A 1 196 ? -15.859 20.125 9.867 1 83.75 196 ASP A CA 1
ATOM 1487 C C . ASP A 1 196 ? -14.68 20.641 10.688 1 83.75 196 ASP A C 1
ATOM 1489 O O . ASP A 1 196 ? -14.484 21.844 10.812 1 83.75 196 ASP A O 1
ATOM 1493 N N . VAL A 1 197 ? -14.164 19.812 11.469 1 91.81 197 VAL A N 1
ATOM 1494 C CA . VAL A 1 197 ? -13.031 20.078 12.359 1 91.81 197 VAL A CA 1
ATOM 1495 C C . VAL A 1 197 ? -11.789 19.375 11.828 1 91.81 197 VAL A C 1
ATOM 1497 O O . VAL A 1 197 ? -11.836 18.188 11.477 1 91.81 197 VAL A O 1
ATOM 1500 N N . ARG A 1 198 ? -10.781 20.141 11.68 1 94.44 198 ARG A N 1
ATOM 1501 C CA . ARG A 1 198 ? -9.484 19.547 11.398 1 94.44 198 ARG A CA 1
ATOM 1502 C C . ARG A 1 198 ? -8.594 19.562 12.641 1 94.44 198 ARG A C 1
ATOM 1504 O O . ARG A 1 198 ? -8.414 20.609 13.266 1 94.44 198 ARG A O 1
ATOM 1511 N N . VAL A 1 199 ? -8.07 18.438 12.984 1 97.62 199 VAL A N 1
ATOM 1512 C CA . VAL A 1 199 ? -7.188 18.297 14.141 1 97.62 199 VAL A CA 1
ATOM 1513 C C . VAL A 1 199 ? -5.781 17.922 13.68 1 97.62 199 VAL A C 1
ATOM 1515 O O . VAL A 1 199 ? -5.605 16.953 12.93 1 97.62 199 VAL A O 1
ATOM 1518 N N . LEU A 1 200 ? -4.777 18.688 14.031 1 98.5 200 LEU A N 1
ATOM 1519 C CA . LEU A 1 200 ? -3.383 18.312 13.812 1 98.5 200 LEU A CA 1
ATOM 1520 C C . LEU A 1 200 ? -2.861 17.453 14.953 1 98.5 200 LEU A C 1
ATOM 1522 O O . LEU A 1 200 ? -2.9 17.859 16.125 1 98.5 200 LEU A O 1
ATOM 1526 N N . VAL A 1 201 ? -2.473 16.281 14.617 1 98.62 201 VAL A N 1
ATOM 1527 C CA . VAL A 1 201 ? -1.884 15.367 15.578 1 98.62 201 VAL A CA 1
ATOM 1528 C C . VAL A 1 201 ? -0.386 15.227 15.32 1 98.62 201 VAL A C 1
ATOM 1530 O O . VAL A 1 201 ? 0.033 15.016 14.18 1 98.62 201 VAL A O 1
ATOM 1533 N N . VAL A 1 202 ? 0.447 15.383 16.328 1 98.56 202 VAL A N 1
ATOM 1534 C CA . VAL A 1 202 ? 1.895 15.219 16.25 1 98.56 202 VAL A CA 1
ATOM 1535 C C . VAL A 1 202 ? 2.371 14.305 17.391 1 98.56 202 VAL A C 1
ATOM 1537 O O . VAL A 1 202 ? 2.109 14.578 18.562 1 98.56 202 VAL A O 1
ATOM 1540 N N . GLY A 1 203 ? 3.043 13.242 17.047 1 97 203 GLY A N 1
ATOM 1541 C CA . GLY A 1 203 ? 3.547 12.312 18.047 1 97 203 GLY A CA 1
ATOM 1542 C C . GLY A 1 203 ? 2.449 11.688 18.875 1 97 203 GLY A C 1
ATOM 1543 O O . GLY A 1 203 ? 2.615 11.5 20.078 1 97 203 GLY A O 1
ATOM 1544 N N . GLY A 1 204 ? 1.332 11.578 18.297 1 96.75 204 GLY A N 1
ATOM 1545 C CA . GLY A 1 204 ? 0.23 10.914 18.984 1 96.75 204 GLY A CA 1
ATOM 1546 C C . GLY A 1 204 ? -0.624 11.875 19.797 1 96.75 204 GLY A C 1
ATOM 1547 O O . GLY A 1 204 ? -1.592 11.461 20.438 1 96.75 204 GLY A O 1
ATOM 1548 N N . ARG A 1 205 ? -0.337 13.117 19.766 1 97.81 205 ARG A N 1
ATOM 1549 C CA . ARG A 1 205 ? -1.069 14.094 20.562 1 97.81 205 ARG A CA 1
ATOM 1550 C C . ARG A 1 205 ? -1.729 15.141 19.672 1 97.81 205 ARG A C 1
ATOM 1552 O O . ARG A 1 205 ? -1.106 15.648 18.734 1 97.81 205 ARG A O 1
ATOM 1559 N N . ALA A 1 206 ? -2.982 15.422 19.969 1 98.5 206 ALA A N 1
ATOM 1560 C CA . ALA A 1 206 ? -3.652 16.531 19.297 1 98.5 206 ALA A CA 1
ATOM 1561 C C . ALA A 1 206 ? -3.064 17.875 19.75 1 98.5 206 ALA A C 1
ATOM 1563 O O . ALA A 1 206 ? -3.139 18.234 20.922 1 98.5 206 ALA A O 1
ATOM 1564 N N . VAL A 1 207 ? -2.562 18.688 18.828 1 98.38 207 VAL A N 1
ATOM 1565 C CA . VAL A 1 207 ? -1.816 19.859 19.25 1 98.38 207 VAL A CA 1
ATOM 1566 C C . VAL A 1 207 ? -2.564 21.125 18.812 1 98.38 207 VAL A C 1
ATOM 1568 O O . VAL A 1 207 ? -2.334 22.203 19.359 1 98.38 207 VAL A O 1
ATOM 1571 N N . ALA A 1 208 ? -3.396 20.984 17.812 1 98.06 208 ALA A N 1
ATOM 1572 C CA . ALA A 1 208 ? -4.195 22.125 17.328 1 98.06 208 ALA A CA 1
ATOM 1573 C C . ALA A 1 208 ? -5.449 21.641 16.609 1 98.06 208 ALA A C 1
ATOM 1575 O O . ALA A 1 208 ? -5.5 20.516 16.125 1 98.06 208 ALA A O 1
ATOM 1576 N N . ALA A 1 209 ? -6.418 22.469 16.594 1 97.19 209 ALA A N 1
ATOM 1577 C CA . ALA A 1 209 ? -7.66 22.172 15.883 1 97.19 209 ALA A CA 1
ATOM 1578 C C . ALA A 1 209 ? -8.297 23.438 15.32 1 97.19 209 ALA A C 1
ATOM 1580 O O . ALA A 1 209 ? -8.188 24.516 15.922 1 97.19 209 ALA A O 1
ATOM 1581 N N . VAL A 1 210 ? -8.891 23.297 14.203 1 95.06 210 VAL A N 1
ATOM 1582 C CA . VAL A 1 210 ? -9.602 24.406 13.594 1 95.06 210 VAL A CA 1
ATOM 1583 C C . VAL A 1 210 ? -10.953 23.938 13.055 1 95.06 210 VAL A C 1
ATOM 1585 O O . VAL A 1 210 ? -11.094 22.781 12.641 1 95.06 210 VAL A O 1
ATOM 1588 N N . ARG A 1 211 ? -11.844 24.797 13.117 1 91.38 211 ARG A N 1
ATOM 1589 C CA . ARG A 1 211 ? -13.117 24.609 12.43 1 91.38 211 ARG A CA 1
ATOM 1590 C C . ARG A 1 211 ? -13.062 25.188 11.016 1 91.38 211 ARG A C 1
ATOM 1592 O O . ARG A 1 211 ? -12.562 26.281 10.812 1 91.38 211 ARG A O 1
ATOM 1599 N N . ARG A 1 212 ? -13.523 24.281 10.102 1 83.62 212 ARG A N 1
ATOM 1600 C CA . ARG A 1 212 ? -13.555 24.734 8.719 1 83.62 212 ARG A CA 1
ATOM 1601 C C . ARG A 1 212 ? -14.977 25.094 8.289 1 83.62 212 ARG A C 1
ATOM 1603 O O . ARG A 1 212 ? -15.898 24.281 8.43 1 83.62 212 ARG A O 1
ATOM 1610 N N . ARG A 1 213 ? -15.203 26.328 8.016 1 72.88 213 ARG A N 1
ATOM 1611 C CA . ARG A 1 213 ? -16.531 26.766 7.582 1 72.88 213 ARG A CA 1
ATOM 1612 C C . ARG A 1 213 ? -16.547 27.047 6.082 1 72.88 213 ARG A C 1
ATOM 1614 O O . ARG A 1 213 ? -15.656 27.734 5.562 1 72.88 213 ARG A O 1
ATOM 1621 N N . PRO A 1 214 ? -17.422 26.156 5.449 1 62.06 214 PRO A N 1
ATOM 1622 C CA . PRO A 1 214 ? -17.5 26.484 4.023 1 62.06 214 PRO A CA 1
ATOM 1623 C C . PRO A 1 214 ? -17.812 27.953 3.773 1 62.06 214 PRO A C 1
ATOM 1625 O O . PRO A 1 214 ? -18.391 28.625 4.637 1 62.06 214 PRO A O 1
ATOM 1628 N N . ARG A 1 215 ? -17.125 28.453 2.758 1 53.84 215 ARG A N 1
ATOM 1629 C CA . ARG A 1 215 ? -17.578 29.781 2.385 1 53.84 215 ARG A CA 1
ATOM 1630 C C . ARG A 1 215 ? -19.094 29.797 2.166 1 53.84 215 ARG A C 1
ATOM 1632 O O . ARG A 1 215 ? -19.672 28.797 1.757 1 53.84 215 ARG A O 1
ATOM 1639 N N . VAL A 1 216 ? -19.719 30.797 2.525 1 49.28 216 VAL A N 1
ATOM 1640 C CA . VAL A 1 216 ? -21.141 31.047 2.336 1 49.28 216 VAL A CA 1
ATOM 1641 C C . VAL A 1 216 ? -21.547 30.656 0.918 1 49.28 216 VAL A C 1
ATOM 1643 O O . VAL A 1 216 ? -20.891 31.047 -0.052 1 49.28 216 VAL A O 1
ATOM 1646 N N . GLY A 1 217 ? -22.625 29.734 0.738 1 47.03 217 GLY A N 1
ATOM 1647 C CA . GLY A 1 217 ? -23.281 29.359 -0.51 1 47.03 217 GLY A CA 1
ATOM 1648 C C . GLY A 1 217 ? -22.719 28.078 -1.111 1 47.03 217 GLY A C 1
ATOM 1649 O O . GLY A 1 217 ? -23.25 27.562 -2.09 1 47.03 217 GLY A O 1
ATOM 1650 N N . ARG A 1 218 ? -21.469 27.781 -0.774 1 47.53 218 ARG A N 1
ATOM 1651 C CA . ARG A 1 218 ? -20.938 26.594 -1.427 1 47.53 218 ARG A CA 1
ATOM 1652 C C . ARG A 1 218 ? -21.031 25.391 -0.514 1 47.53 218 ARG A C 1
ATOM 1654 O O . ARG A 1 218 ? -21.109 25.516 0.709 1 47.53 218 ARG A O 1
ATOM 1661 N N . LEU A 1 219 ? -21.484 24.359 -1.002 1 45.19 219 LEU A N 1
ATOM 1662 C CA . LEU A 1 219 ? -21.562 23.109 -0.256 1 45.19 219 LEU A CA 1
ATOM 1663 C C . LEU A 1 219 ? -20.25 22.797 0.452 1 45.19 219 LEU A C 1
ATOM 1665 O O . LEU A 1 219 ? -19.172 22.922 -0.145 1 45.19 219 LEU A O 1
ATOM 1669 N N . SER A 1 220 ? -20.234 22.859 1.696 1 44.91 220 SER A N 1
ATOM 1670 C CA . SER A 1 220 ? -19.219 22.766 2.738 1 44.91 220 SER A CA 1
ATOM 1671 C C . SER A 1 220 ? -18.172 21.734 2.387 1 44.91 220 SER A C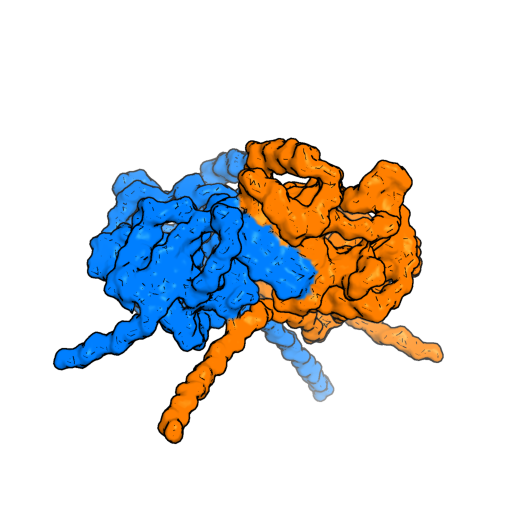 1
ATOM 1673 O O . SER A 1 220 ? -17.047 21.781 2.902 1 44.91 220 SER A O 1
ATOM 1675 N N . TYR A 1 221 ? -18.594 20.656 1.844 1 45.5 221 TYR A N 1
ATOM 1676 C CA . TYR A 1 221 ? -17.672 19.531 1.829 1 45.5 221 TYR A CA 1
ATOM 1677 C C . TYR A 1 221 ? -16.516 19.766 0.882 1 45.5 221 TYR A C 1
ATOM 1679 O O . TYR A 1 221 ? -15.562 18.984 0.833 1 45.5 221 TYR A O 1
ATOM 1687 N N . THR A 1 222 ? -16.734 20.734 -0.09 1 42.75 222 THR A N 1
ATOM 1688 C CA . THR A 1 222 ? -15.586 21.031 -0.941 1 42.75 222 THR A CA 1
ATOM 1689 C C . THR A 1 222 ? -14.586 21.922 -0.219 1 42.75 222 THR A C 1
ATOM 1691 O O . THR A 1 222 ? -14.828 23.125 -0.057 1 42.75 222 THR A O 1
ATOM 1694 N N . LEU A 1 223 ? -14.094 21.469 0.804 1 43.88 223 LEU A N 1
ATOM 1695 C CA . LEU A 1 223 ? -13.023 22.203 1.478 1 43.88 223 LEU A CA 1
ATOM 1696 C C . LEU A 1 223 ? -12.18 22.984 0.474 1 43.88 223 LEU A C 1
ATOM 1698 O O . LEU A 1 223 ? -11.266 22.422 -0.138 1 43.88 223 LEU A O 1
ATOM 1702 N N . ASN A 1 224 ? -12.789 23.484 -0.548 1 40.88 224 ASN A N 1
ATOM 1703 C CA . ASN A 1 224 ? -11.938 24.297 -1.415 1 40.88 224 ASN A CA 1
ATOM 1704 C C . ASN A 1 224 ? -11.164 25.344 -0.622 1 40.88 224 ASN A C 1
ATOM 1706 O O . ASN A 1 224 ? -11.508 25.656 0.521 1 40.88 224 ASN A O 1
ATOM 1710 N N . ARG A 1 225 ? -10.391 26.062 -1.409 1 45.12 225 ARG A N 1
ATOM 1711 C CA . ARG A 1 225 ? -9.586 27.281 -1.296 1 45.12 225 ARG A CA 1
ATOM 1712 C C . ARG A 1 225 ? -10.422 28.453 -0.797 1 45.12 225 ARG A C 1
ATOM 1714 O O . ARG A 1 225 ? -11.469 28.75 -1.37 1 45.12 225 ARG A O 1
ATOM 1721 N N . GLY A 1 226 ? -10.32 28.672 0.454 1 52.19 226 GLY A N 1
ATOM 1722 C CA . GLY A 1 226 ? -10.805 29.922 1.019 1 52.19 226 GLY A CA 1
ATOM 1723 C C . GLY A 1 226 ? -11.664 29.734 2.254 1 52.19 226 GLY A C 1
ATOM 1724 O O . GLY A 1 226 ? -12.477 30.594 2.594 1 52.19 226 GLY A O 1
ATOM 1725 N N . ALA A 1 227 ? -11.781 28.422 2.756 1 59.12 227 ALA A N 1
ATOM 1726 C CA . ALA A 1 227 ? -12.547 28.297 3.99 1 59.12 227 ALA A CA 1
ATOM 1727 C C . ALA A 1 227 ? -11.906 29.078 5.125 1 59.12 227 ALA A C 1
ATOM 1729 O O . ALA A 1 227 ? -10.68 29.219 5.176 1 59.12 227 ALA A O 1
ATOM 1730 N N . ARG A 1 228 ? -12.812 29.844 5.734 1 74.5 228 ARG A N 1
ATOM 1731 C CA . ARG A 1 228 ? -12.344 30.516 6.945 1 74.5 228 ARG A CA 1
ATOM 1732 C C . ARG A 1 228 ? -12.07 29.5 8.055 1 74.5 228 ARG A C 1
ATOM 1734 O O . ARG A 1 228 ? -12.891 28.625 8.312 1 74.5 228 ARG A O 1
ATOM 1741 N N . LEU A 1 229 ? -10.812 29.484 8.508 1 86.56 229 LEU A N 1
ATOM 1742 C CA . LEU A 1 229 ? -10.406 28.625 9.617 1 86.56 229 LEU A CA 1
ATOM 1743 C C . LEU A 1 229 ? -10.492 29.375 10.945 1 86.56 229 LEU A C 1
ATOM 1745 O O . LEU A 1 229 ? -10.086 30.531 11.039 1 86.56 229 LEU A O 1
ATOM 1749 N N . GLU A 1 230 ? -11.195 28.75 11.914 1 90.5 230 GLU A N 1
ATOM 1750 C CA . GLU A 1 230 ? -11.273 29.281 13.273 1 90.5 230 GLU A CA 1
ATOM 1751 C C . GLU A 1 230 ? -10.711 28.297 14.289 1 90.5 230 GLU A C 1
ATOM 1753 O O . GLU A 1 230 ? -11.047 27.109 14.25 1 90.5 230 GLU A O 1
ATOM 1758 N N . ALA A 1 231 ? -9.891 28.844 15.148 1 94.25 231 ALA A N 1
ATOM 1759 C CA . ALA A 1 231 ? -9.352 27.984 16.203 1 94.25 231 ALA A CA 1
ATOM 1760 C C . ALA A 1 231 ? -10.477 27.344 17.016 1 94.25 231 ALA A C 1
ATOM 1762 O O . ALA A 1 231 ? -11.516 27.969 17.25 1 94.25 231 ALA A O 1
ATOM 1763 N N . LEU A 1 232 ? -10.242 26.141 17.438 1 93.81 232 LEU A N 1
ATOM 1764 C CA . LEU A 1 232 ? -11.25 25.359 18.156 1 93.81 232 LEU A CA 1
ATOM 1765 C C . LEU A 1 232 ? -10.633 24.625 19.328 1 93.81 232 LEU A C 1
ATOM 1767 O O . LEU A 1 232 ? -9.547 24.047 19.203 1 93.81 232 LEU A O 1
ATOM 1771 N N . GLN A 1 233 ? -11.32 24.703 20.438 1 95.06 233 GLN A N 1
ATOM 1772 C CA . GLN A 1 233 ? -10.961 23.828 21.547 1 95.06 233 GLN A CA 1
ATOM 1773 C C . GLN A 1 233 ? -11.625 22.453 21.391 1 95.06 233 GLN A C 1
ATOM 1775 O O . GLN A 1 233 ? -12.852 22.359 21.281 1 95.06 233 GLN A O 1
ATOM 1780 N N . LEU A 1 234 ? -10.844 21.453 21.438 1 95.31 234 LEU A N 1
ATOM 1781 C CA . LEU A 1 234 ? -11.336 20.109 21.188 1 95.31 234 LEU A CA 1
ATOM 1782 C C . LEU A 1 234 ? -12.117 19.578 22.391 1 95.31 234 LEU A C 1
ATOM 1784 O O . LEU A 1 234 ? -11.727 19.812 23.531 1 95.31 234 LEU A O 1
ATOM 1788 N N . THR A 1 235 ? -13.156 18.953 22.094 1 94.38 235 THR A N 1
ATOM 1789 C CA . THR A 1 235 ? -13.766 18.094 23.109 1 94.38 235 THR A CA 1
ATOM 1790 C C . THR A 1 235 ? -12.938 16.844 23.328 1 94.38 235 THR A C 1
ATOM 1792 O O . THR A 1 235 ? -12.062 16.516 22.516 1 94.38 235 THR A O 1
ATOM 1795 N N . GLU A 1 236 ? -13.211 16.188 24.406 1 95.62 236 GLU A N 1
ATOM 1796 C CA . GLU A 1 236 ? -12.5 14.945 24.703 1 95.62 236 GLU A CA 1
ATOM 1797 C C . GLU A 1 236 ? -12.734 13.906 23.609 1 95.62 236 GLU A C 1
ATOM 1799 O O . GLU A 1 236 ? -11.805 13.219 23.188 1 95.62 236 GLU A O 1
ATOM 1804 N N . SER A 1 237 ? -13.969 13.82 23.141 1 94.5 237 SER A N 1
ATOM 1805 C CA . SER A 1 237 ? -14.312 12.828 22.109 1 94.5 237 SER A CA 1
ATOM 1806 C C . SER A 1 237 ? -13.594 13.125 20.797 1 94.5 237 SER A C 1
ATOM 1808 O O . SER A 1 237 ? -13.141 12.203 20.125 1 94.5 237 SER A O 1
ATOM 1810 N N . GLN A 1 238 ? -13.461 14.383 20.5 1 95.12 238 GLN A N 1
ATOM 1811 C CA . GLN A 1 238 ? -12.734 14.781 19.297 1 95.12 238 GLN A CA 1
ATOM 1812 C C . GLN A 1 238 ? -11.25 14.453 19.422 1 95.12 238 GLN A C 1
ATOM 1814 O O . GLN A 1 238 ? -10.648 13.906 18.5 1 95.12 238 GLN A O 1
ATOM 1819 N N . ARG A 1 239 ? -10.742 14.773 20.547 1 97.62 239 ARG A N 1
ATOM 1820 C CA . ARG A 1 239 ? -9.336 14.523 20.812 1 97.62 239 ARG A CA 1
ATOM 1821 C C . ARG A 1 239 ? -9.016 13.031 20.719 1 97.62 239 ARG A C 1
ATOM 1823 O O . ARG A 1 239 ? -8.086 12.641 20 1 97.62 239 ARG A O 1
ATOM 1830 N N . VAL A 1 240 ? -9.781 12.25 21.344 1 97 240 VAL A N 1
ATOM 1831 C CA . VAL A 1 240 ? -9.555 10.812 21.391 1 97 240 VAL A CA 1
ATOM 1832 C C . VAL A 1 240 ? -9.664 10.227 19.984 1 97 240 VAL A C 1
ATOM 1834 O O . VAL A 1 240 ? -8.812 9.438 19.562 1 97 240 VAL A O 1
ATOM 1837 N N . ALA A 1 241 ? -10.648 10.617 19.219 1 96.12 241 ALA A N 1
ATOM 1838 C CA . ALA A 1 241 ? -10.836 10.109 17.859 1 96.12 241 ALA A CA 1
ATOM 1839 C C . ALA A 1 241 ? -9.648 10.469 16.969 1 96.12 241 ALA A C 1
ATOM 1841 O O . ALA A 1 241 ? -9.148 9.617 16.219 1 96.12 241 ALA A O 1
ATOM 1842 N N . ALA A 1 242 ? -9.188 11.68 17.109 1 97.94 242 ALA A N 1
ATOM 1843 C CA . ALA A 1 242 ? -8.094 12.156 16.266 1 97.94 242 ALA A CA 1
ATOM 1844 C C . ALA A 1 242 ? -6.785 11.445 16.609 1 97.94 242 ALA A C 1
ATOM 1846 O O . ALA A 1 242 ? -6.078 10.969 15.719 1 97.94 242 ALA A O 1
ATOM 1847 N N . GLU A 1 243 ? -6.484 11.391 17.875 1 98 243 GLU A N 1
ATOM 1848 C CA . GLU A 1 243 ? -5.238 10.773 18.328 1 98 243 GLU A CA 1
ATOM 1849 C C . GLU A 1 243 ? -5.219 9.281 18.016 1 98 243 GLU A C 1
ATOM 1851 O O . GLU A 1 243 ? -4.215 8.758 17.516 1 98 243 GLU A O 1
ATOM 1856 N N . ARG A 1 244 ? -6.336 8.648 18.219 1 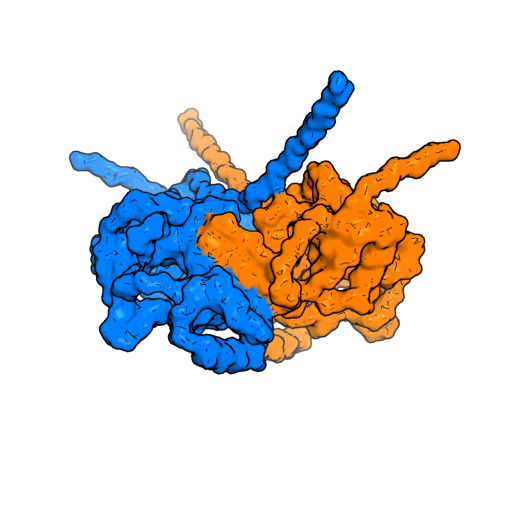96.31 244 ARG A N 1
ATOM 1857 C CA . ARG A 1 244 ? -6.422 7.223 17.906 1 96.31 244 ARG A CA 1
ATOM 1858 C C . ARG A 1 244 ? -6.293 6.98 16.406 1 96.31 244 ARG A C 1
ATOM 1860 O O . ARG A 1 244 ? -5.656 6.016 15.984 1 96.31 244 ARG A O 1
ATOM 1867 N N . THR A 1 245 ? -6.91 7.812 15.648 1 96.69 245 THR A N 1
ATOM 1868 C CA . THR A 1 245 ? -6.824 7.703 14.195 1 96.69 245 THR A CA 1
ATOM 1869 C C . THR A 1 245 ? -5.375 7.801 13.727 1 96.69 245 THR A C 1
ATOM 1871 O O . THR A 1 245 ? -4.906 6.953 12.969 1 96.69 245 THR A O 1
ATOM 1874 N N . ALA A 1 246 ? -4.672 8.789 14.203 1 97.25 246 ALA A N 1
ATOM 1875 C CA . ALA A 1 246 ? -3.275 8.977 13.82 1 97.25 246 ALA A CA 1
ATOM 1876 C C . ALA A 1 246 ? -2.436 7.758 14.203 1 97.25 246 ALA A C 1
ATOM 1878 O O . ALA A 1 246 ? -1.606 7.297 13.422 1 97.25 246 ALA A O 1
ATOM 1879 N N . MET A 1 247 ? -2.715 7.262 15.352 1 95.31 247 MET A N 1
ATOM 1880 C CA . MET A 1 247 ? -1.999 6.086 15.844 1 95.31 247 MET A CA 1
ATOM 1881 C C . MET A 1 247 ? -2.285 4.871 14.977 1 95.31 247 MET A C 1
ATOM 1883 O O . MET A 1 247 ? -1.362 4.152 14.578 1 95.31 247 MET A O 1
ATOM 1887 N N . LEU A 1 248 ? -3.504 4.676 14.656 1 92.88 248 LEU A N 1
ATOM 1888 C CA . LEU A 1 248 ? -3.914 3.508 13.883 1 92.88 248 LEU A CA 1
ATOM 1889 C C . LEU A 1 248 ? -3.297 3.535 12.484 1 92.88 248 LEU A C 1
ATOM 1891 O O . LEU A 1 248 ? -2.834 2.506 11.992 1 92.88 248 LEU A O 1
ATOM 1895 N N . VAL A 1 249 ? -3.301 4.68 11.883 1 93.44 249 VAL A N 1
ATOM 1896 C CA . VAL A 1 249 ? -2.762 4.812 10.531 1 93.44 249 VAL A CA 1
ATOM 1897 C C . VAL A 1 249 ? -1.235 4.801 10.578 1 93.44 249 VAL A C 1
ATOM 1899 O O . VAL A 1 249 ? -0.578 4.484 9.586 1 93.44 249 VAL A O 1
ATOM 1902 N N . GLY A 1 250 ? -0.659 5.152 11.711 1 93.81 250 GLY A N 1
ATOM 1903 C CA . GLY A 1 250 ? 0.78 5.121 11.922 1 93.81 250 GLY A CA 1
ATOM 1904 C C . GLY A 1 250 ? 1.465 6.43 11.562 1 93.81 250 GLY A C 1
ATOM 1905 O O . GLY A 1 250 ? 2.619 6.434 11.133 1 93.81 250 GLY A O 1
ATOM 1906 N N . LEU A 1 251 ? 0.775 7.504 11.711 1 96.44 251 LEU A N 1
ATOM 1907 C CA . LEU A 1 251 ? 1.322 8.797 11.305 1 96.44 251 LEU A CA 1
ATOM 1908 C C . LEU A 1 251 ? 1.857 9.562 12.508 1 96.44 251 LEU A C 1
ATOM 1910 O O . LEU A 1 251 ? 1.133 9.781 13.477 1 96.44 251 LEU A O 1
ATOM 1914 N N . GLU A 1 252 ? 3.09 9.992 12.43 1 97.31 252 GLU A N 1
ATOM 1915 C CA . GLU A 1 252 ? 3.674 10.891 13.422 1 97.31 252 GLU A CA 1
ATOM 1916 C C . GLU A 1 252 ? 3.078 12.289 13.32 1 97.31 252 GLU A C 1
ATOM 1918 O O . GLU A 1 252 ? 2.949 12.992 14.32 1 97.31 252 GLU A O 1
ATOM 1923 N N . VAL A 1 253 ? 2.844 12.68 12.141 1 98.19 253 VAL A N 1
ATOM 1924 C CA . VAL A 1 253 ? 2.178 13.938 11.836 1 98.19 253 VAL A CA 1
ATOM 1925 C C . VAL A 1 253 ? 0.958 13.688 10.961 1 98.19 253 VAL A C 1
ATOM 1927 O O . VAL A 1 253 ? 1.079 13.125 9.867 1 98.19 253 VAL A O 1
ATOM 1930 N N . ALA A 1 254 ? -0.173 14.109 11.445 1 97.62 254 ALA A N 1
ATOM 1931 C CA . ALA A 1 254 ? -1.417 13.844 10.727 1 97.62 254 ALA A CA 1
ATOM 1932 C C . ALA A 1 254 ? -2.414 14.984 10.914 1 97.62 254 ALA A C 1
ATOM 1934 O O . ALA A 1 254 ? -2.5 15.57 11.992 1 97.62 254 ALA A O 1
ATOM 1935 N N . ALA A 1 255 ? -3.07 15.336 9.883 1 97.25 255 ALA A N 1
ATOM 1936 C CA . ALA A 1 255 ? -4.324 16.078 10.016 1 97.25 255 ALA A CA 1
ATOM 1937 C C . ALA A 1 255 ? -5.523 15.133 9.914 1 97.25 255 ALA A C 1
ATOM 1939 O O . ALA A 1 255 ? -5.672 14.422 8.922 1 97.25 255 ALA A O 1
ATOM 1940 N N . VAL A 1 256 ? -6.336 15.148 10.906 1 96.62 256 VAL A N 1
ATOM 1941 C CA . VAL A 1 256 ? -7.531 14.312 10.953 1 96.62 256 VAL A CA 1
ATOM 1942 C C . VAL A 1 256 ? -8.773 15.188 10.82 1 96.62 256 VAL A C 1
ATOM 1944 O O . VAL A 1 256 ? -8.969 16.125 11.594 1 96.62 256 VAL A O 1
ATOM 1947 N N . ASP A 1 257 ? -9.555 14.906 9.836 1 92.69 257 ASP A N 1
ATOM 1948 C CA . ASP A 1 257 ? -10.789 15.656 9.609 1 92.69 257 ASP A CA 1
ATOM 1949 C C . ASP A 1 257 ? -11.992 14.922 10.195 1 92.69 257 ASP A C 1
ATOM 1951 O O . ASP A 1 257 ? -12.227 13.75 9.875 1 92.69 257 ASP A O 1
ATOM 1955 N N . LEU A 1 258 ? -12.727 15.648 11 1 93 258 LEU A N 1
ATOM 1956 C CA . LEU A 1 258 ? -13.859 15.109 11.75 1 93 258 LEU A CA 1
ATOM 1957 C C . LEU A 1 258 ? -15.141 15.875 11.438 1 93 258 LEU A C 1
ATOM 1959 O O . LEU A 1 258 ? -15.086 17.062 11.109 1 93 258 LEU A O 1
ATOM 1963 N N . LEU A 1 259 ? -16.188 15.117 11.562 1 88.44 259 LEU A N 1
ATOM 1964 C CA . LEU A 1 259 ? -17.516 15.711 11.555 1 88.44 259 LEU A CA 1
ATOM 1965 C C . LEU A 1 259 ? -18.203 15.539 12.906 1 88.44 259 LEU A C 1
ATOM 1967 O O . LEU A 1 259 ? -18.219 14.43 13.453 1 88.44 259 LEU A O 1
ATOM 1971 N N . ASP A 1 260 ? -18.609 16.641 13.352 1 83.56 260 ASP A N 1
ATOM 1972 C CA . ASP A 1 260 ? -19.438 16.547 14.555 1 83.56 260 ASP A CA 1
ATOM 1973 C C . ASP A 1 260 ? -20.828 16.016 14.219 1 83.56 260 ASP A C 1
ATOM 1975 O O . ASP A 1 260 ? -21.391 16.359 13.18 1 83.56 260 ASP A O 1
ATOM 1979 N N . VAL A 1 261 ? -21.297 15.148 15.078 1 81.12 261 VAL A N 1
ATOM 1980 C CA . VAL A 1 261 ? -22.656 14.633 14.922 1 81.12 261 VAL A CA 1
ATOM 1981 C C . VAL A 1 261 ? -23.484 14.961 16.172 1 81.12 261 VAL A C 1
ATOM 1983 O O . VAL A 1 261 ? -22.938 15.094 17.266 1 81.12 261 VAL A O 1
ATOM 1986 N N . PRO A 1 262 ? -24.781 15.289 15.93 1 75.56 262 PRO A N 1
ATOM 1987 C CA . PRO A 1 262 ? -25.641 15.641 17.078 1 75.56 262 PRO A CA 1
ATOM 1988 C C . PRO A 1 262 ? -25.609 14.586 18.172 1 75.56 262 PRO A C 1
ATOM 1990 O O . PRO A 1 262 ? -25.562 14.93 19.359 1 75.56 262 PRO A O 1
ATOM 1993 N N . GLU A 1 263 ? -25.625 13.344 17.781 1 75.5 263 GLU A N 1
ATOM 1994 C CA . GLU A 1 263 ? -25.594 12.258 18.766 1 75.5 263 GLU A CA 1
ATOM 1995 C C . GLU A 1 263 ? -24.438 11.305 18.484 1 75.5 263 GLU A C 1
ATOM 1997 O O . GLU A 1 263 ? -24.203 10.906 17.344 1 75.5 263 GLU A O 1
ATOM 2002 N N . GLY A 1 264 ? -23.656 11.156 19.531 1 77.88 264 GLY A N 1
ATOM 2003 C CA . GLY A 1 264 ? -22.594 10.164 19.422 1 77.88 264 GLY A CA 1
ATOM 2004 C C . GLY A 1 264 ? -21.219 10.781 19.234 1 77.88 264 GLY A C 1
ATOM 2005 O O . GLY A 1 264 ? -21.062 12 19.297 1 77.88 264 GLY A O 1
ATOM 2006 N N . PRO A 1 265 ? -20.266 9.961 19.078 1 86.5 265 PRO A N 1
ATOM 2007 C CA . PRO A 1 265 ? -18.906 10.43 18.859 1 86.5 265 PRO A CA 1
ATOM 2008 C C . PRO A 1 265 ? -18.703 11.055 17.484 1 86.5 265 PRO A C 1
ATOM 2010 O O . PRO A 1 265 ? -19.484 10.773 16.562 1 86.5 265 PRO A O 1
ATOM 2013 N N . PRO A 1 266 ? -17.734 11.867 17.391 1 91.38 266 PRO A N 1
ATOM 2014 C CA . PRO A 1 266 ? -17.438 12.445 16.078 1 91.38 266 PRO A CA 1
ATOM 2015 C C . PRO A 1 266 ? -17.078 11.398 15.031 1 91.38 266 PRO A C 1
ATOM 2017 O O . PRO A 1 266 ? -16.594 10.312 15.391 1 91.38 266 PRO A O 1
ATOM 2020 N N . LYS A 1 267 ? -17.328 11.695 13.75 1 92.19 267 LYS A N 1
ATOM 2021 C CA . LYS A 1 267 ? -17 10.797 12.648 1 92.19 267 LYS A CA 1
ATOM 2022 C C . LYS A 1 267 ? -15.75 11.266 11.906 1 92.19 267 LYS A C 1
ATOM 2024 O O . LYS A 1 267 ? -15.664 12.43 11.5 1 92.19 267 LYS A O 1
ATOM 2029 N N . VAL A 1 268 ? -14.805 10.414 11.828 1 93.75 268 VAL A N 1
ATOM 2030 C CA . VAL A 1 268 ? -13.617 10.727 11.039 1 93.75 268 VAL A CA 1
ATOM 2031 C C . VAL A 1 268 ? -13.867 10.414 9.57 1 93.75 268 VAL A C 1
ATOM 2033 O O . VAL A 1 268 ? -14.375 9.336 9.234 1 93.75 268 VAL A O 1
ATOM 2036 N N . PHE A 1 269 ? -13.469 11.367 8.664 1 88.88 269 PHE A N 1
ATOM 2037 C CA . PHE A 1 269 ? -13.797 11.07 7.273 1 88.88 269 PHE A CA 1
ATOM 2038 C C . PHE A 1 269 ? -12.57 11.234 6.387 1 88.88 269 PHE A C 1
ATOM 2040 O O . PHE A 1 269 ? -12.578 10.828 5.223 1 88.88 269 PHE A O 1
ATOM 2047 N N . GLU A 1 270 ? -11.484 11.766 6.938 1 89.94 270 GLU A N 1
ATOM 2048 C CA . GLU A 1 270 ? -10.266 11.906 6.141 1 89.94 270 GLU A CA 1
ATOM 2049 C C . GLU A 1 270 ? -9.039 12.031 7.035 1 89.94 270 GLU A C 1
ATOM 2051 O O . GLU A 1 270 ? -9.117 12.602 8.133 1 89.94 270 GLU A O 1
ATOM 2056 N N . VAL A 1 271 ? -7.98 11.484 6.605 1 93.56 271 VAL A N 1
ATOM 2057 C CA . VAL A 1 271 ? -6.684 11.609 7.266 1 93.56 271 VAL A CA 1
ATOM 2058 C C . VAL A 1 271 ? -5.633 12.055 6.254 1 93.56 271 VAL A C 1
ATOM 2060 O O . VAL A 1 271 ? -5.543 11.5 5.152 1 93.56 271 VAL A O 1
ATOM 2063 N N . ASN A 1 272 ? -4.879 13.055 6.621 1 92.31 272 ASN A N 1
ATOM 2064 C CA . ASN A 1 272 ? -3.842 13.586 5.742 1 92.31 272 ASN A CA 1
ATOM 2065 C C . ASN A 1 272 ? -2.463 13.508 6.395 1 92.31 272 ASN A C 1
ATOM 2067 O O . ASN A 1 272 ? -2.297 13.891 7.555 1 92.31 272 ASN A O 1
ATOM 2071 N N . SER A 1 273 ? -1.499 13.039 5.586 1 95.19 273 SER A N 1
ATOM 2072 C CA . SER A 1 273 ? -0.149 12.828 6.094 1 95.19 273 SER A CA 1
ATOM 2073 C C . SER A 1 273 ? 0.713 14.07 5.914 1 95.19 273 SER A C 1
ATOM 2075 O O . SER A 1 273 ? 1.813 14.156 6.465 1 95.19 273 SER A O 1
ATOM 2077 N N . SER A 1 274 ? 0.298 15.047 5.168 1 94.19 274 SER A N 1
ATOM 2078 C CA . SER A 1 274 ? 1.037 16.281 4.91 1 94.19 274 SER A CA 1
ATOM 2079 C C . SER A 1 274 ? 0.125 17.5 4.996 1 94.19 274 SER A C 1
ATOM 2081 O O . SER A 1 274 ? -0.124 18.156 3.986 1 94.19 274 SER A O 1
ATOM 2083 N N . PRO A 1 275 ? -0.224 17.797 6.176 1 93.38 275 PRO A N 1
ATOM 2084 C CA . PRO A 1 275 ? -1.167 18.922 6.324 1 93.38 275 PRO A CA 1
ATOM 2085 C C . PRO A 1 275 ? -0.548 20.266 5.965 1 93.38 275 PRO A C 1
ATOM 2087 O O . PRO A 1 275 ? 0.655 20.469 6.148 1 93.38 275 PRO A O 1
ATOM 2090 N N . ALA A 1 276 ? -1.432 21.125 5.457 1 91.19 276 ALA A N 1
ATOM 2091 C CA . ALA A 1 276 ? -1.021 22.516 5.316 1 91.19 276 ALA A CA 1
ATOM 2092 C C . ALA A 1 276 ? -0.868 23.188 6.68 1 91.19 276 ALA A C 1
ATOM 2094 O O . ALA A 1 276 ? -1.729 23.047 7.547 1 91.19 276 ALA A O 1
ATOM 2095 N N . LEU A 1 277 ? 0.18 23.906 6.863 1 95.25 277 LEU A N 1
ATOM 2096 C CA . LEU A 1 277 ? 0.505 24.406 8.195 1 95.25 277 LEU A CA 1
ATOM 2097 C C . LEU A 1 277 ? 0.174 25.891 8.305 1 95.25 277 LEU A C 1
ATOM 2099 O O . LEU A 1 277 ? -0.349 26.344 9.328 1 95.25 277 LEU A O 1
ATOM 2103 N N . ALA A 1 278 ? 0.391 26.625 7.238 1 92.81 278 ALA A N 1
ATOM 2104 C CA . ALA A 1 278 ? 0.337 28.094 7.297 1 92.81 278 ALA A CA 1
ATOM 2105 C C . ALA A 1 278 ? -1.054 28.562 7.699 1 92.81 278 ALA A C 1
ATOM 2107 O O . ALA A 1 278 ? -1.191 29.438 8.57 1 92.81 278 ALA A O 1
ATOM 2108 N N . GLU A 1 279 ? -2.049 28.031 7.129 1 90.38 279 GLU A N 1
ATOM 2109 C CA . GLU A 1 279 ? -3.416 28.453 7.418 1 90.38 279 GLU A CA 1
ATOM 2110 C C . GLU A 1 279 ? -3.816 28.109 8.844 1 90.38 279 GLU A C 1
ATOM 2112 O O . GLU A 1 279 ? -4.484 28.891 9.523 1 90.38 279 GLU A O 1
ATOM 2117 N N . MET A 1 280 ? -3.412 27 9.273 1 94.31 280 MET A N 1
ATOM 2118 C CA . MET A 1 280 ? -3.742 26.594 10.633 1 94.31 280 MET A CA 1
ATOM 2119 C C . MET A 1 280 ? -2.975 27.438 11.648 1 94.31 280 MET A C 1
ATOM 2121 O O . MET A 1 280 ? -3.506 27.766 12.711 1 94.31 280 MET A O 1
ATOM 2125 N N . GLU A 1 281 ? -1.732 27.703 11.328 1 97.06 281 GLU A N 1
ATOM 2126 C CA . GLU A 1 281 ? -0.952 28.578 12.211 1 97.06 281 GLU A CA 1
ATOM 2127 C C . GLU A 1 281 ? -1.58 29.953 12.32 1 97.06 281 GLU A C 1
ATOM 2129 O O . GLU A 1 281 ? -1.661 30.531 13.406 1 97.06 281 GLU A O 1
ATOM 2134 N N . SER A 1 282 ? -1.996 30.438 11.195 1 94.75 282 SER A N 1
ATOM 2135 C CA . SER A 1 282 ? -2.641 31.75 11.188 1 94.75 282 SER A CA 1
ATOM 2136 C C . SER A 1 282 ? -3.912 31.75 12.031 1 94.75 282 SER A C 1
ATOM 2138 O O . SER A 1 282 ? -4.16 32.688 12.797 1 94.75 282 SER A O 1
ATOM 2140 N N . ALA A 1 283 ? -4.676 30.734 11.961 1 94.62 283 ALA A N 1
ATOM 2141 C CA . ALA A 1 283 ? -5.957 30.625 12.664 1 94.62 283 ALA A CA 1
ATOM 2142 C C . ALA A 1 283 ? -5.75 30.406 14.156 1 94.62 283 ALA A C 1
ATOM 2144 O O . ALA A 1 283 ? -6.52 30.906 14.977 1 94.62 283 ALA A O 1
ATOM 2145 N N . THR A 1 284 ? -4.766 29.688 14.555 1 96.56 284 THR A N 1
ATOM 2146 C CA . THR A 1 284 ? -4.598 29.266 15.938 1 96.56 284 THR A CA 1
ATOM 2147 C C . THR A 1 284 ? -3.59 30.156 16.656 1 96.56 284 THR A C 1
ATOM 2149 O O . THR A 1 284 ? -3.539 30.188 17.891 1 96.56 284 THR A O 1
ATOM 2152 N N . GLY A 1 285 ? -2.693 30.797 15.914 1 96.75 285 GLY A N 1
ATOM 2153 C CA . GLY A 1 285 ? -1.608 31.578 16.5 1 96.75 285 GLY A CA 1
ATOM 2154 C C . GLY A 1 285 ? -0.478 30.719 17.031 1 96.75 285 GLY A C 1
ATOM 2155 O O . GLY A 1 285 ? 0.395 31.203 17.75 1 96.75 285 GLY A O 1
ATOM 2156 N N . GLN A 1 286 ? -0.535 29.469 16.703 1 97.56 286 GLN A N 1
ATOM 2157 C CA . GLN A 1 286 ? 0.468 28.547 17.203 1 97.56 286 GLN A CA 1
ATOM 2158 C C . GLN A 1 286 ? 1.562 28.297 16.172 1 97.56 286 GLN A C 1
ATOM 2160 O O . GLN A 1 286 ? 1.312 28.375 14.961 1 97.56 286 GLN A O 1
ATOM 2165 N N . ASP A 1 287 ? 2.771 28.047 16.625 1 98.12 287 ASP A N 1
ATOM 2166 C CA . ASP A 1 287 ? 3.883 27.641 15.758 1 98.12 287 ASP A CA 1
ATOM 2167 C C . ASP A 1 287 ? 3.902 26.125 15.547 1 98.12 287 ASP A C 1
ATOM 2169 O O . ASP A 1 287 ? 4.707 25.422 16.156 1 98.12 287 ASP A O 1
ATOM 2173 N N . LEU A 1 288 ? 3.121 25.688 14.688 1 98.5 288 LEU A N 1
ATOM 2174 C CA . LEU A 1 288 ? 2.916 24.25 14.492 1 98.5 288 LEU A CA 1
ATOM 2175 C C . LEU A 1 288 ? 4.137 23.609 13.836 1 98.5 288 LEU A C 1
ATOM 2177 O O . LEU A 1 288 ? 4.457 22.453 14.109 1 98.5 288 LEU A O 1
ATOM 2181 N N . ALA A 1 289 ? 4.777 24.344 12.969 1 98.62 289 ALA A N 1
ATOM 2182 C CA . ALA A 1 289 ? 6.016 23.859 12.367 1 98.62 289 ALA A CA 1
ATOM 2183 C C . ALA A 1 289 ? 7.051 23.516 13.438 1 98.62 289 ALA A C 1
ATOM 2185 O O . ALA A 1 289 ? 7.746 22.5 13.344 1 98.62 289 ALA A O 1
ATOM 2186 N N . ARG A 1 290 ? 7.133 24.359 14.422 1 98.25 290 ARG A N 1
ATOM 2187 C CA . ARG A 1 290 ? 8.062 24.109 15.516 1 98.25 290 ARG A CA 1
ATOM 2188 C C . ARG A 1 290 ? 7.738 22.797 16.219 1 98.25 290 ARG A C 1
ATOM 2190 O O . ARG A 1 290 ? 8.641 22.016 16.547 1 98.25 290 ARG A O 1
ATOM 2197 N N . VAL A 1 291 ? 6.488 22.547 16.438 1 98.44 291 VAL A N 1
ATOM 2198 C CA . VAL A 1 291 ? 6.051 21.328 17.109 1 98.44 291 VAL A CA 1
ATOM 2199 C C . VAL A 1 291 ? 6.488 20.109 16.297 1 98.44 291 VAL A C 1
ATOM 2201 O O . VAL A 1 291 ? 6.965 19.125 16.875 1 98.44 291 VAL A O 1
ATOM 2204 N N . ILE A 1 292 ? 6.387 20.156 15.031 1 98.56 292 ILE A N 1
ATOM 2205 C CA . ILE A 1 292 ? 6.77 19.062 14.148 1 98.56 292 ILE A CA 1
ATOM 2206 C C . ILE A 1 292 ? 8.281 18.859 14.195 1 98.56 292 ILE A C 1
ATOM 2208 O O . ILE A 1 292 ? 8.766 17.734 14.25 1 98.56 292 ILE A O 1
ATOM 2212 N N . ILE A 1 293 ? 9.062 19.984 14.195 1 98.38 293 ILE A N 1
ATOM 2213 C CA . ILE A 1 293 ? 10.516 19.906 14.258 1 98.38 293 ILE A CA 1
ATOM 2214 C C . ILE A 1 293 ? 10.938 19.281 15.586 1 98.38 293 ILE A C 1
ATOM 2216 O O . ILE A 1 293 ? 11.859 18.469 15.633 1 98.38 293 ILE A O 1
ATOM 2220 N N . GLU A 1 294 ? 10.258 19.656 16.641 1 97.88 294 GLU A N 1
ATOM 2221 C CA . GLU A 1 294 ? 10.555 19.062 17.938 1 97.88 294 GLU A CA 1
ATOM 2222 C C . GLU A 1 294 ? 10.328 17.562 17.922 1 97.88 294 GLU A C 1
ATOM 2224 O O . GLU A 1 294 ? 11.109 16.797 18.516 1 97.88 294 GLU A O 1
ATOM 2229 N N . ARG A 1 295 ? 9.273 17.141 17.266 1 97.56 295 ARG A N 1
ATOM 2230 C CA . ARG A 1 295 ? 9.031 15.711 17.156 1 97.56 295 ARG A CA 1
ATOM 2231 C C . ARG A 1 295 ? 10.125 15.031 16.344 1 97.56 295 ARG A C 1
ATOM 2233 O O . ARG A 1 295 ? 10.578 13.938 16.672 1 97.56 295 ARG A O 1
ATOM 2240 N N . ALA A 1 296 ? 10.492 15.688 15.258 1 97.62 296 ALA A N 1
ATOM 2241 C CA . ALA A 1 296 ? 11.586 15.172 14.438 1 97.62 296 ALA A CA 1
ATOM 2242 C C . ALA A 1 296 ? 12.859 15.008 15.273 1 97.62 296 ALA A C 1
ATOM 2244 O O . ALA A 1 296 ? 13.578 14.016 15.117 1 97.62 296 ALA A O 1
ATOM 2245 N N . GLU A 1 297 ? 13.109 15.961 16.172 1 97.31 297 GLU A N 1
ATOM 2246 C CA . GLU A 1 297 ? 14.25 15.883 17.078 1 97.31 297 GLU A CA 1
ATOM 2247 C C . GLU A 1 297 ? 14.172 14.648 17.969 1 97.31 297 GLU A C 1
ATOM 2249 O O . GLU A 1 297 ? 15.18 13.961 18.172 1 97.31 297 GLU A O 1
ATOM 2254 N N . GLN A 1 298 ? 13.016 14.43 18.422 1 96.38 298 GLN A N 1
ATOM 2255 C CA . GLN A 1 298 ? 12.812 13.289 19.297 1 96.38 298 GLN A CA 1
ATOM 2256 C C . GLN A 1 298 ? 13.062 11.977 18.578 1 96.38 298 GLN A C 1
ATOM 2258 O O . GLN A 1 298 ? 13.703 11.07 19.109 1 96.38 298 GLN A O 1
ATOM 2263 N N . LEU A 1 299 ? 12.578 11.906 17.375 1 95.69 299 LEU A N 1
ATOM 2264 C CA . LEU A 1 299 ? 12.773 10.703 16.578 1 95.69 299 LEU A CA 1
ATOM 2265 C C . LEU A 1 299 ? 14.25 10.492 16.266 1 95.69 299 LEU A C 1
ATOM 2267 O O . LEU A 1 299 ? 14.758 9.375 16.344 1 95.69 299 LEU A O 1
ATOM 2271 N N . ALA A 1 300 ? 14.906 11.57 15.914 1 95.25 300 ALA A N 1
ATOM 2272 C CA . ALA A 1 300 ? 16.328 11.508 15.609 1 95.25 300 ALA A CA 1
ATOM 2273 C C . ALA A 1 300 ? 17.141 11.055 16.828 1 95.25 300 ALA A C 1
ATOM 2275 O O . ALA A 1 300 ? 18.172 10.391 16.688 1 95.25 300 ALA A O 1
ATOM 2276 N N . ALA A 1 301 ? 16.656 11.375 17.938 1 92.75 301 ALA A N 1
ATOM 2277 C CA . ALA A 1 301 ? 17.328 11.039 19.188 1 92.75 301 ALA A CA 1
ATOM 2278 C C . ALA A 1 301 ? 17 9.609 19.625 1 92.75 301 ALA A C 1
ATOM 2280 O O . ALA A 1 301 ? 17.531 9.125 20.625 1 92.75 301 ALA A O 1
ATOM 2281 N N . GLY A 1 302 ? 16.078 8.922 18.906 1 87.25 302 GLY A N 1
ATOM 2282 C CA . GLY A 1 302 ? 15.836 7.516 19.172 1 87.25 302 GLY A CA 1
ATOM 2283 C C . GLY A 1 302 ? 14.5 7.258 19.859 1 87.25 302 GLY A C 1
ATOM 2284 O O . GLY A 1 302 ? 14.242 6.141 20.312 1 87.25 302 GLY A O 1
ATOM 2285 N N . SER A 1 303 ? 13.773 8.312 19.906 1 80.38 303 SER A N 1
ATOM 2286 C CA . SER A 1 303 ? 12.445 8.094 20.484 1 80.38 303 SER A CA 1
ATOM 2287 C C . SER A 1 303 ? 11.625 7.133 19.641 1 80.38 303 SER A C 1
ATOM 2289 O O . SER A 1 303 ? 11.781 7.086 18.422 1 80.38 303 SER A O 1
ATOM 2291 N N . SER A 1 304 ? 10.773 6.352 20.375 1 79.56 304 SER A N 1
ATOM 2292 C CA . SER A 1 304 ? 9.914 5.41 19.672 1 79.56 304 SER A CA 1
ATOM 2293 C C . SER A 1 304 ? 8.883 6.141 18.812 1 79.56 304 SER A C 1
ATOM 2295 O O . SER A 1 304 ? 8.359 7.184 19.219 1 79.56 304 SER A O 1
ATOM 2297 N N . GLY A 1 305 ? 8.75 5.641 17.672 1 80.38 305 GLY A N 1
ATOM 2298 C CA . GLY A 1 305 ? 7.699 6.168 16.812 1 80.38 305 GLY A CA 1
ATOM 2299 C C . GLY A 1 305 ? 6.312 5.684 17.188 1 80.38 305 GLY A C 1
ATOM 2300 O O . GLY A 1 305 ? 6.152 4.949 18.172 1 80.38 305 GLY A O 1
ATOM 2301 N N . VAL A 1 306 ? 5.352 6.285 16.5 1 76.19 306 VAL A N 1
ATOM 2302 C CA . VAL A 1 306 ? 3.971 5.855 16.688 1 76.19 306 VAL A CA 1
ATOM 2303 C C . VAL A 1 306 ? 3.799 4.434 16.156 1 76.19 306 VAL A C 1
ATOM 2305 O O . VAL A 1 306 ? 4.305 4.094 15.094 1 76.19 306 VAL A O 1
ATOM 2308 N N . GLU A 1 307 ? 3.785 3.416 16.984 1 61.62 307 GLU A N 1
ATOM 2309 C CA . GLU A 1 307 ? 3.654 2.025 16.547 1 61.62 307 GLU A CA 1
ATOM 2310 C C . GLU A 1 307 ? 2.357 1.808 15.773 1 61.62 307 GLU A C 1
ATOM 2312 O O . GLU A 1 307 ? 1.279 2.178 16.234 1 61.62 307 GLU A O 1
ATOM 2317 N N . SER A 1 308 ? 2.469 1.731 14.438 1 58.84 308 SER A N 1
ATOM 2318 C CA . SER A 1 308 ? 1.277 1.403 13.656 1 58.84 308 SER A CA 1
ATOM 2319 C C . SER A 1 308 ? 0.731 0.031 14.039 1 58.84 308 SER A C 1
ATOM 2321 O O . SER A 1 308 ? 1.496 -0.88 14.359 1 58.84 308 SER A O 1
ATOM 2323 N N . SER A 1 309 ? -0.447 -0.101 14.648 1 47.94 309 SER A N 1
ATOM 2324 C CA . SER A 1 309 ? -1.072 -1.396 14.898 1 47.94 309 SER A CA 1
ATOM 2325 C C . SER A 1 309 ? -1.454 -2.084 13.594 1 47.94 309 SER A C 1
ATOM 2327 O O . SER A 1 309 ? -2.375 -1.646 12.898 1 47.94 309 SER A O 1
ATOM 2329 N N . GLU A 1 310 ? -0.57 -2.41 12.82 1 49.94 310 GLU A N 1
ATOM 2330 C CA . GLU A 1 310 ? -1.068 -3.105 11.641 1 49.94 310 GLU A CA 1
ATOM 2331 C C . GLU A 1 310 ? -1.948 -4.289 12.023 1 49.94 310 GLU A C 1
ATOM 2333 O O . GLU A 1 310 ? -2.514 -4.957 11.156 1 49.94 310 GLU A O 1
ATOM 2338 N N . ALA A 1 311 ? -1.902 -4.766 13.312 1 44.81 311 ALA A N 1
ATOM 2339 C CA . ALA A 1 311 ? -2.582 -6.039 13.539 1 44.81 311 ALA A CA 1
ATOM 2340 C C . ALA A 1 311 ? -4.086 -5.902 13.32 1 44.81 311 ALA A C 1
ATOM 2342 O O . ALA A 1 311 ? -4.742 -5.086 13.961 1 44.81 311 ALA A O 1
ATOM 2343 N N . TRP A 1 312 ? -4.43 -6.141 12.07 1 44.28 312 TRP A N 1
ATOM 2344 C CA . TRP A 1 312 ? -5.871 -6.352 12.016 1 44.28 312 TRP A CA 1
ATOM 2345 C C . TRP A 1 312 ? -6.344 -7.18 13.203 1 44.28 312 TRP A C 1
ATOM 2347 O O . TRP A 1 312 ? -5.598 -8.008 13.727 1 44.28 312 TRP A O 1
ATOM 2357 N N . PRO A 1 313 ? -7.324 -6.805 13.898 1 38.34 313 PRO A N 1
ATOM 2358 C CA . PRO A 1 313 ? -7.77 -7.711 14.961 1 38.34 313 PRO A CA 1
ATOM 2359 C C . PRO A 1 313 ? -7.742 -9.18 14.531 1 38.34 313 PRO A C 1
ATOM 2361 O O . PRO A 1 313 ? -8.234 -9.523 13.453 1 38.34 313 PRO A O 1
ATOM 2364 N N . THR A 1 314 ? -6.68 -9.75 14.797 1 37.66 314 THR A N 1
ATOM 2365 C CA . THR A 1 314 ? -6.602 -11.18 14.531 1 37.66 314 THR A CA 1
ATOM 2366 C C . THR A 1 314 ? -7.918 -11.867 14.898 1 37.66 314 THR A C 1
ATOM 2368 O O . THR A 1 314 ? -8.602 -11.453 15.836 1 37.66 314 THR A O 1
ATOM 2371 N N . ALA A 1 315 ? -8.422 -12.688 14.055 1 35.38 315 ALA A N 1
ATOM 2372 C CA . ALA A 1 315 ? -9.578 -13.539 14.312 1 35.38 315 ALA A CA 1
ATOM 2373 C C . ALA A 1 315 ? -9.469 -14.203 15.688 1 35.38 315 ALA A C 1
ATOM 2375 O O . ALA A 1 315 ? -8.414 -14.734 16.047 1 35.38 315 ALA A O 1
ATOM 2376 N N . VAL A 1 316 ? -10.203 -13.797 16.641 1 32.88 316 VAL A N 1
ATOM 2377 C CA . VAL A 1 316 ? -10.359 -14.633 17.828 1 32.88 316 VAL A CA 1
ATOM 2378 C C . VAL A 1 316 ? -10.641 -16.078 17.406 1 32.88 316 VAL A C 1
ATOM 2380 O O . VAL A 1 316 ? -11.539 -16.328 16.594 1 32.88 316 VAL A O 1
ATOM 2383 N N . PRO A 1 317 ? -9.688 -16.875 17.625 1 34.19 317 PRO A N 1
ATOM 2384 C CA . PRO A 1 317 ? -10.062 -18.25 17.328 1 34.19 317 PRO A CA 1
ATOM 2385 C C . PRO A 1 317 ? -11.453 -18.609 17.859 1 34.19 317 PRO A C 1
ATOM 2387 O O . PRO A 1 317 ? -11.883 -18.078 18.891 1 34.19 317 PRO A O 1
ATOM 2390 N N . ARG A 1 318 ? -12.344 -19.047 17.078 1 34.12 318 ARG A N 1
ATOM 2391 C CA . ARG A 1 318 ? -13.594 -19.594 17.609 1 34.12 318 ARG A CA 1
ATOM 2392 C C . ARG A 1 318 ? -13.336 -20.531 18.781 1 34.12 318 ARG A C 1
ATOM 2394 O O . ARG A 1 318 ? -12.562 -21.484 18.656 1 34.12 318 ARG A O 1
ATOM 2401 N N . ARG A 1 319 ? -13.727 -20.172 19.938 1 32.88 319 ARG A N 1
ATOM 2402 C CA . ARG A 1 319 ? -13.766 -21.141 21.031 1 32.88 319 ARG A CA 1
ATOM 2403 C C . ARG A 1 319 ? -14.477 -22.422 20.594 1 32.88 319 ARG A C 1
ATOM 2405 O O . ARG A 1 319 ? -15.547 -22.359 20 1 32.88 319 ARG A O 1
ATOM 2412 N N . LYS A 1 320 ? -13.836 -23.547 20.641 1 35.31 320 LYS A N 1
ATOM 2413 C CA . LYS A 1 320 ? -14.469 -24.859 20.531 1 35.31 320 LYS A CA 1
ATOM 2414 C C . LYS A 1 320 ? -15.773 -24.906 21.312 1 35.31 320 LYS A C 1
ATOM 2416 O O . LYS A 1 320 ? -15.797 -24.594 22.516 1 35.31 320 LYS A O 1
ATOM 2421 N N . ARG A 1 321 ? -16.891 -24.938 20.672 1 35.09 321 ARG A N 1
ATOM 2422 C CA . ARG A 1 321 ? -18.094 -25.297 21.406 1 35.09 321 ARG A CA 1
ATOM 2423 C C . ARG A 1 321 ? -17.891 -26.578 22.203 1 35.09 321 ARG A C 1
ATOM 2425 O O . ARG A 1 321 ? -17.5 -27.609 21.641 1 35.09 321 ARG A O 1
ATOM 2432 N N . ALA A 1 322 ? -17.672 -26.516 23.438 1 34.22 322 ALA A N 1
ATOM 2433 C CA . ALA A 1 322 ? -17.766 -27.641 24.359 1 34.22 322 ALA A CA 1
ATOM 2434 C C . ALA A 1 322 ? -19.016 -28.469 24.094 1 34.22 322 ALA A C 1
ATOM 2436 O O . ALA A 1 322 ? -20.125 -27.938 24.094 1 34.22 322 ALA A O 1
ATOM 2437 N N . SER A 1 323 ? -18.891 -29.469 23.328 1 28.47 323 SER A N 1
ATOM 2438 C CA . SER A 1 323 ? -19.953 -30.453 23.297 1 28.47 323 SER A CA 1
ATOM 2439 C C . SER A 1 323 ? -20.516 -30.719 24.688 1 28.47 323 SER A C 1
ATOM 2441 O O . SER A 1 323 ? -19.766 -31.094 25.594 1 28.47 323 SER A O 1
ATOM 2443 N N . LYS A 1 324 ? -21.5 -30.094 25.141 1 34.75 324 LYS A N 1
ATOM 2444 C CA . LYS A 1 324 ? -22.281 -30.594 26.266 1 34.75 324 LYS A CA 1
ATOM 2445 C C . LYS A 1 324 ? -22.516 -32.094 26.156 1 34.75 324 LYS A C 1
ATOM 2447 O O . LYS A 1 324 ? -23.078 -32.562 25.172 1 34.75 324 LYS A O 1
ATOM 2452 N N . ALA A 1 325 ? -21.641 -32.906 26.844 1 31.41 325 ALA A N 1
ATOM 2453 C CA . ALA A 1 325 ? -21.922 -34.281 27.219 1 31.41 325 ALA A CA 1
ATOM 2454 C C . ALA A 1 325 ? -23.391 -34.469 27.562 1 31.41 325 ALA A C 1
ATOM 2456 O O . ALA A 1 325 ? -23.953 -33.719 28.375 1 31.41 325 ALA A O 1
ATOM 2457 N N . GLU A 1 326 ? -24.25 -34.875 26.656 1 30.16 326 GLU A N 1
ATOM 2458 C CA . GLU A 1 326 ? -25.484 -35.531 27.031 1 30.16 326 GLU A CA 1
ATOM 2459 C C . GLU A 1 326 ? -25.266 -36.469 28.219 1 30.16 326 GLU A C 1
ATOM 2461 O O . GLU A 1 326 ? -24.453 -37.375 28.156 1 30.16 326 GLU A O 1
ATOM 2466 N N . GLY A 1 327 ? -25.312 -35.906 29.531 1 24.31 327 GLY A N 1
ATOM 2467 C CA . GLY A 1 327 ? -26.016 -36.719 30.531 1 24.31 327 GLY A CA 1
ATOM 2468 C C . GLY A 1 327 ? -27.469 -36.938 30.203 1 24.31 327 GLY A C 1
ATOM 2469 O O . GLY A 1 327 ? -28.078 -36.156 29.469 1 24.31 327 GLY A O 1
ATOM 2470 N N . MET B 1 1 ? -1.546 -49.812 5.09 1 31.39 1 MET B N 1
ATOM 2471 C CA . MET B 1 1 ? -2.172 -48.812 4.223 1 31.39 1 MET B CA 1
ATOM 2472 C C . MET B 1 1 ? -2.727 -47.656 5.035 1 31.39 1 MET B C 1
ATOM 2474 O O . MET B 1 1 ? -3.633 -47.812 5.852 1 31.39 1 MET B O 1
ATOM 2478 N N . SER B 1 2 ? -1.94 -46.625 5.414 1 35.44 2 SER B N 1
ATOM 2479 C CA . SER B 1 2 ? -2.26 -45.625 6.402 1 35.44 2 SER B CA 1
ATOM 2480 C C . SER B 1 2 ? -3.51 -44.844 6.012 1 35.44 2 SER B C 1
ATOM 2482 O O . SER B 1 2 ? -3.734 -44.562 4.828 1 35.44 2 SER B O 1
ATOM 2484 N N . ALA B 1 3 ? -4.574 -44.844 6.781 1 40.91 3 ALA B N 1
ATOM 2485 C CA . ALA B 1 3 ? -5.844 -44.156 6.531 1 40.91 3 ALA B CA 1
ATOM 2486 C C . ALA B 1 3 ? -5.613 -42.75 6.016 1 40.91 3 ALA B C 1
ATOM 2488 O O . ALA B 1 3 ? -4.738 -42.031 6.512 1 40.91 3 ALA B O 1
ATOM 2489 N N . PRO B 1 4 ? -5.988 -42.562 4.738 1 43.75 4 PRO B N 1
ATOM 2490 C CA . PRO B 1 4 ? -5.844 -41.156 4.285 1 43.75 4 PRO B CA 1
ATOM 2491 C C . PRO B 1 4 ? -6.219 -40.156 5.367 1 43.75 4 PRO B C 1
ATOM 2493 O O . PRO B 1 4 ? -7.008 -40.469 6.262 1 43.75 4 PRO B O 1
ATOM 2496 N N . PRO B 1 5 ? -5.375 -39.188 5.641 1 50.12 5 PRO B N 1
ATOM 2497 C CA . PRO B 1 5 ? -5.73 -38.281 6.719 1 50.12 5 PRO B CA 1
ATOM 2498 C C . PRO B 1 5 ? -7.199 -37.875 6.684 1 50.12 5 PRO B C 1
ATOM 2500 O O . PRO B 1 5 ? -7.82 -37.844 5.617 1 50.12 5 PRO B O 1
ATOM 2503 N N . PRO B 1 6 ? -7.961 -37.969 7.703 1 48.66 6 PRO B N 1
ATOM 2504 C CA . PRO B 1 6 ? -9.398 -37.688 7.746 1 48.66 6 PRO B CA 1
ATOM 2505 C C . PRO B 1 6 ? -9.766 -36.406 7.008 1 48.66 6 PRO B C 1
ATOM 2507 O O . PRO B 1 6 ? -9.008 -35.438 7.031 1 48.66 6 PRO B O 1
ATOM 2510 N N . ALA B 1 7 ? -10.453 -36.562 5.867 1 53.69 7 ALA B N 1
ATOM 2511 C CA . ALA B 1 7 ? -10.977 -35.438 5.086 1 53.69 7 ALA B CA 1
ATOM 2512 C C . ALA B 1 7 ? -11.547 -34.375 5.992 1 53.69 7 ALA B C 1
ATOM 2514 O O . ALA B 1 7 ? -12.328 -34.656 6.906 1 53.69 7 ALA B O 1
ATOM 2515 N N . ARG B 1 8 ? -10.844 -33.25 6.207 1 64.81 8 ARG B N 1
ATOM 2516 C CA . ARG B 1 8 ? -11.352 -32.156 7.031 1 64.81 8 ARG B CA 1
ATOM 2517 C C . ARG B 1 8 ? -12.766 -31.781 6.609 1 64.81 8 ARG B C 1
ATOM 2519 O O . ARG B 1 8 ? -13.172 -32.031 5.473 1 64.81 8 ARG B O 1
ATOM 2526 N N . PRO B 1 9 ? -13.625 -31.312 7.535 1 78.81 9 PRO B N 1
ATOM 2527 C CA . PRO B 1 9 ? -15.008 -30.938 7.23 1 78.81 9 PRO B CA 1
ATOM 2528 C C . PRO B 1 9 ? -15.109 -29.969 6.055 1 78.81 9 PRO B C 1
ATOM 2530 O O . PRO B 1 9 ? -14.18 -29.203 5.801 1 78.81 9 PRO B O 1
ATOM 2533 N N . PRO B 1 10 ? -16.078 -30.219 5.223 1 92.56 10 PRO B N 1
ATOM 2534 C CA . PRO B 1 10 ? -16.297 -29.328 4.078 1 92.56 10 PRO B CA 1
ATOM 2535 C C . PRO B 1 10 ? -16.312 -27.859 4.473 1 92.56 10 PRO B C 1
ATOM 2537 O O . PRO B 1 10 ? -16.875 -27.484 5.5 1 92.56 10 PRO B O 1
ATOM 2540 N N . MET B 1 11 ? -15.484 -27.219 3.764 1 95.56 11 MET B N 1
ATOM 2541 C CA . MET B 1 11 ? -15.375 -25.766 3.965 1 95.56 11 MET B CA 1
ATOM 2542 C C . MET B 1 11 ? -16.016 -25.016 2.816 1 95.56 11 MET B C 1
ATOM 2544 O O . MET B 1 11 ? -16.297 -25.594 1.763 1 95.56 11 MET B O 1
ATOM 2548 N N . LYS B 1 12 ? -16.375 -23.781 3.127 1 97.94 12 LYS B N 1
ATOM 2549 C CA . LYS B 1 12 ? -16.75 -22.812 2.094 1 97.94 12 LYS B CA 1
ATOM 2550 C C . LYS B 1 12 ? -15.57 -21.938 1.695 1 97.94 12 LYS B C 1
ATOM 2552 O O . LYS B 1 12 ? -15.125 -21.109 2.479 1 97.94 12 LYS B O 1
ATOM 2557 N N . ILE B 1 13 ? -15.148 -22.188 0.466 1 98.44 13 ILE B N 1
ATOM 2558 C CA . ILE B 1 13 ? -13.992 -21.438 -0.04 1 98.44 13 ILE B CA 1
ATOM 2559 C C . ILE B 1 13 ? -14.453 -20.391 -1.044 1 98.44 13 ILE B C 1
ATOM 2561 O O . ILE B 1 13 ? -15.242 -20.688 -1.945 1 98.44 13 ILE B O 1
ATOM 2565 N N . THR B 1 14 ? -14.008 -19.141 -0.838 1 98.62 14 THR B N 1
ATOM 2566 C CA . THR B 1 14 ? -14.234 -18.094 -1.83 1 98.62 14 THR B CA 1
ATOM 2567 C C . THR B 1 14 ? -12.945 -17.781 -2.592 1 98.62 14 THR B C 1
ATOM 2569 O O . THR B 1 14 ? -11.93 -17.453 -1.986 1 98.62 14 THR B O 1
ATOM 2572 N N . VAL B 1 15 ? -13 -17.922 -3.908 1 98.62 15 VAL B N 1
ATOM 2573 C CA . VAL B 1 15 ? -11.914 -17.484 -4.781 1 98.62 15 VAL B CA 1
ATOM 2574 C C . VAL B 1 15 ? -12.266 -16.141 -5.41 1 98.62 15 VAL B C 1
ATOM 2576 O O . VAL B 1 15 ? -13.281 -16 -6.094 1 98.62 15 VAL B O 1
ATOM 2579 N N . LEU B 1 16 ? -11.477 -15.125 -5.125 1 97.44 16 LEU B N 1
ATOM 2580 C CA . LEU B 1 16 ? -11.641 -13.844 -5.793 1 97.44 16 LEU B CA 1
ATOM 2581 C C . LEU B 1 16 ? -10.883 -13.812 -7.117 1 97.44 16 LEU B C 1
ATOM 2583 O O . LEU B 1 16 ? -9.656 -13.844 -7.133 1 97.44 16 LEU B O 1
ATOM 2587 N N . SER B 1 17 ? -11.625 -13.773 -8.172 1 96.25 17 SER B N 1
ATOM 2588 C CA . SER B 1 17 ? -11.078 -13.805 -9.523 1 96.25 17 SER B CA 1
ATOM 2589 C C . SER B 1 17 ? -11.992 -13.102 -10.516 1 96.25 17 SER B C 1
ATOM 2591 O O . SER B 1 17 ? -13.219 -13.094 -10.344 1 96.25 17 SER B O 1
ATOM 2593 N N . ARG B 1 18 ? -11.391 -12.594 -11.547 1 92.5 18 ARG B N 1
ATOM 2594 C CA . ARG B 1 18 ? -12.18 -11.859 -12.531 1 92.5 18 ARG B CA 1
ATOM 2595 C C . ARG B 1 18 ? -13.141 -12.789 -13.266 1 92.5 18 ARG B C 1
ATOM 2597 O O . ARG B 1 18 ? -14.195 -12.352 -13.727 1 92.5 18 ARG B O 1
ATOM 2604 N N . SER B 1 19 ? -12.664 -14.016 -13.375 1 92.56 19 SER B N 1
ATOM 2605 C CA . SER B 1 19 ? -13.508 -14.969 -14.094 1 92.56 19 SER B CA 1
ATOM 2606 C C . SER B 1 19 ? -13.219 -16.406 -13.656 1 92.56 19 SER B C 1
ATOM 2608 O O . SER B 1 19 ? -12.062 -16.766 -13.438 1 92.56 19 SER B O 1
ATOM 2610 N N . ALA B 1 20 ? -14.281 -17.172 -13.664 1 93.62 20 ALA B N 1
ATOM 2611 C CA . ALA B 1 20 ? -14.148 -18.594 -13.352 1 93.62 20 ALA B CA 1
ATOM 2612 C C . ALA B 1 20 ? -13.5 -19.359 -14.5 1 93.62 20 ALA B C 1
ATOM 2614 O O . ALA B 1 20 ? -13.078 -20.5 -14.336 1 93.62 20 ALA B O 1
ATOM 2615 N N . SER B 1 21 ? -13.391 -18.688 -15.625 1 94.62 21 SER B N 1
ATOM 2616 C CA . SER B 1 21 ? -12.891 -19.359 -16.812 1 94.62 21 SER B CA 1
ATOM 2617 C C . SER B 1 21 ? -11.367 -19.266 -16.891 1 94.62 21 SER B C 1
ATOM 2619 O O . SER B 1 21 ? -10.75 -19.953 -17.719 1 94.62 21 SER B O 1
ATOM 2621 N N . ILE B 1 22 ? -10.836 -18.453 -16.094 1 94.12 22 ILE B N 1
ATOM 2622 C CA . ILE B 1 22 ? -9.383 -18.375 -16.062 1 94.12 22 ILE B CA 1
ATOM 2623 C C . ILE B 1 22 ? -8.789 -19.703 -15.617 1 94.12 22 ILE B C 1
ATOM 2625 O O . ILE B 1 22 ? -9.234 -20.281 -14.625 1 94.12 22 ILE B O 1
ATOM 2629 N N . SER B 1 23 ? -7.82 -20.203 -16.312 1 95.38 23 SER B N 1
ATOM 2630 C CA . SER B 1 23 ? -7.297 -21.547 -16.156 1 95.38 23 SER B CA 1
ATOM 2631 C C . SER B 1 23 ? -6.887 -21.828 -14.719 1 95.38 23 SER B C 1
ATOM 2633 O O . SER B 1 23 ? -7.242 -22.859 -14.148 1 95.38 23 SER B O 1
ATOM 2635 N N . SER B 1 24 ? -6.176 -20.875 -14.133 1 96.31 24 SER B N 1
ATOM 2636 C CA . SER B 1 24 ? -5.715 -21.078 -12.758 1 96.31 24 SER B CA 1
ATOM 2637 C C . SER B 1 24 ? -6.887 -21.094 -11.781 1 96.31 24 SER B C 1
ATOM 2639 O O . SER B 1 24 ? -6.875 -21.844 -10.805 1 96.31 24 SER B O 1
ATOM 2641 N N . THR B 1 25 ? -7.867 -20.281 -12 1 97.56 25 THR B N 1
ATOM 2642 C CA . THR B 1 25 ? -9.07 -20.281 -11.172 1 97.56 25 THR B CA 1
ATOM 2643 C C . THR B 1 25 ? -9.812 -21.594 -11.281 1 97.56 25 THR B C 1
ATOM 2645 O O . THR B 1 25 ? -10.211 -22.188 -10.273 1 97.56 25 THR B O 1
ATOM 2648 N N . LYS B 1 26 ? -9.938 -22.078 -12.508 1 97.88 26 LYS B N 1
ATOM 2649 C CA . LYS B 1 26 ? -10.586 -23.375 -12.742 1 97.88 26 LYS B CA 1
ATOM 2650 C C . LYS B 1 26 ? -9.883 -24.484 -11.961 1 97.88 26 LYS B C 1
ATOM 2652 O O . LYS B 1 26 ? -10.539 -25.312 -11.328 1 97.88 26 LYS B O 1
ATOM 2657 N N . ARG B 1 27 ? -8.578 -24.438 -12.008 1 98.06 27 ARG B N 1
ATOM 2658 C CA . ARG B 1 27 ? -7.797 -25.453 -11.32 1 98.06 27 ARG B CA 1
ATOM 2659 C C . ARG B 1 27 ? -8.047 -25.422 -9.82 1 98.06 27 ARG B C 1
ATOM 2661 O O . ARG B 1 27 ? -8.195 -26.469 -9.18 1 98.06 27 ARG B O 1
ATOM 2668 N N . LEU B 1 28 ? -8.133 -24.234 -9.25 1 98.5 28 LEU B N 1
ATOM 2669 C CA . LEU B 1 28 ? -8.383 -24.094 -7.816 1 98.5 28 LEU B CA 1
ATOM 2670 C C . LEU B 1 28 ? -9.781 -24.594 -7.457 1 98.5 28 LEU B C 1
ATOM 2672 O O . LEU B 1 28 ? -9.953 -25.281 -6.449 1 98.5 28 LEU B O 1
ATOM 2676 N N . VAL B 1 29 ? -10.75 -24.234 -8.297 1 98.44 29 VAL B N 1
ATOM 2677 C CA . VAL B 1 29 ? -12.125 -24.688 -8.078 1 98.44 29 VAL B CA 1
ATOM 2678 C C . VAL B 1 29 ? -12.195 -26.203 -8.117 1 98.44 29 VAL B C 1
ATOM 2680 O O . VAL B 1 29 ? -12.75 -26.828 -7.215 1 98.44 29 VAL B O 1
ATOM 2683 N N . GLU B 1 30 ? -11.578 -26.781 -9.102 1 98.12 30 GLU B N 1
ATOM 2684 C CA . GLU B 1 30 ? -11.57 -28.234 -9.266 1 98.12 30 GLU B CA 1
ATOM 2685 C C . GLU B 1 30 ? -10.898 -28.922 -8.078 1 98.12 30 GLU B C 1
ATOM 2687 O O . GLU B 1 30 ? -11.43 -29.891 -7.539 1 98.12 30 GLU B O 1
ATOM 2692 N N . ALA B 1 31 ? -9.758 -28.422 -7.676 1 98.25 31 ALA B N 1
ATOM 2693 C CA . ALA B 1 31 ? -9.016 -29.016 -6.559 1 98.25 31 ALA B CA 1
ATOM 2694 C C . ALA B 1 31 ? -9.812 -28.922 -5.262 1 98.25 31 ALA B C 1
ATOM 2696 O O . ALA B 1 31 ? -9.859 -29.859 -4.477 1 98.25 31 ALA B O 1
ATOM 2697 N N . GLY B 1 32 ? -10.445 -27.734 -5.016 1 98.19 32 GLY B N 1
ATOM 2698 C CA . GLY B 1 32 ? -11.266 -27.562 -3.826 1 98.19 32 GLY B CA 1
ATOM 2699 C C . GLY B 1 32 ? -12.453 -28.5 -3.777 1 98.19 32 GLY B C 1
ATOM 2700 O O . GLY B 1 32 ? -12.703 -29.141 -2.752 1 98.19 32 GLY B O 1
ATOM 2701 N N . ARG B 1 33 ? -13.117 -28.594 -4.902 1 97.94 33 ARG B N 1
ATOM 2702 C CA . ARG B 1 33 ? -14.281 -29.469 -4.973 1 97.94 33 ARG B CA 1
ATOM 2703 C C . ARG B 1 33 ? -13.883 -30.922 -4.84 1 97.94 33 ARG B C 1
ATOM 2705 O O . ARG B 1 33 ? -14.578 -31.703 -4.191 1 97.94 33 ARG B O 1
ATOM 2712 N N . ALA B 1 34 ? -12.781 -31.297 -5.438 1 97.56 34 ALA B N 1
ATOM 2713 C CA . ALA B 1 34 ? -12.273 -32.656 -5.355 1 97.56 34 ALA B CA 1
ATOM 2714 C C . ALA B 1 34 ? -11.969 -33.062 -3.91 1 97.56 34 ALA B C 1
ATOM 2716 O O . ALA B 1 34 ? -12.023 -34.219 -3.551 1 97.56 34 ALA B O 1
ATOM 2717 N N . ARG B 1 35 ? -11.68 -32.094 -3.115 1 97.19 35 ARG B N 1
ATOM 2718 C CA . ARG B 1 35 ? -11.359 -32.375 -1.716 1 97.19 35 ARG B CA 1
ATOM 2719 C C . ARG B 1 35 ? -12.594 -32.219 -0.836 1 97.19 35 ARG B C 1
ATOM 2721 O O . ARG B 1 35 ? -12.5 -32.25 0.393 1 97.19 35 ARG B O 1
ATOM 2728 N N . GLY B 1 36 ? -13.75 -31.906 -1.454 1 97 36 GLY B N 1
ATOM 2729 C CA . GLY B 1 36 ? -15.023 -31.953 -0.747 1 97 36 GLY B CA 1
ATOM 2730 C C . GLY B 1 36 ? -15.5 -30.578 -0.297 1 97 36 GLY B C 1
ATOM 2731 O O . GLY B 1 36 ? -16.453 -30.484 0.479 1 97 36 GLY B O 1
ATOM 2732 N N . HIS B 1 37 ? -14.93 -29.547 -0.764 1 98.06 37 HIS B N 1
ATOM 2733 C CA . HIS B 1 37 ? -15.297 -28.203 -0.326 1 98.06 37 HIS B CA 1
ATOM 2734 C C . HIS B 1 37 ? -16.297 -27.578 -1.281 1 98.06 37 HIS B C 1
ATOM 2736 O O . HIS B 1 37 ? -16.438 -28.016 -2.428 1 98.06 37 HIS B O 1
ATOM 2742 N N . GLN B 1 38 ? -17.078 -26.641 -0.723 1 98 38 GLN B N 1
ATOM 2743 C CA . GLN B 1 38 ? -17.812 -25.719 -1.564 1 98 38 GLN B CA 1
ATOM 2744 C C . GLN B 1 38 ? -16.938 -24.547 -2.002 1 98 38 GLN B C 1
ATOM 2746 O O . GLN B 1 38 ? -16.266 -23.922 -1.175 1 98 38 GLN B O 1
ATOM 2751 N N . VAL B 1 39 ? -16.891 -24.359 -3.312 1 98.25 39 VAL B N 1
ATOM 2752 C CA . VAL B 1 39 ? -16.047 -23.297 -3.822 1 98.25 39 VAL B CA 1
ATOM 2753 C C . VAL B 1 39 ? -16.875 -22.312 -4.648 1 98.25 39 VAL B C 1
ATOM 2755 O O . VAL B 1 39 ? -17.594 -22.719 -5.566 1 98.25 39 VAL B O 1
ATOM 2758 N N . ARG B 1 40 ? -16.812 -21.078 -4.328 1 97.62 40 ARG B N 1
ATOM 2759 C CA . ARG B 1 40 ? -17.438 -20.047 -5.152 1 97.62 40 ARG B CA 1
ATOM 2760 C C . ARG B 1 40 ? -16.391 -19.078 -5.691 1 97.62 40 ARG B C 1
ATOM 2762 O O . ARG B 1 40 ? -15.367 -18.844 -5.047 1 97.62 40 ARG B O 1
ATOM 2769 N N . VAL B 1 41 ? -16.656 -18.547 -6.891 1 98.12 41 VAL B N 1
ATOM 2770 C CA . VAL B 1 41 ? -15.797 -17.547 -7.523 1 98.12 41 VAL B CA 1
ATOM 2771 C C . VAL B 1 41 ? -16.516 -16.203 -7.559 1 98.12 41 VAL B C 1
ATOM 2773 O O . VAL B 1 41 ? -17.641 -16.109 -8.047 1 98.12 41 VAL B O 1
ATOM 2776 N N . LEU B 1 42 ? -15.906 -15.219 -6.945 1 96.5 42 LEU B N 1
ATOM 2777 C CA . LEU B 1 42 ? -16.438 -13.859 -6.973 1 96.5 42 LEU B CA 1
ATOM 2778 C C . LEU B 1 42 ? -15.5 -12.93 -7.73 1 96.5 42 LEU B C 1
ATOM 2780 O O . LEU B 1 42 ? -14.289 -12.93 -7.492 1 96.5 42 LEU B O 1
ATOM 2784 N N . ASN B 1 43 ? -16.062 -12.25 -8.672 1 94.06 43 ASN B N 1
ATOM 2785 C CA . ASN B 1 43 ? -15.336 -11.148 -9.297 1 94.06 43 ASN B CA 1
ATOM 2786 C C . ASN B 1 43 ? -15.234 -9.945 -8.359 1 94.06 43 ASN B C 1
ATOM 2788 O O . ASN B 1 43 ? -16.234 -9.312 -8.039 1 94.06 43 ASN B O 1
ATOM 2792 N N . PRO B 1 44 ? -14.055 -9.617 -7.973 1 92.19 44 PRO B N 1
ATOM 2793 C CA . PRO B 1 44 ? -13.922 -8.555 -6.973 1 92.19 44 PRO B CA 1
ATOM 2794 C C . PRO B 1 44 ? -14.516 -7.23 -7.434 1 92.19 44 PRO B C 1
ATOM 2796 O O . PRO B 1 44 ? -15 -6.449 -6.613 1 92.19 44 PRO B O 1
ATOM 2799 N N . VAL B 1 45 ? -14.5 -6.941 -8.727 1 86.5 45 VAL B N 1
ATOM 2800 C CA . VAL B 1 45 ? -14.961 -5.648 -9.227 1 86.5 45 VAL B CA 1
ATOM 2801 C C . VAL B 1 45 ? -16.484 -5.555 -9.086 1 86.5 45 VAL B C 1
ATOM 2803 O O . VAL B 1 45 ? -17.047 -4.469 -9.211 1 86.5 45 VAL B O 1
ATOM 2806 N N . ARG B 1 46 ? -17.062 -6.695 -8.805 1 88.25 46 ARG B N 1
ATOM 2807 C CA . ARG B 1 46 ? -18.516 -6.723 -8.68 1 88.25 46 ARG B CA 1
ATOM 2808 C C . ARG B 1 46 ? -18.938 -6.812 -7.219 1 88.25 46 ARG B C 1
ATOM 2810 O O . ARG B 1 46 ? -20.141 -6.867 -6.914 1 88.25 46 ARG B O 1
ATOM 2817 N N . VAL B 1 47 ? -18.031 -6.875 -6.359 1 91.5 47 VAL B N 1
ATOM 2818 C CA . VAL B 1 47 ? -18.328 -6.898 -4.934 1 91.5 47 VAL B CA 1
ATOM 2819 C C . VAL B 1 47 ? -18.578 -5.477 -4.434 1 91.5 47 VAL B C 1
ATOM 2821 O O . VAL B 1 47 ? -17.828 -4.555 -4.754 1 91.5 47 VAL B O 1
ATOM 2824 N N . GLU B 1 48 ? -19.625 -5.316 -3.738 1 89.81 48 GLU B N 1
ATOM 2825 C CA . GLU B 1 48 ? -19.922 -4.043 -3.088 1 89.81 48 GLU B CA 1
ATOM 2826 C C . GLU B 1 48 ? -19.562 -4.086 -1.605 1 89.81 48 GLU B C 1
ATOM 2828 O O . GLU B 1 48 ? -19.812 -5.09 -0.932 1 89.81 48 GLU B O 1
ATOM 2833 N N . MET B 1 49 ? -19.078 -2.994 -1.167 1 91.88 49 MET B N 1
ATOM 2834 C CA . MET B 1 49 ? -18.641 -2.92 0.225 1 91.88 49 MET B CA 1
ATOM 2835 C C . MET B 1 49 ? -19.422 -1.853 0.983 1 91.88 49 MET B C 1
ATOM 2837 O O . MET B 1 49 ? -19.719 -0.784 0.441 1 91.88 49 MET B O 1
ATOM 2841 N N . HIS B 1 50 ? -19.75 -2.203 2.172 1 91.44 50 HIS B N 1
ATOM 2842 C CA . HIS B 1 50 ? -20.406 -1.277 3.08 1 91.44 50 HIS B CA 1
ATOM 2843 C C . HIS B 1 50 ? -19.688 -1.199 4.418 1 91.44 50 HIS B C 1
ATOM 2845 O O . HIS B 1 50 ? -19.297 -2.227 4.98 1 91.44 50 HIS B O 1
ATOM 2851 N N . LEU B 1 51 ? -19.453 0.045 4.824 1 91.38 51 LEU B N 1
ATOM 2852 C CA . LEU B 1 51 ? -18.844 0.307 6.125 1 91.38 51 LEU B CA 1
ATOM 2853 C C . LEU B 1 51 ? -19.562 1.45 6.836 1 91.38 51 LEU B C 1
ATOM 2855 O O . LEU B 1 51 ? -19.953 2.434 6.203 1 91.38 51 LEU B O 1
ATOM 2859 N N . ASP B 1 52 ? -19.703 1.293 8.203 1 84.5 52 ASP B N 1
ATOM 2860 C CA . ASP B 1 52 ? -20.312 2.414 8.906 1 84.5 52 ASP B CA 1
ATOM 2861 C C . ASP B 1 52 ? -19.656 2.621 10.273 1 84.5 52 ASP B C 1
ATOM 2863 O O . ASP B 1 52 ? -20.234 3.275 11.148 1 84.5 52 ASP B O 1
ATOM 2867 N N . GLY B 1 53 ? -18.5 2.1 10.5 1 79.19 53 GLY B N 1
ATOM 2868 C CA . GLY B 1 53 ? -17.812 2.205 11.766 1 79.19 53 GLY B CA 1
ATOM 2869 C C . GLY B 1 53 ? -18.078 1.036 12.695 1 79.19 53 GLY B C 1
ATOM 2870 O O . GLY B 1 53 ? -17.266 0.73 13.578 1 79.19 53 GLY B O 1
ATOM 2871 N N . ARG B 1 54 ? -19.156 0.399 12.508 1 79.25 54 ARG B N 1
ATOM 2872 C CA . ARG B 1 54 ? -19.547 -0.72 13.359 1 79.25 54 ARG B CA 1
ATOM 2873 C C . ARG B 1 54 ? -19.641 -2.014 12.555 1 79.25 54 ARG B C 1
ATOM 2875 O O . ARG B 1 54 ? -19.266 -3.084 13.055 1 79.25 54 ARG B O 1
ATOM 2882 N N . ARG B 1 55 ? -20.125 -1.808 11.422 1 81.88 55 ARG B N 1
ATOM 2883 C CA . ARG B 1 55 ? -20.344 -2.975 10.57 1 81.88 55 ARG B CA 1
ATOM 2884 C C . ARG B 1 55 ? -19.547 -2.867 9.273 1 81.88 55 ARG B C 1
ATOM 2886 O O . ARG B 1 55 ? -19.312 -1.765 8.773 1 81.88 55 ARG B O 1
ATOM 2893 N N . ALA B 1 56 ? -19.156 -4.039 8.758 1 88.25 56 ALA B N 1
ATOM 2894 C CA . ALA B 1 56 ? -18.516 -4.195 7.449 1 88.25 56 ALA B CA 1
ATOM 2895 C C . ALA B 1 56 ? -19.141 -5.348 6.672 1 88.25 56 ALA B C 1
ATOM 2897 O O . ALA B 1 56 ? -18.953 -6.516 7.012 1 88.25 56 ALA B O 1
ATOM 2898 N N . ASN B 1 57 ? -19.953 -4.945 5.695 1 91.94 57 ASN B N 1
ATOM 2899 C CA . ASN B 1 57 ? -20.672 -5.965 4.934 1 91.94 57 ASN B CA 1
ATOM 2900 C C . ASN B 1 57 ? -20.219 -6.004 3.479 1 91.94 57 ASN B C 1
ATOM 2902 O O . ASN B 1 57 ? -19.797 -4.98 2.928 1 91.94 57 ASN B O 1
ATOM 2906 N N . LEU B 1 58 ? -20.312 -7.16 2.971 1 94.19 58 LEU B N 1
ATOM 2907 C CA . LEU B 1 58 ? -20.031 -7.379 1.554 1 94.19 58 LEU B CA 1
ATOM 2908 C C . LEU B 1 58 ? -21.297 -7.828 0.818 1 94.19 58 LEU B C 1
ATOM 2910 O O . LEU B 1 58 ? -22.078 -8.625 1.344 1 94.19 58 LEU B O 1
ATOM 2914 N N . TYR B 1 59 ? -21.422 -7.301 -0.311 1 92 59 TYR B N 1
ATOM 2915 C CA . TYR B 1 59 ? -22.547 -7.668 -1.16 1 92 59 TYR B CA 1
ATOM 2916 C C . TYR B 1 59 ? -22.078 -8.109 -2.537 1 92 59 TYR B C 1
ATOM 2918 O O . TYR B 1 59 ? -21.047 -7.637 -3.027 1 92 59 TYR B O 1
ATOM 2926 N N . TYR B 1 60 ? -22.797 -9.047 -3.104 1 92.62 60 TYR B N 1
ATOM 2927 C CA . TYR B 1 60 ? -22.578 -9.516 -4.469 1 92.62 60 TYR B CA 1
ATOM 2928 C C . TYR B 1 60 ? -23.906 -9.711 -5.195 1 92.62 60 TYR B C 1
ATOM 2930 O O . TYR B 1 60 ? -24.812 -10.383 -4.688 1 92.62 60 TYR B O 1
ATOM 2938 N N . ARG B 1 61 ? -24.031 -9.078 -6.281 1 86.88 61 ARG B N 1
ATOM 2939 C CA . ARG B 1 61 ? -25.281 -9.109 -7.031 1 86.88 61 ARG B CA 1
ATOM 2940 C C . ARG B 1 61 ? -26.469 -8.758 -6.137 1 86.88 61 ARG B C 1
ATOM 2942 O O . ARG B 1 61 ? -27.469 -9.469 -6.121 1 86.88 61 ARG B O 1
ATOM 2949 N N . ARG B 1 62 ? -26.297 -7.785 -5.312 1 81.19 62 ARG B N 1
ATOM 2950 C CA . ARG B 1 62 ? -27.328 -7.141 -4.504 1 81.19 62 ARG B CA 1
ATOM 2951 C C . ARG B 1 62 ? -27.703 -8 -3.303 1 81.19 62 ARG B C 1
ATOM 2953 O O . ARG B 1 62 ? -28.734 -7.785 -2.672 1 81.19 62 ARG B O 1
ATOM 2960 N N . ARG B 1 63 ? -26.938 -8.945 -3.053 1 90.38 63 ARG B N 1
ATOM 2961 C CA . ARG B 1 63 ? -27.188 -9.789 -1.889 1 90.38 63 ARG B CA 1
ATOM 2962 C C . ARG B 1 63 ? -25.984 -9.797 -0.947 1 90.38 63 ARG B C 1
ATOM 2964 O O . ARG B 1 63 ? -24.844 -9.836 -1.395 1 90.38 63 ARG B O 1
ATOM 2971 N N . LYS B 1 64 ? -26.375 -9.711 0.285 1 92.44 64 LYS B N 1
ATOM 2972 C CA . LYS B 1 64 ? -25.312 -9.812 1.284 1 92.44 64 LYS B CA 1
ATOM 2973 C C . LYS B 1 64 ? -24.594 -11.156 1.177 1 92.44 64 LYS B C 1
ATOM 2975 O O . LYS B 1 64 ? -25.234 -12.203 1.075 1 92.44 64 LYS B O 1
ATOM 2980 N N . LEU B 1 65 ? -23.312 -11.086 1.135 1 94.81 65 LEU B N 1
ATOM 2981 C CA . LEU B 1 65 ? -22.516 -12.305 0.986 1 94.81 65 LEU B CA 1
ATOM 2982 C C . LEU B 1 65 ? -22.594 -13.156 2.25 1 94.81 65 LEU B C 1
ATOM 2984 O O . LEU B 1 65 ? -22.5 -12.633 3.363 1 94.81 65 LEU B O 1
ATOM 2988 N N . SER B 1 66 ? -22.766 -14.453 2.09 1 92.62 66 SER B N 1
ATOM 2989 C CA . SER B 1 66 ? -22.688 -15.398 3.199 1 92.62 66 SER B CA 1
ATOM 2990 C C . SER B 1 66 ? -21.25 -15.586 3.664 1 92.62 66 SER B C 1
ATOM 2992 O O . SER B 1 66 ? -20.312 -15.414 2.883 1 92.62 66 SER B O 1
ATOM 2994 N N . PRO B 1 67 ? -21.109 -15.953 4.883 1 92.31 67 PRO B N 1
ATOM 2995 C CA . PRO B 1 67 ? -19.766 -16.172 5.398 1 92.31 67 PRO B CA 1
ATOM 2996 C C . PRO B 1 67 ? -19.031 -17.312 4.676 1 92.31 67 PRO B C 1
ATOM 2998 O O . PRO B 1 67 ? -19.672 -18.219 4.137 1 92.31 67 PRO B O 1
ATOM 3001 N N . CYS B 1 68 ? -17.812 -17.188 4.605 1 96.69 68 CYS B N 1
ATOM 3002 C CA . CYS B 1 68 ? -16.953 -18.266 4.113 1 96.69 68 CYS B CA 1
ATOM 3003 C C . CYS B 1 68 ? -15.828 -18.547 5.098 1 96.69 68 CYS B C 1
ATOM 3005 O O . CYS B 1 68 ? -15.633 -17.812 6.062 1 96.69 68 CYS B O 1
ATOM 3007 N N . ASP B 1 69 ? -15.156 -19.672 4.836 1 97 69 ASP B N 1
ATOM 3008 C CA . ASP B 1 69 ? -14.164 -20.141 5.797 1 97 69 ASP B CA 1
ATOM 3009 C C . ASP B 1 69 ? -12.773 -19.641 5.434 1 97 69 ASP B C 1
ATOM 3011 O O . ASP B 1 69 ? -11.891 -19.562 6.293 1 97 69 ASP B O 1
ATOM 3015 N N . VAL B 1 70 ? -12.578 -19.344 4.172 1 97.88 70 VAL B N 1
ATOM 3016 C CA . VAL B 1 70 ? -11.273 -18.891 3.705 1 97.88 70 VAL B CA 1
ATOM 3017 C C . VAL B 1 70 ? -11.414 -18.234 2.334 1 97.88 70 VAL B C 1
ATOM 3019 O O . VAL B 1 70 ? -12.297 -18.594 1.555 1 97.88 70 VAL B O 1
ATOM 3022 N N . VAL B 1 71 ? -10.57 -17.25 2.084 1 98.31 71 VAL B N 1
ATOM 3023 C CA . VAL B 1 71 ? -10.578 -16.547 0.802 1 98.31 71 VAL B CA 1
ATOM 3024 C C . VAL B 1 71 ? -9.227 -16.734 0.108 1 98.31 71 VAL B C 1
ATOM 3026 O O . VAL B 1 71 ? -8.18 -16.625 0.743 1 98.31 71 VAL B O 1
ATOM 3029 N N . ILE B 1 72 ? -9.234 -17.047 -1.144 1 98.44 72 ILE B N 1
ATOM 3030 C CA . ILE B 1 72 ? -8.062 -17.094 -2.006 1 98.44 72 ILE B CA 1
ATOM 3031 C C . ILE B 1 72 ? -8.109 -15.961 -3.021 1 98.44 72 ILE B C 1
ATOM 3033 O O . ILE B 1 72 ? -8.75 -16.078 -4.07 1 98.44 72 ILE B O 1
ATOM 3037 N N . PRO B 1 73 ? -7.422 -14.922 -2.752 1 97.62 73 PRO B N 1
ATOM 3038 C CA . PRO B 1 73 ? -7.453 -13.781 -3.674 1 97.62 73 PRO B CA 1
ATOM 3039 C C . PRO B 1 73 ? -6.555 -13.984 -4.891 1 97.62 73 PRO B C 1
ATOM 3041 O O . PRO B 1 73 ? -5.371 -14.297 -4.746 1 97.62 73 PRO B O 1
ATOM 3044 N N . ARG B 1 74 ? -7.105 -13.891 -6.039 1 95.31 74 ARG B N 1
ATOM 3045 C CA . ARG B 1 74 ? -6.383 -13.789 -7.301 1 95.31 74 ARG B CA 1
ATOM 3046 C C . ARG B 1 74 ? -6.637 -12.438 -7.965 1 95.31 74 ARG B C 1
ATOM 3048 O O . ARG B 1 74 ? -7.422 -12.344 -8.914 1 95.31 74 ARG B O 1
ATOM 3055 N N . ILE B 1 75 ? -5.957 -11.422 -7.434 1 87.38 75 ILE B N 1
ATOM 3056 C CA . ILE B 1 75 ? -6.227 -10.039 -7.801 1 87.38 75 ILE B CA 1
ATOM 3057 C C . ILE B 1 75 ? -5.27 -9.609 -8.914 1 87.38 75 ILE B C 1
ATOM 3059 O O . ILE B 1 75 ? -4.059 -9.531 -8.703 1 87.38 75 ILE B O 1
ATOM 3063 N N . ALA B 1 76 ? -5.84 -9.375 -10.016 1 73.44 76 ALA B N 1
ATOM 3064 C CA . ALA B 1 76 ? -5.051 -8.906 -11.148 1 73.44 76 ALA B CA 1
ATOM 3065 C C . ALA B 1 76 ? -4.578 -7.473 -10.938 1 73.44 76 ALA B C 1
ATOM 3067 O O . ALA B 1 76 ? -5.164 -6.727 -10.148 1 73.44 76 ALA B O 1
ATOM 3068 N N . GLN B 1 77 ? -3.521 -7.152 -11.578 1 66.06 77 GLN B N 1
ATOM 3069 C CA . GLN B 1 77 ? -2.973 -5.801 -11.5 1 66.06 77 GLN B CA 1
ATOM 3070 C C . GLN B 1 77 ? -4.004 -4.762 -11.93 1 66.06 77 GLN B C 1
ATOM 3072 O O . GLN B 1 77 ? -3.98 -3.625 -11.453 1 66.06 77 GLN B O 1
ATOM 3077 N N . SER B 1 78 ? -4.855 -5.246 -12.797 1 55.78 78 SER B N 1
ATOM 3078 C CA . SER B 1 78 ? -5.844 -4.332 -13.359 1 55.78 78 SER B CA 1
ATOM 3079 C C . SER B 1 78 ? -6.871 -3.916 -12.312 1 55.78 78 SER B C 1
ATOM 3081 O O . SER B 1 78 ? -7.559 -2.906 -12.477 1 55.78 78 SER B O 1
ATOM 3083 N N . ILE B 1 79 ? -7.258 -4.816 -11.43 1 57.06 79 ILE B N 1
ATOM 3084 C CA . ILE B 1 79 ? -8.336 -4.562 -10.477 1 57.06 79 ILE B CA 1
ATOM 3085 C C . ILE B 1 79 ? -7.84 -3.633 -9.375 1 57.06 79 ILE B C 1
ATOM 3087 O O . ILE B 1 79 ? -8.633 -2.91 -8.758 1 57.06 79 ILE B O 1
ATOM 3091 N N . ASN B 1 80 ? -6.605 -3.227 -9.25 1 73.5 80 ASN B N 1
ATOM 3092 C CA . ASN B 1 80 ? -5.801 -2.24 -8.539 1 73.5 80 ASN B CA 1
ATOM 3093 C C . ASN B 1 80 ? -6.207 -2.127 -7.078 1 73.5 80 ASN B C 1
ATOM 3095 O O . ASN B 1 80 ? -6.152 -3.109 -6.336 1 73.5 80 ASN B O 1
ATOM 3099 N N . ASN B 1 81 ? -6.691 -0.965 -6.594 1 76.81 81 ASN B N 1
ATOM 3100 C CA . ASN B 1 81 ? -6.957 -0.587 -5.211 1 76.81 81 ASN B CA 1
ATOM 3101 C C . ASN B 1 81 ? -8.312 -1.101 -4.738 1 76.81 81 ASN B C 1
ATOM 3103 O O . ASN B 1 81 ? -8.477 -1.448 -3.566 1 76.81 81 ASN B O 1
ATOM 3107 N N . TYR B 1 82 ? -9.203 -1.338 -5.738 1 85.44 82 TYR B N 1
ATOM 3108 C CA . TYR B 1 82 ? -10.531 -1.815 -5.371 1 85.44 82 TYR B CA 1
ATOM 3109 C C . TYR B 1 82 ? -10.492 -3.279 -4.953 1 85.44 82 TYR B C 1
ATOM 3111 O O . TYR B 1 82 ? -11.078 -3.658 -3.938 1 85.44 82 TYR B O 1
ATOM 3119 N N . GLY B 1 83 ? -9.836 -4.047 -5.734 1 90.81 83 GLY B N 1
ATOM 3120 C CA . GLY B 1 83 ? -9.695 -5.449 -5.379 1 90.81 83 GLY B CA 1
ATOM 3121 C C . GLY B 1 83 ? -9.039 -5.66 -4.031 1 90.81 83 GLY B C 1
ATOM 3122 O O . GLY B 1 83 ? -9.445 -6.539 -3.266 1 90.81 83 GLY B O 1
ATOM 3123 N N . LEU B 1 84 ? -8.062 -4.906 -3.773 1 91.38 84 LEU B N 1
ATOM 3124 C CA . LEU B 1 84 ? -7.379 -5.004 -2.488 1 91.38 84 LEU B CA 1
ATOM 3125 C C . LEU B 1 84 ? -8.305 -4.594 -1.348 1 91.38 84 LEU B C 1
ATOM 3127 O O . LEU B 1 84 ? -8.25 -5.168 -0.258 1 91.38 84 LEU B O 1
ATOM 3131 N N . ALA B 1 85 ? -9.117 -3.615 -1.605 1 90.94 85 ALA B N 1
ATOM 3132 C CA . ALA B 1 85 ? -10.094 -3.211 -0.597 1 90.94 85 ALA B CA 1
ATOM 3133 C C . ALA B 1 85 ? -11.062 -4.348 -0.281 1 90.94 85 ALA B C 1
ATOM 3135 O O . ALA B 1 85 ? -11.445 -4.539 0.875 1 90.94 85 ALA B O 1
ATOM 3136 N N . VAL B 1 86 ? -11.445 -5.035 -1.295 1 93.44 86 VAL B N 1
ATOM 3137 C CA . VAL B 1 86 ? -12.328 -6.176 -1.103 1 93.44 86 VAL B CA 1
ATOM 3138 C C . VAL B 1 86 ? -11.648 -7.219 -0.22 1 93.44 86 VAL B C 1
ATOM 3140 O O . VAL B 1 86 ? -12.25 -7.734 0.724 1 93.44 86 VAL B O 1
ATOM 3143 N N . VAL B 1 87 ? -10.414 -7.492 -0.493 1 95.56 87 VAL B N 1
ATOM 3144 C CA . VAL B 1 87 ? -9.648 -8.438 0.305 1 95.56 87 VAL B CA 1
ATOM 3145 C C . VAL B 1 87 ? -9.586 -7.965 1.755 1 95.56 87 VAL B C 1
ATOM 3147 O O . VAL B 1 87 ? -9.812 -8.75 2.682 1 95.56 87 VAL B O 1
ATOM 3150 N N . ASN B 1 88 ? -9.312 -6.699 1.917 1 92.94 88 ASN B N 1
ATOM 3151 C CA . ASN B 1 88 ? -9.258 -6.121 3.254 1 92.94 88 ASN B CA 1
ATOM 3152 C C . ASN B 1 88 ? -10.586 -6.285 3.992 1 92.94 88 ASN B C 1
ATOM 3154 O O . ASN B 1 88 ? -10.602 -6.527 5.199 1 92.94 88 ASN B O 1
ATOM 3158 N N . GLN B 1 89 ? -11.602 -6.094 3.281 1 93.19 89 GLN B N 1
ATOM 3159 C CA . GLN B 1 89 ? -12.906 -6.18 3.938 1 93.19 89 GLN B CA 1
ATOM 3160 C C . GLN B 1 89 ? -13.195 -7.602 4.402 1 93.19 89 GLN B C 1
ATOM 3162 O O . GLN B 1 89 ? -13.812 -7.805 5.449 1 93.19 89 GLN B O 1
ATOM 3167 N N . PHE B 1 90 ? -12.844 -8.625 3.666 1 94.62 90 PHE B N 1
ATOM 3168 C CA . PHE B 1 90 ? -12.953 -9.992 4.152 1 94.62 90 PHE B CA 1
ATOM 3169 C C . PHE B 1 90 ? -12.148 -10.18 5.434 1 94.62 90 PHE B C 1
ATOM 3171 O O . PHE B 1 90 ? -12.594 -10.852 6.363 1 94.62 90 PHE B O 1
ATOM 3178 N N . ALA B 1 91 ? -10.984 -9.555 5.422 1 92.06 91 ALA B N 1
ATOM 3179 C CA . ALA B 1 91 ? -10.133 -9.633 6.602 1 92.06 91 ALA B CA 1
ATOM 3180 C C . ALA B 1 91 ? -10.82 -9.016 7.816 1 92.06 91 ALA B C 1
ATOM 3182 O O . ALA B 1 91 ? -10.68 -9.516 8.938 1 92.06 91 ALA B O 1
ATOM 3183 N N . MET B 1 92 ? -11.5 -7.977 7.598 1 88.06 92 MET B N 1
ATOM 3184 C CA . MET B 1 92 ? -12.227 -7.309 8.672 1 88.06 92 MET B CA 1
ATOM 3185 C C . MET B 1 92 ? -13.266 -8.234 9.281 1 88.06 92 MET B C 1
ATOM 3187 O O . MET B 1 92 ? -13.617 -8.094 10.453 1 88.06 92 MET B O 1
ATOM 3191 N N . GLY B 1 93 ? -13.758 -9.117 8.492 1 87.69 93 GLY B N 1
ATOM 3192 C CA . GLY B 1 93 ? -14.688 -10.125 8.977 1 87.69 93 GLY B CA 1
ATOM 3193 C C . GLY B 1 93 ? -14 -11.32 9.609 1 87.69 93 GLY B C 1
ATOM 3194 O O . GLY B 1 93 ? -14.633 -12.344 9.867 1 87.69 93 GLY B O 1
ATOM 3195 N N . ARG B 1 94 ? -12.648 -11.258 9.719 1 88.5 94 ARG B N 1
ATOM 3196 C CA . ARG B 1 94 ? -11.812 -12.281 10.344 1 88.5 94 ARG B CA 1
ATOM 3197 C C . ARG B 1 94 ? -11.797 -13.555 9.508 1 88.5 94 ARG B C 1
ATOM 3199 O O . ARG B 1 94 ? -11.75 -14.664 10.062 1 88.5 94 ARG B O 1
ATOM 3206 N N . VAL B 1 95 ? -12.023 -13.406 8.289 1 94.12 95 VAL B N 1
ATOM 3207 C CA . VAL B 1 95 ? -11.906 -14.539 7.375 1 94.12 95 VAL B CA 1
ATOM 3208 C C . VAL B 1 95 ? -10.438 -14.766 7.02 1 94.12 95 VAL B C 1
ATOM 3210 O O . VAL B 1 95 ? -9.742 -13.844 6.59 1 94.12 95 VAL B O 1
ATOM 3213 N N . PRO B 1 96 ? -9.914 -15.977 7.234 1 95.81 96 PRO B N 1
ATOM 3214 C CA . PRO B 1 96 ? -8.539 -16.266 6.805 1 95.81 96 PRO B CA 1
ATOM 3215 C C . PRO B 1 96 ? -8.328 -16.016 5.312 1 95.81 96 PRO B C 1
ATOM 3217 O O . PRO B 1 96 ? -9.219 -16.297 4.504 1 95.81 96 PRO B O 1
ATOM 3220 N N . LEU B 1 97 ? -7.168 -15.445 5.008 1 96.56 97 LEU B N 1
ATOM 3221 C CA . LEU B 1 97 ? -6.793 -15.125 3.635 1 96.56 97 LEU B CA 1
ATOM 3222 C C . LEU B 1 97 ? -5.535 -15.883 3.223 1 96.56 97 LEU B C 1
ATOM 3224 O O . LEU B 1 97 ? -4.547 -15.898 3.965 1 96.56 97 LEU B O 1
ATOM 3228 N N . VAL B 1 98 ? -5.461 -16.5 2.135 1 96.81 98 VAL B N 1
ATOM 3229 C CA . VAL B 1 98 ? -4.25 -17.141 1.617 1 96.81 98 VAL B CA 1
ATOM 3230 C C . VAL B 1 98 ? -3.213 -16.062 1.28 1 96.81 98 VAL B C 1
ATOM 3232 O O . VAL B 1 98 ? -2.014 -16.266 1.489 1 96.81 98 VAL B O 1
ATOM 3235 N N . ASN B 1 99 ? -3.561 -14.898 0.876 1 96.19 99 ASN B N 1
ATOM 3236 C CA . ASN B 1 99 ? -2.748 -13.695 0.722 1 96.19 99 ASN B CA 1
ATOM 3237 C C . ASN B 1 99 ? -3.51 -12.445 1.149 1 96.19 99 ASN B C 1
ATOM 3239 O O . ASN B 1 99 ? -4.648 -12.234 0.728 1 96.19 99 ASN B O 1
ATOM 3243 N N . THR B 1 100 ? -2.811 -11.727 1.946 1 94 100 THR B N 1
ATOM 3244 C CA . THR B 1 100 ? -3.436 -10.5 2.414 1 94 100 THR B CA 1
ATOM 3245 C C . THR B 1 100 ? -3.32 -9.398 1.361 1 94 100 THR B C 1
ATOM 3247 O O . THR B 1 100 ? -2.484 -9.484 0.458 1 94 100 THR B O 1
ATOM 3250 N N . ALA B 1 101 ? -4.172 -8.383 1.492 1 92.5 101 ALA B N 1
ATOM 3251 C CA . ALA B 1 101 ? -4.109 -7.223 0.603 1 92.5 101 ALA B CA 1
ATOM 3252 C C . ALA B 1 101 ? -2.742 -6.547 0.679 1 92.5 101 ALA B C 1
ATOM 3254 O O . ALA B 1 101 ? -2.193 -6.125 -0.342 1 92.5 101 ALA B O 1
ATOM 3255 N N . ARG B 1 102 ? -2.242 -6.457 1.806 1 88.12 102 ARG B N 1
ATOM 3256 C CA . ARG B 1 102 ? -0.935 -5.836 1.996 1 88.12 102 ARG B CA 1
ATOM 3257 C C . ARG B 1 102 ? 0.15 -6.605 1.248 1 88.12 102 ARG B C 1
ATOM 3259 O O . ARG B 1 102 ? 0.953 -6.012 0.526 1 88.12 102 ARG B O 1
ATOM 3266 N N . ALA B 1 103 ? 0.184 -7.867 1.469 1 92.25 103 ALA B N 1
ATOM 3267 C CA . ALA B 1 103 ? 1.188 -8.703 0.815 1 92.25 103 ALA B CA 1
ATOM 3268 C C . ALA B 1 103 ? 1.057 -8.633 -0.703 1 92.25 103 ALA B C 1
ATOM 3270 O O . ALA B 1 103 ? 2.059 -8.555 -1.417 1 92.25 103 ALA B O 1
ATOM 3271 N N . ILE B 1 104 ? -0.192 -8.68 -1.149 1 93.25 104 ILE B N 1
ATOM 3272 C CA . ILE B 1 104 ? -0.443 -8.578 -2.584 1 93.25 104 ILE B CA 1
ATOM 3273 C C . ILE B 1 104 ? 0.069 -7.238 -3.105 1 93.25 104 ILE B C 1
ATOM 3275 O O . ILE B 1 104 ? 0.771 -7.188 -4.117 1 93.25 104 ILE B O 1
ATOM 3279 N N . SER B 1 105 ? -0.21 -6.227 -2.406 1 88.38 105 SER B N 1
ATOM 3280 C CA . SER B 1 105 ? 0.213 -4.887 -2.803 1 88.38 105 SER B CA 1
ATOM 3281 C C . SER B 1 105 ? 1.733 -4.781 -2.85 1 88.38 105 SER B C 1
ATOM 3283 O O . SER B 1 105 ? 2.291 -4.195 -3.781 1 88.38 105 SER B O 1
ATOM 3285 N N . GLU B 1 106 ? 2.408 -5.316 -1.865 1 87.12 106 GLU B N 1
ATOM 3286 C CA . GLU B 1 106 ? 3.865 -5.289 -1.807 1 87.12 106 GLU B CA 1
ATOM 3287 C C . GLU B 1 106 ? 4.48 -6.043 -2.982 1 87.12 106 GLU B C 1
ATOM 3289 O O . GLU B 1 106 ? 5.492 -5.613 -3.543 1 87.12 106 GLU B O 1
ATOM 3294 N N . SER B 1 107 ? 3.887 -7.09 -3.309 1 90.12 107 SER B N 1
ATOM 3295 C CA . SER B 1 107 ? 4.422 -7.902 -4.398 1 90.12 107 SER B CA 1
ATOM 3296 C C . SER B 1 107 ? 4.223 -7.215 -5.746 1 90.12 1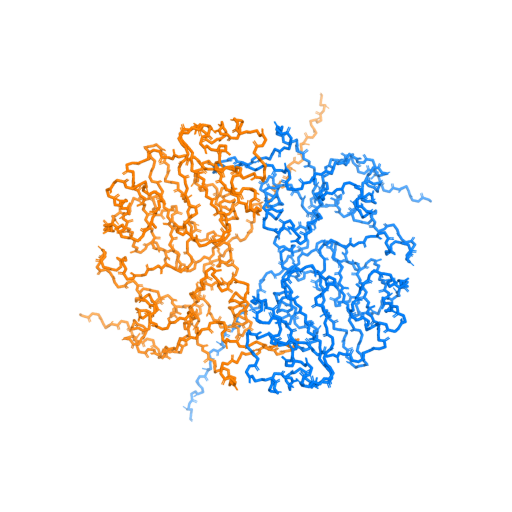07 SER B C 1
ATOM 3298 O O . SER B 1 107 ? 5.051 -7.355 -6.648 1 90.12 107 SER B O 1
ATOM 3300 N N . ARG B 1 108 ? 3.178 -6.492 -5.863 1 86.5 108 ARG B N 1
ATOM 3301 C CA . ARG B 1 108 ? 2.844 -5.855 -7.133 1 86.5 108 ARG B CA 1
ATOM 3302 C C . ARG B 1 108 ? 3.697 -4.609 -7.363 1 86.5 108 ARG B C 1
ATOM 3304 O O . ARG B 1 108 ? 3.924 -4.211 -8.508 1 86.5 108 ARG B O 1
ATOM 3311 N N . ASN B 1 109 ? 4.035 -4.031 -6.324 1 84.31 109 ASN B N 1
ATOM 3312 C CA . ASN B 1 109 ? 4.922 -2.875 -6.414 1 84.31 109 ASN B CA 1
ATOM 3313 C C . ASN B 1 109 ? 6.379 -3.297 -6.582 1 84.31 109 ASN B C 1
ATOM 3315 O O . ASN B 1 109 ? 7.074 -3.541 -5.594 1 84.31 109 ASN B O 1
ATOM 3319 N N . LYS B 1 110 ? 6.793 -3.285 -7.824 1 84.88 110 LYS B N 1
ATOM 3320 C CA . LYS B 1 110 ? 8.109 -3.816 -8.164 1 84.88 110 LYS B CA 1
ATOM 3321 C C . LYS B 1 110 ? 9.211 -3.098 -7.391 1 84.88 110 LYS B C 1
ATOM 3323 O O . LYS B 1 110 ? 10.117 -3.736 -6.859 1 84.88 110 LYS B O 1
ATOM 3328 N N . MET B 1 111 ? 9.109 -1.849 -7.305 1 85 111 MET B N 1
ATOM 3329 C CA . MET B 1 111 ? 10.133 -1.086 -6.586 1 85 111 MET B CA 1
ATOM 3330 C C . MET B 1 111 ? 10.133 -1.441 -5.105 1 85 111 MET B C 1
ATOM 3332 O O . MET B 1 111 ? 11.195 -1.661 -4.516 1 85 111 MET B O 1
ATOM 3336 N N . ARG B 1 112 ? 8.977 -1.461 -4.574 1 87.69 112 ARG B N 1
ATOM 3337 C CA . ARG B 1 112 ? 8.859 -1.778 -3.154 1 87.69 112 ARG B CA 1
ATOM 3338 C C . ARG B 1 112 ? 9.375 -3.184 -2.863 1 87.69 112 ARG B C 1
ATOM 3340 O O . ARG B 1 112 ? 10.078 -3.4 -1.873 1 87.69 112 ARG B O 1
ATOM 3347 N N . SER B 1 113 ? 9.008 -4.098 -3.682 1 90 113 SER B N 1
ATOM 3348 C CA . SER B 1 113 ? 9.461 -5.469 -3.484 1 90 113 SER B CA 1
ATOM 3349 C C . SER B 1 113 ? 10.984 -5.559 -3.543 1 90 113 SER B C 1
ATOM 3351 O O . SER B 1 113 ? 11.609 -6.199 -2.693 1 90 113 SER B O 1
ATOM 3353 N N . LEU B 1 114 ? 11.594 -4.906 -4.492 1 91.5 114 LEU B N 1
ATOM 3354 C CA . LEU B 1 114 ? 13.047 -4.93 -4.629 1 91.5 114 LEU B CA 1
ATOM 3355 C C . LEU B 1 114 ? 13.719 -4.262 -3.436 1 91.5 114 LEU B C 1
ATOM 3357 O O . LEU B 1 114 ? 14.75 -4.734 -2.955 1 91.5 114 LEU B O 1
ATOM 3361 N N . GLN B 1 115 ? 13.156 -3.182 -2.99 1 91.88 115 GLN B N 1
ATOM 3362 C CA . GLN B 1 115 ? 13.688 -2.51 -1.81 1 91.88 115 GLN B CA 1
ATOM 3363 C C . GLN B 1 115 ? 13.633 -3.422 -0.587 1 91.88 115 GLN B C 1
ATOM 3365 O O . GLN B 1 115 ? 14.586 -3.488 0.188 1 91.88 115 GLN B O 1
ATOM 3370 N N . LEU B 1 116 ? 12.5 -4.074 -0.453 1 90.94 116 LEU B N 1
ATOM 3371 C CA . LEU B 1 116 ? 12.32 -4.992 0.669 1 90.94 116 LEU B CA 1
ATOM 3372 C C . LEU B 1 116 ? 13.344 -6.121 0.621 1 90.94 116 LEU B C 1
ATOM 3374 O O . LEU B 1 116 ? 13.984 -6.43 1.63 1 90.94 116 LEU B O 1
ATOM 3378 N N . LEU B 1 117 ? 13.492 -6.695 -0.521 1 93 117 LEU B N 1
ATOM 3379 C CA . LEU B 1 117 ? 14.445 -7.793 -0.688 1 93 117 LEU B CA 1
ATOM 3380 C C . LEU B 1 117 ? 15.867 -7.328 -0.413 1 93 117 LEU B C 1
ATOM 3382 O O . LEU B 1 117 ? 16.594 -7.961 0.354 1 93 117 LEU B O 1
ATOM 3386 N N . SER B 1 118 ? 16.234 -6.234 -0.968 1 91.62 118 SER B N 1
ATOM 3387 C CA . SER B 1 118 ? 17.562 -5.68 -0.793 1 91.62 118 SER B CA 1
ATOM 3388 C C . SER B 1 118 ? 17.844 -5.355 0.67 1 91.62 118 SER B C 1
ATOM 3390 O O . SER B 1 118 ? 18.922 -5.656 1.186 1 91.62 118 SER B O 1
ATOM 3392 N N . ALA B 1 119 ? 16.906 -4.816 1.324 1 88.44 119 ALA B N 1
ATOM 3393 C CA . ALA B 1 119 ? 17.047 -4.426 2.725 1 88.44 119 ALA B CA 1
ATOM 3394 C C . ALA B 1 119 ? 17.297 -5.645 3.609 1 88.44 119 ALA B C 1
ATOM 3396 O O . ALA B 1 119 ? 17.844 -5.523 4.711 1 88.44 119 ALA B O 1
ATOM 3397 N N . HIS B 1 120 ? 16.938 -6.777 3.133 1 89.38 120 HIS B N 1
ATOM 3398 C CA . HIS B 1 120 ? 17.047 -7.977 3.955 1 89.38 120 HIS B CA 1
ATOM 3399 C C . HIS B 1 120 ? 18.109 -8.93 3.393 1 89.38 120 HIS B C 1
ATOM 3401 O O . HIS B 1 120 ? 18.094 -10.125 3.703 1 89.38 120 HIS B O 1
ATOM 3407 N N . GLY B 1 121 ? 18.875 -8.492 2.514 1 87.69 121 GLY B N 1
ATOM 3408 C CA . GLY B 1 121 ? 20.062 -9.203 2.082 1 87.69 121 GLY B CA 1
ATOM 3409 C C . GLY B 1 121 ? 19.781 -10.227 0.993 1 87.69 121 GLY B C 1
ATOM 3410 O O . GLY B 1 121 ? 20.578 -11.133 0.767 1 87.69 121 GLY B O 1
ATOM 3411 N N . ILE B 1 122 ? 18.625 -10.266 0.419 1 92.75 122 ILE B N 1
ATOM 3412 C CA . ILE B 1 122 ? 18.375 -11.109 -0.746 1 92.75 122 ILE B CA 1
ATOM 3413 C C . ILE B 1 122 ? 18.938 -10.445 -1.997 1 92.75 122 ILE B C 1
ATOM 3415 O O . ILE B 1 122 ? 18.688 -9.266 -2.256 1 92.75 122 ILE B O 1
ATOM 3419 N N . ASP B 1 123 ? 19.719 -11.156 -2.734 1 92.19 123 ASP B N 1
ATOM 3420 C CA . ASP B 1 123 ? 20.359 -10.602 -3.92 1 92.19 123 ASP B CA 1
ATOM 3421 C C . ASP B 1 123 ? 19.328 -10.289 -5.008 1 92.19 123 ASP B C 1
ATOM 3423 O O . ASP B 1 123 ? 18.438 -11.094 -5.273 1 92.19 123 ASP B O 1
ATOM 3427 N N . ILE B 1 124 ? 19.484 -9.133 -5.547 1 92.69 124 ILE B N 1
ATOM 3428 C CA . ILE B 1 124 ? 18.688 -8.672 -6.68 1 92.69 124 ILE B CA 1
ATOM 3429 C C . ILE B 1 124 ? 19.609 -8.078 -7.75 1 92.69 124 ILE B C 1
ATOM 3431 O O . ILE B 1 124 ? 20.75 -7.707 -7.461 1 92.69 124 ILE B O 1
ATOM 3435 N N . PRO B 1 125 ? 19.172 -8.055 -8.984 1 91.06 125 PRO B N 1
ATOM 3436 C CA . PRO B 1 125 ? 19.969 -7.297 -9.945 1 91.06 125 PRO B CA 1
ATOM 3437 C C . PRO B 1 125 ? 20.125 -5.824 -9.562 1 91.06 125 PRO B C 1
ATOM 3439 O O . PRO B 1 125 ? 19.188 -5.215 -9.047 1 91.06 125 PRO B O 1
ATOM 3442 N N . ALA B 1 126 ? 21.328 -5.359 -9.797 1 92.62 126 ALA B N 1
ATOM 3443 C CA . ALA B 1 126 ? 21.516 -3.93 -9.555 1 92.62 126 ALA B CA 1
ATOM 3444 C C . ALA B 1 126 ? 20.453 -3.113 -10.297 1 92.62 126 ALA B C 1
ATOM 3446 O O . ALA B 1 126 ? 20.188 -3.35 -11.477 1 92.62 126 ALA B O 1
ATOM 3447 N N . THR B 1 127 ? 19.828 -2.207 -9.602 1 92.88 127 THR B N 1
ATOM 3448 C CA . THR B 1 127 ? 18.656 -1.494 -10.109 1 92.88 127 THR B CA 1
ATOM 3449 C C . THR B 1 127 ? 18.781 0.002 -9.828 1 92.88 127 THR B C 1
ATOM 3451 O O . THR B 1 127 ? 19.203 0.403 -8.742 1 92.88 127 THR B O 1
ATOM 3454 N N . VAL B 1 128 ? 18.469 0.737 -10.859 1 90.69 128 VAL B N 1
ATOM 3455 C CA . VAL B 1 128 ? 18.359 2.184 -10.695 1 90.69 128 VAL B CA 1
ATOM 3456 C C . VAL B 1 128 ? 16.938 2.625 -11.055 1 90.69 128 VAL B C 1
ATOM 3458 O O . VAL B 1 128 ? 16.359 2.143 -12.023 1 90.69 128 VAL B O 1
ATOM 3461 N N . MET B 1 129 ? 16.438 3.467 -10.188 1 85.88 129 MET B N 1
ATOM 3462 C CA . MET B 1 129 ? 15.156 4.113 -10.445 1 85.88 129 MET B CA 1
ATOM 3463 C C . MET B 1 129 ? 15.32 5.625 -10.547 1 85.88 129 MET B C 1
ATOM 3465 O O . MET B 1 129 ? 15.867 6.254 -9.641 1 85.88 129 MET B O 1
ATOM 3469 N N . ALA B 1 130 ? 14.93 6.102 -11.688 1 78 130 ALA B N 1
ATOM 3470 C CA . ALA B 1 130 ? 15.039 7.543 -11.906 1 78 130 ALA B CA 1
ATOM 3471 C C . ALA B 1 130 ? 13.867 8.062 -12.734 1 78 130 ALA B C 1
ATOM 3473 O O . ALA B 1 130 ? 13.273 7.312 -13.516 1 78 130 ALA B O 1
ATOM 3474 N N . ARG B 1 131 ? 13.445 9.266 -12.469 1 74.19 131 ARG B N 1
ATOM 3475 C CA . ARG B 1 131 ? 12.383 9.891 -13.242 1 74.19 131 ARG B CA 1
ATOM 3476 C C . ARG B 1 131 ? 12.953 10.82 -14.312 1 74.19 131 ARG B C 1
ATOM 3478 O O . ARG B 1 131 ? 12.203 11.391 -15.109 1 74.19 131 ARG B O 1
ATOM 3485 N N . ASP B 1 132 ? 14.258 10.984 -14.328 1 71.69 132 ASP B N 1
ATOM 3486 C CA . ASP B 1 132 ? 14.867 11.828 -15.359 1 71.69 132 ASP B CA 1
ATOM 3487 C C . ASP B 1 132 ? 16.109 11.156 -15.961 1 71.69 132 ASP B C 1
ATOM 3489 O O . ASP B 1 132 ? 16.75 10.344 -15.297 1 71.69 132 ASP B O 1
ATOM 3493 N N . ALA B 1 133 ? 16.281 11.414 -17.297 1 64.62 133 ALA B N 1
ATOM 3494 C CA . ALA B 1 133 ? 17.375 10.789 -18.047 1 64.62 133 ALA B CA 1
ATOM 3495 C C . ALA B 1 133 ? 18.625 11.664 -18.031 1 64.62 133 ALA B C 1
ATOM 3497 O O . ALA B 1 133 ? 19.562 11.438 -18.797 1 64.62 133 ALA B O 1
ATOM 3498 N N . ALA B 1 134 ? 18.672 12.625 -17.25 1 66.5 134 ALA B N 1
ATOM 3499 C CA . ALA B 1 134 ? 19.719 13.633 -17.391 1 66.5 134 ALA B CA 1
ATOM 3500 C C . ALA B 1 134 ? 21.109 13.008 -17.25 1 66.5 134 ALA B C 1
ATOM 3502 O O . ALA B 1 134 ? 22.047 13.438 -17.922 1 66.5 134 ALA B O 1
ATOM 3503 N N . ASP B 1 135 ? 21.312 12.016 -16.453 1 75.12 135 ASP B N 1
ATOM 3504 C CA . ASP B 1 135 ? 22.656 11.445 -16.328 1 75.12 135 ASP B CA 1
ATOM 3505 C C . ASP B 1 135 ? 22.625 9.93 -16.562 1 75.12 135 ASP B C 1
ATOM 3507 O O . ASP B 1 135 ? 22.938 9.156 -15.648 1 75.12 135 ASP B O 1
ATOM 3511 N N . LEU B 1 136 ? 22.516 9.688 -17.828 1 78.31 136 LEU B N 1
ATOM 3512 C CA . LEU B 1 136 ? 22.328 8.297 -18.219 1 78.31 136 LEU B CA 1
ATOM 3513 C C . LEU B 1 136 ? 23.594 7.484 -17.984 1 78.31 136 LEU B C 1
ATOM 3515 O O . LEU B 1 136 ? 23.531 6.336 -17.531 1 78.31 136 LEU B O 1
ATOM 3519 N N . LYS B 1 137 ? 24.719 8.148 -18.281 1 80.62 137 LYS B N 1
ATOM 3520 C CA . LYS B 1 137 ? 26 7.438 -18.141 1 80.62 137 LYS B CA 1
ATOM 3521 C C . LYS B 1 137 ? 26.234 7.027 -16.703 1 80.62 137 LYS B C 1
ATOM 3523 O O . LYS B 1 137 ? 26.641 5.895 -16.422 1 80.62 137 LYS B O 1
ATOM 3528 N N . ALA B 1 138 ? 26.062 7.93 -15.891 1 82.69 138 ALA B N 1
ATOM 3529 C CA . ALA B 1 138 ? 26.25 7.641 -14.469 1 82.69 138 ALA B CA 1
ATOM 3530 C C . ALA B 1 138 ? 25.281 6.566 -14 1 82.69 138 ALA B C 1
ATOM 3532 O O . ALA B 1 138 ? 25.656 5.656 -13.258 1 82.69 138 ALA B O 1
ATOM 3533 N N . MET B 1 139 ? 24.125 6.641 -14.406 1 83.06 139 MET B N 1
ATOM 3534 C CA . MET B 1 139 ? 23.078 5.684 -14.047 1 83.06 139 MET B CA 1
ATOM 3535 C C . MET B 1 139 ? 23.438 4.281 -14.523 1 83.06 139 MET B C 1
ATOM 3537 O O . MET B 1 139 ? 23.312 3.312 -13.773 1 83.06 139 MET B O 1
ATOM 3541 N N . VAL B 1 140 ? 23.906 4.238 -15.711 1 88.19 140 VAL B N 1
ATOM 3542 C CA . VAL B 1 140 ? 24.25 2.963 -16.328 1 88.19 140 VAL B CA 1
ATOM 3543 C C . VAL B 1 140 ? 25.453 2.355 -15.594 1 88.19 140 VAL B C 1
ATOM 3545 O O . VAL B 1 140 ? 25.531 1.138 -15.422 1 88.19 140 VAL B O 1
ATOM 3548 N N . GLY B 1 141 ? 26.359 3.215 -15.211 1 88.12 141 GLY B N 1
ATOM 3549 C CA . GLY B 1 141 ? 27.5 2.75 -14.453 1 88.12 141 GLY B CA 1
ATOM 3550 C C . GLY B 1 141 ? 27.125 2.074 -13.148 1 88.12 141 GLY B C 1
ATOM 3551 O O . GLY B 1 141 ? 27.766 1.112 -12.734 1 88.12 141 GLY B O 1
ATOM 3552 N N . LEU B 1 142 ? 26.094 2.498 -12.555 1 87.62 142 LEU B N 1
ATOM 3553 C CA . LEU B 1 142 ? 25.641 1.969 -11.273 1 87.62 142 LEU B CA 1
ATOM 3554 C C . LEU B 1 142 ? 25.078 0.566 -11.438 1 87.62 142 LEU B C 1
ATOM 3556 O O . LEU B 1 142 ? 24.969 -0.181 -10.461 1 87.62 142 LEU B O 1
ATOM 3560 N N . VAL B 1 143 ? 24.703 0.247 -12.688 1 90.56 143 VAL B N 1
ATOM 3561 C CA . VAL B 1 143 ? 24.109 -1.066 -12.891 1 90.56 143 VAL B CA 1
ATOM 3562 C C . VAL B 1 143 ? 25.047 -1.948 -13.711 1 90.56 143 VAL B C 1
ATOM 3564 O O . VAL B 1 143 ? 24.625 -2.953 -14.281 1 90.56 143 VAL B O 1
ATOM 3567 N N . GLY B 1 144 ? 26.281 -1.597 -13.898 1 88.25 144 GLY B N 1
ATOM 3568 C CA . GLY B 1 144 ? 27.281 -2.473 -14.477 1 88.25 144 GLY B CA 1
ATOM 3569 C C . GLY B 1 144 ? 27.531 -2.199 -15.953 1 88.25 144 GLY B C 1
ATOM 3570 O O . GLY B 1 144 ? 28.25 -2.953 -16.609 1 88.25 144 GLY B O 1
ATOM 3571 N N . GLY B 1 145 ? 26.891 -1.184 -16.484 1 90.88 145 GLY B N 1
ATOM 3572 C CA . GLY B 1 145 ? 27.094 -0.863 -17.891 1 90.88 145 GLY B CA 1
ATOM 3573 C C . GLY B 1 145 ? 26.047 -1.484 -18.812 1 90.88 145 GLY B C 1
ATOM 3574 O O . GLY B 1 145 ? 25.141 -2.178 -18.344 1 90.88 145 GLY B O 1
ATOM 3575 N N . VAL B 1 146 ? 26.156 -1.166 -20.062 1 90.75 146 VAL B N 1
ATOM 3576 C CA . VAL B 1 146 ? 25.25 -1.75 -21.047 1 90.75 146 VAL B CA 1
ATOM 3577 C C . VAL B 1 146 ? 25.703 -3.16 -21.406 1 90.75 146 VAL B C 1
ATOM 3579 O O . VAL B 1 146 ? 26.906 -3.467 -21.344 1 90.75 146 VAL B O 1
ATOM 3582 N N . PRO B 1 147 ? 24.812 -4.098 -21.797 1 90.94 147 PRO B N 1
ATOM 3583 C CA . PRO B 1 147 ? 23.375 -3.867 -21.922 1 90.94 147 PRO B CA 1
ATOM 3584 C C . PRO B 1 147 ? 22.672 -3.738 -20.578 1 90.94 147 PRO B C 1
ATOM 3586 O O . PRO B 1 147 ? 23.172 -4.215 -19.562 1 90.94 147 PRO B O 1
ATOM 3589 N N . VAL B 1 148 ? 21.531 -2.992 -20.594 1 90.25 148 VAL B N 1
ATOM 3590 C CA . VAL B 1 148 ? 20.719 -2.848 -19.406 1 90.25 148 VAL B CA 1
ATOM 3591 C C . VAL B 1 148 ? 19.281 -3.264 -19.703 1 90.25 148 VAL B C 1
ATOM 3593 O O . VAL B 1 148 ? 18.875 -3.307 -20.875 1 90.25 148 VAL B O 1
ATOM 3596 N N . LEU B 1 149 ? 18.562 -3.656 -18.672 1 88.31 149 LEU B N 1
ATOM 3597 C CA . LEU B 1 149 ? 17.141 -3.938 -18.766 1 88.31 149 LEU B CA 1
ATOM 3598 C C . LEU B 1 149 ? 16.312 -2.732 -18.328 1 88.31 149 LEU B C 1
ATOM 3600 O O . LEU B 1 149 ? 16.594 -2.131 -17.281 1 88.31 149 LEU B O 1
ATOM 3604 N N . VAL B 1 150 ? 15.344 -2.367 -19.141 1 86.19 150 VAL B N 1
ATOM 3605 C CA . VAL B 1 150 ? 14.398 -1.312 -18.781 1 86.19 150 VAL B CA 1
ATOM 3606 C C . VAL B 1 150 ? 13.016 -1.913 -18.547 1 86.19 150 VAL B C 1
ATOM 3608 O O . VAL B 1 150 ? 12.492 -2.629 -19.406 1 86.19 150 VAL B O 1
ATOM 3611 N N . LYS B 1 151 ? 12.523 -1.652 -17.344 1 83 151 LYS B N 1
ATOM 3612 C CA . LYS B 1 151 ? 11.195 -2.152 -17.016 1 83 151 LYS B CA 1
ATOM 3613 C C . LYS B 1 151 ? 10.234 -1.005 -16.703 1 83 151 LYS B C 1
ATOM 3615 O O . LYS B 1 151 ? 10.562 -0.108 -15.93 1 83 151 LYS B O 1
ATOM 3620 N N . LEU B 1 152 ? 9.117 -1.11 -17.328 1 77.25 152 LEU B N 1
ATOM 3621 C CA . LEU B 1 152 ? 8.078 -0.138 -17.016 1 77.25 152 LEU B CA 1
ATOM 3622 C C . LEU B 1 152 ? 7.363 -0.504 -15.719 1 77.25 152 LEU B C 1
ATOM 3624 O O . LEU B 1 152 ? 7.121 -1.683 -15.453 1 77.25 152 LEU B O 1
ATOM 3628 N N . LEU B 1 153 ? 7.172 0.483 -14.836 1 68.88 153 LEU B N 1
ATOM 3629 C CA . LEU B 1 153 ? 6.5 0.222 -13.57 1 68.88 153 LEU B CA 1
ATOM 3630 C C . LEU B 1 153 ? 4.984 0.247 -13.742 1 68.88 153 LEU B C 1
ATOM 3632 O O . LEU B 1 153 ? 4.258 -0.373 -12.969 1 68.88 153 LEU B O 1
ATOM 3636 N N . GLN B 1 154 ? 4.457 1.24 -14.57 1 57.31 154 GLN B N 1
ATOM 3637 C CA . GLN B 1 154 ? 3.021 1.3 -14.82 1 57.31 154 GLN B CA 1
ATOM 3638 C C . GLN B 1 154 ? 2.629 0.412 -15.992 1 57.31 154 GLN B C 1
ATOM 3640 O O . GLN B 1 154 ? 3.377 0.294 -16.969 1 57.31 154 GLN B O 1
ATOM 3645 N N . GLY B 1 155 ? 1.505 -0.369 -15.867 1 50.56 155 GLY B N 1
ATOM 3646 C CA . GLY B 1 155 ? 0.95 -1.183 -16.938 1 50.56 155 GLY B CA 1
ATOM 3647 C C . GLY B 1 155 ? 1.221 -2.664 -16.766 1 50.56 155 GLY B C 1
ATOM 3648 O O . GLY B 1 155 ? 1.905 -3.068 -15.82 1 50.56 155 GLY B O 1
ATOM 3649 N N . GLN B 1 156 ? 0.566 -3.486 -17.625 1 46.56 156 GLN B N 1
ATOM 3650 C CA . GLN B 1 156 ? 0.609 -4.945 -17.625 1 46.56 156 GLN B CA 1
ATOM 3651 C C . GLN B 1 156 ? 2.027 -5.453 -17.875 1 46.56 156 GLN B C 1
ATOM 3653 O O . GLN B 1 156 ? 2.799 -4.828 -18.609 1 46.56 156 GLN B O 1
ATOM 3658 N N . GLU B 1 157 ? 2.441 -6.379 -16.922 1 47.12 157 GLU B N 1
ATOM 3659 C CA . GLU B 1 157 ? 3.68 -7.137 -16.781 1 47.12 157 GLU B CA 1
ATOM 3660 C C . GLU B 1 157 ? 4.32 -7.406 -18.141 1 47.12 157 GLU B C 1
ATOM 3662 O O . GLU B 1 157 ? 5.543 -7.32 -18.297 1 47.12 157 GLU B O 1
ATOM 3667 N N . LYS B 1 158 ? 3.568 -7.82 -19.094 1 47.03 158 LYS B N 1
ATOM 3668 C CA . LYS B 1 158 ? 4.18 -8.547 -20.203 1 47.03 158 LYS B CA 1
ATOM 3669 C C . LYS B 1 158 ? 4.844 -7.598 -21.203 1 47.03 158 LYS B C 1
ATOM 3671 O O . LYS B 1 158 ? 5.664 -8.016 -22.016 1 47.03 158 LYS B O 1
ATOM 3676 N N . ARG B 1 159 ? 4.414 -6.266 -21.172 1 52.94 159 ARG B N 1
ATOM 3677 C CA . ARG B 1 159 ? 4.883 -5.445 -22.281 1 52.94 159 ARG B CA 1
ATOM 3678 C C . ARG B 1 159 ? 5.848 -4.367 -21.781 1 52.94 159 ARG B C 1
ATOM 3680 O O . ARG B 1 159 ? 6.305 -3.535 -22.578 1 52.94 159 ARG B O 1
ATOM 3687 N N . GLY B 1 160 ? 6.395 -4.617 -20.641 1 65.44 160 GLY B N 1
ATOM 3688 C CA . GLY B 1 160 ? 7.059 -3.416 -20.156 1 65.44 160 GLY B CA 1
ATOM 3689 C C . GLY B 1 160 ? 8.531 -3.629 -19.859 1 65.44 160 GLY B C 1
ATOM 3690 O O . GLY B 1 160 ? 9.109 -2.934 -19.016 1 65.44 160 GLY B O 1
ATOM 3691 N N . VAL B 1 161 ? 9.109 -4.766 -20.672 1 75.12 161 VAL B N 1
ATOM 3692 C CA . VAL B 1 161 ? 10.539 -4.98 -20.438 1 75.12 161 VAL B CA 1
ATOM 3693 C C . VAL B 1 161 ? 11.305 -4.785 -21.75 1 75.12 161 VAL B C 1
ATOM 3695 O O . VAL B 1 161 ? 10.906 -5.305 -22.797 1 75.12 161 VAL B O 1
ATOM 3698 N N . MET B 1 162 ? 12.391 -4.055 -21.766 1 82.44 162 MET B N 1
ATOM 3699 C CA . MET B 1 162 ? 13.234 -3.793 -22.922 1 82.44 162 MET B CA 1
ATOM 3700 C C . MET B 1 162 ? 14.711 -3.934 -22.562 1 82.44 162 MET B C 1
ATOM 3702 O O . MET B 1 162 ? 15.133 -3.523 -21.484 1 82.44 162 MET B O 1
ATOM 3706 N N . VAL B 1 163 ? 15.406 -4.559 -23.516 1 85.56 163 VAL B N 1
ATOM 3707 C CA . VAL B 1 163 ? 16.859 -4.586 -23.375 1 85.56 163 VAL B CA 1
ATOM 3708 C C . VAL B 1 163 ? 17.484 -3.465 -24.203 1 85.56 163 VAL B C 1
ATOM 3710 O O . VAL B 1 163 ? 17.203 -3.338 -25.406 1 85.56 163 VAL B O 1
ATOM 3713 N N . CYS B 1 164 ? 18.234 -2.652 -23.562 1 88.94 164 CYS B N 1
ATOM 3714 C CA . CYS B 1 164 ? 18.984 -1.608 -24.234 1 88.94 164 CYS B CA 1
ATOM 3715 C C . CYS B 1 164 ? 20.469 -1.961 -24.312 1 88.94 164 CYS B C 1
ATOM 3717 O O . CYS B 1 164 ? 21.141 -2.016 -23.281 1 88.94 164 CYS B O 1
ATOM 3719 N N . GLU B 1 165 ? 20.953 -2.088 -25.516 1 91.25 165 GLU B N 1
ATOM 3720 C CA . GLU B 1 165 ? 22.312 -2.584 -25.734 1 91.25 165 GLU B CA 1
ATOM 3721 C C . GLU B 1 165 ? 23.328 -1.442 -25.734 1 91.25 165 GLU B C 1
ATOM 3723 O O . GLU B 1 165 ? 24.531 -1.678 -25.719 1 91.25 165 GLU B O 1
ATOM 3728 N N . SER B 1 166 ? 22.891 -0.257 -25.828 1 92.38 166 SER B N 1
ATOM 3729 C CA . SER B 1 166 ? 23.766 0.909 -25.875 1 92.38 166 SER B CA 1
ATOM 3730 C C . SER B 1 166 ? 23.156 2.084 -25.109 1 92.38 166 SER B C 1
ATOM 3732 O O . SER B 1 166 ? 21.969 2.074 -24.781 1 92.38 166 SER B O 1
ATOM 3734 N N . LEU B 1 167 ? 24.062 3.031 -24.844 1 90.75 167 LEU B N 1
ATOM 3735 C CA . LEU B 1 167 ? 23.594 4.25 -24.188 1 90.75 167 LEU B CA 1
ATOM 3736 C C . LEU B 1 167 ? 22.578 4.984 -25.062 1 90.75 167 LEU B C 1
ATOM 3738 O O . LEU B 1 167 ? 21.609 5.555 -24.562 1 90.75 167 LEU B O 1
ATOM 3742 N N . GLN B 1 168 ? 22.797 4.941 -26.312 1 91.19 168 GLN B N 1
ATOM 3743 C CA . GLN B 1 168 ? 21.906 5.613 -27.25 1 91.19 168 GLN B CA 1
ATOM 3744 C C . GLN B 1 168 ? 20.516 4.984 -27.234 1 91.19 168 GLN B C 1
ATOM 3746 O O . GLN B 1 168 ? 19.516 5.695 -27.203 1 91.19 168 GLN B O 1
ATOM 3751 N N . SER B 1 169 ? 20.562 3.691 -27.266 1 90.06 169 SER B N 1
ATOM 3752 C CA . SER B 1 169 ? 19.281 3 -27.234 1 90.06 169 SER B CA 1
ATOM 3753 C C . SER B 1 169 ? 18.547 3.248 -25.922 1 90.06 169 SER B C 1
ATOM 3755 O O . SER B 1 169 ? 17.328 3.373 -25.906 1 90.06 169 SER B O 1
ATOM 3757 N N . LEU B 1 170 ? 19.266 3.277 -24.891 1 89 170 LEU B N 1
ATOM 3758 C CA . LEU B 1 170 ? 18.688 3.561 -23.594 1 89 170 LEU B CA 1
ATOM 3759 C C . LEU B 1 170 ? 18.109 4.969 -23.547 1 89 170 LEU B C 1
ATOM 3761 O O . LEU B 1 170 ? 17 5.176 -23.047 1 89 170 LEU B O 1
ATOM 3765 N N . GLU B 1 171 ? 18.828 5.855 -24 1 87.94 171 GLU B N 1
ATOM 3766 C CA . GLU B 1 171 ? 18.375 7.242 -24.047 1 87.94 171 GLU B CA 1
ATOM 3767 C C . GLU B 1 171 ? 17.062 7.371 -24.828 1 87.94 171 GLU B C 1
ATOM 3769 O O . GLU B 1 171 ? 16.141 8.047 -24.375 1 87.94 171 GLU B O 1
ATOM 3774 N N . ALA B 1 172 ? 17.031 6.766 -25.938 1 86.69 172 ALA B N 1
ATOM 3775 C CA . ALA B 1 172 ? 15.828 6.793 -26.781 1 86.69 172 ALA B CA 1
ATOM 3776 C C . ALA B 1 172 ? 14.641 6.195 -26.031 1 86.69 172 ALA B C 1
ATOM 3778 O O . ALA B 1 172 ? 13.531 6.742 -26.078 1 86.69 172 ALA B O 1
ATOM 3779 N N . ALA B 1 173 ? 14.922 5.09 -25.375 1 83.19 173 ALA B N 1
ATOM 3780 C CA . ALA B 1 173 ? 13.867 4.43 -24.625 1 83.19 173 ALA B CA 1
ATOM 3781 C C . ALA B 1 173 ? 13.367 5.328 -23.484 1 83.19 173 ALA B C 1
ATOM 3783 O O . ALA B 1 173 ? 12.156 5.473 -23.297 1 83.19 173 ALA B O 1
ATOM 3784 N N . LEU B 1 174 ? 14.273 5.891 -22.781 1 82.62 174 LEU B N 1
ATOM 3785 C CA . LEU B 1 174 ? 13.938 6.738 -21.656 1 82.62 174 LEU B CA 1
ATOM 3786 C C . LEU B 1 174 ? 13.133 7.953 -22.109 1 82.62 174 LEU B C 1
ATOM 3788 O O . LEU B 1 174 ? 12.125 8.297 -21.484 1 82.62 174 LEU B O 1
ATOM 3792 N N . GLU B 1 175 ? 13.531 8.594 -23.141 1 82.25 175 GLU B N 1
ATOM 3793 C CA . GLU B 1 175 ? 12.82 9.758 -23.656 1 82.25 175 GLU B CA 1
ATOM 3794 C C . GLU B 1 175 ? 11.391 9.398 -24.062 1 82.25 175 GLU B C 1
ATOM 3796 O O . GLU B 1 175 ? 10.453 10.141 -23.766 1 82.25 175 GLU B O 1
ATOM 3801 N N . ALA B 1 176 ? 11.289 8.297 -24.688 1 81 176 ALA B N 1
ATOM 3802 C CA . ALA B 1 176 ? 9.977 7.852 -25.156 1 81 176 ALA B CA 1
ATOM 3803 C C . ALA B 1 176 ? 9.055 7.539 -23.984 1 81 176 ALA B C 1
ATOM 3805 O O . ALA B 1 176 ? 7.883 7.922 -23.984 1 81 176 ALA B O 1
ATOM 3806 N N . ILE B 1 177 ? 9.602 6.91 -22.984 1 77.94 177 ILE B N 1
ATOM 3807 C CA . ILE B 1 177 ? 8.781 6.41 -21.891 1 77.94 177 ILE B CA 1
ATOM 3808 C C . ILE B 1 177 ? 8.492 7.539 -20.906 1 77.94 177 ILE B C 1
ATOM 3810 O O . ILE B 1 177 ? 7.355 7.711 -20.469 1 77.94 177 ILE B O 1
ATOM 3814 N N . LEU B 1 178 ? 9.531 8.25 -20.547 1 74.38 178 LEU B N 1
ATOM 3815 C CA . LEU B 1 178 ? 9.367 9.344 -19.594 1 74.38 178 LEU B CA 1
ATOM 3816 C C . LEU B 1 178 ? 8.5 10.445 -20.172 1 74.38 178 LEU B C 1
ATOM 3818 O O . LEU B 1 178 ? 7.75 11.109 -19.453 1 74.38 178 LEU B O 1
ATOM 3822 N N . GLY B 1 179 ? 8.609 10.602 -21.422 1 72.19 179 GLY B N 1
ATOM 3823 C CA . GLY B 1 179 ? 7.758 11.562 -22.109 1 72.19 179 GLY B CA 1
ATOM 3824 C C . GLY B 1 179 ? 6.277 11.258 -21.969 1 72.19 179 GLY B C 1
ATOM 3825 O O . GLY B 1 179 ? 5.445 12.164 -22 1 72.19 179 GLY B O 1
ATOM 3826 N N . LEU B 1 180 ? 6.023 10.031 -21.656 1 70.19 180 LEU B N 1
ATOM 3827 C CA . LEU B 1 180 ? 4.637 9.609 -21.5 1 70.19 180 LEU B CA 1
ATOM 3828 C C . LEU B 1 180 ? 4.215 9.688 -20.031 1 70.19 180 LEU B C 1
ATOM 3830 O O . LEU B 1 180 ? 3.062 9.398 -19.703 1 70.19 180 LEU B O 1
ATOM 3834 N N . GLY B 1 181 ? 5.117 10.102 -19.172 1 67.56 181 GLY B N 1
ATOM 3835 C CA . GLY B 1 181 ? 4.801 10.273 -17.766 1 67.56 181 GLY B CA 1
ATOM 3836 C C . GLY B 1 181 ? 4.898 8.977 -16.969 1 67.56 181 GLY B C 1
ATOM 3837 O O . GLY B 1 181 ? 4.434 8.914 -15.828 1 67.56 181 GLY B O 1
ATOM 3838 N N . HIS B 1 182 ? 5.457 7.973 -17.641 1 69.81 182 HIS B N 1
ATOM 3839 C CA . HIS B 1 182 ? 5.586 6.695 -16.953 1 69.81 182 HIS B CA 1
ATOM 3840 C C . HIS B 1 182 ? 6.926 6.594 -16.234 1 69.81 182 HIS B C 1
ATOM 3842 O O . HIS B 1 182 ? 7.906 7.215 -16.641 1 69.81 182 HIS B O 1
ATOM 3848 N N . ASN B 1 183 ? 6.832 5.887 -15.109 1 72.31 183 ASN B N 1
ATOM 3849 C CA . ASN B 1 183 ? 8.062 5.59 -14.391 1 72.31 183 ASN B CA 1
ATOM 3850 C C . ASN B 1 183 ? 8.695 4.289 -14.875 1 72.31 183 ASN B C 1
ATOM 3852 O O . ASN B 1 183 ? 8.008 3.406 -15.383 1 72.31 183 ASN B O 1
ATOM 3856 N N . LEU B 1 184 ? 10.055 4.305 -14.852 1 77.94 184 LEU B N 1
ATOM 3857 C CA . LEU B 1 184 ? 10.758 3.104 -15.289 1 77.94 184 LEU B CA 1
ATOM 3858 C C . LEU B 1 184 ? 11.883 2.748 -14.32 1 77.94 184 LEU B C 1
ATOM 3860 O O . LEU B 1 184 ? 12.289 3.576 -13.5 1 77.94 184 LEU B O 1
ATOM 3864 N N . ILE B 1 185 ? 12.312 1.517 -14.391 1 86.19 185 ILE B N 1
ATOM 3865 C CA . ILE B 1 185 ? 13.508 1.054 -13.703 1 86.19 185 ILE B CA 1
ATOM 3866 C C . ILE B 1 185 ? 14.539 0.567 -14.719 1 86.19 185 ILE B C 1
ATOM 3868 O O . ILE B 1 185 ? 14.18 -0.012 -15.742 1 86.19 185 ILE B O 1
ATOM 3872 N N . VAL B 1 186 ? 15.742 0.902 -14.422 1 88.38 186 VAL B N 1
ATOM 3873 C CA . VAL B 1 186 ? 16.875 0.375 -15.18 1 88.38 186 VAL B CA 1
ATOM 3874 C C . VAL B 1 186 ? 17.625 -0.658 -14.336 1 88.38 186 VAL B C 1
ATOM 3876 O O . VAL B 1 186 ? 18 -0.383 -13.195 1 88.38 186 VAL B O 1
ATOM 3879 N N . GLN B 1 187 ? 17.781 -1.802 -14.969 1 89.69 187 GLN B N 1
ATOM 3880 C CA . GLN B 1 187 ? 18.359 -2.893 -14.188 1 89.69 187 GLN B CA 1
ATOM 3881 C C . GLN B 1 187 ? 19.531 -3.531 -14.93 1 89.69 187 GLN B C 1
ATOM 3883 O O . GLN B 1 187 ? 19.578 -3.512 -16.156 1 89.69 187 GLN B O 1
ATOM 3888 N N . GLN B 1 188 ? 20.406 -4.09 -14.125 1 88.5 188 GLN B N 1
ATOM 3889 C CA . GLN B 1 188 ? 21.5 -4.902 -14.641 1 88.5 188 GLN B CA 1
ATOM 3890 C C . GLN B 1 188 ? 20.969 -6.023 -15.539 1 88.5 188 GLN B C 1
ATOM 3892 O O . GLN B 1 188 ? 20 -6.695 -15.195 1 88.5 188 GLN B O 1
ATOM 3897 N N . TYR B 1 189 ? 21.656 -6.047 -16.688 1 85 189 TYR B N 1
ATOM 3898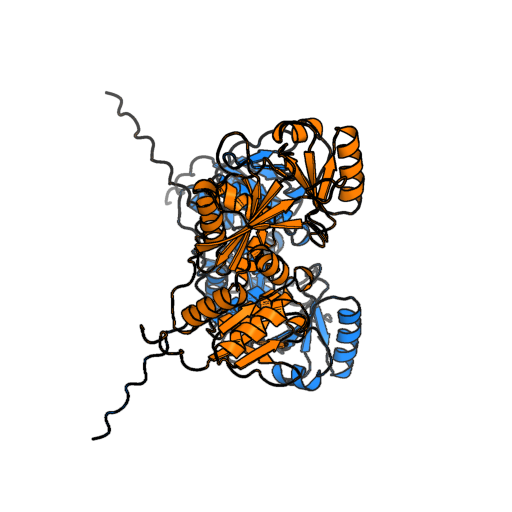 C CA . TYR B 1 189 ? 21.406 -7.211 -17.531 1 85 189 TYR B CA 1
ATOM 3899 C C . TYR B 1 189 ? 22.281 -8.383 -17.109 1 85 189 TYR B C 1
ATOM 3901 O O . TYR B 1 189 ? 23.5 -8.359 -17.312 1 85 189 TYR B O 1
ATOM 3909 N N . VAL B 1 190 ? 21.766 -9.273 -16.469 1 76.94 190 VAL B N 1
ATOM 3910 C CA . VAL B 1 190 ? 22.531 -10.438 -16.031 1 76.94 190 VAL B CA 1
ATOM 3911 C C . VAL B 1 190 ? 22.594 -11.453 -17.172 1 76.94 190 VAL B C 1
ATOM 3913 O O . VAL B 1 190 ? 21.562 -11.961 -17.625 1 76.94 190 VAL B O 1
ATOM 3916 N N . GLN B 1 191 ? 23.812 -11.516 -17.797 1 63.31 191 GLN B N 1
ATOM 3917 C CA . GLN B 1 191 ? 24.062 -12.367 -18.953 1 63.31 191 GLN B CA 1
ATOM 3918 C C . GLN B 1 191 ? 23.844 -13.844 -18.625 1 63.31 191 GLN B C 1
ATOM 3920 O O . GLN B 1 191 ? 24.547 -14.398 -17.766 1 63.31 191 GLN B O 1
ATOM 3925 N N . HIS B 1 192 ? 22.609 -14.203 -18.422 1 57.56 192 HIS B N 1
ATOM 3926 C CA . HIS B 1 192 ? 22.531 -15.648 -18.25 1 57.56 192 HIS B CA 1
ATOM 3927 C C . HIS B 1 192 ? 21.922 -16.312 -19.469 1 57.56 192 HIS B C 1
ATOM 3929 O O . HIS B 1 192 ? 21.297 -15.641 -20.297 1 57.56 192 HIS B O 1
ATOM 3935 N N . SER B 1 193 ? 22.344 -17.609 -19.547 1 50.94 193 SER B N 1
ATOM 3936 C CA . SER B 1 193 ? 21.891 -18.484 -20.625 1 50.94 193 SER B CA 1
ATOM 3937 C C . SER B 1 193 ? 20.391 -18.344 -20.859 1 50.94 193 SER B C 1
ATOM 3939 O O . SER B 1 193 ? 19.781 -19.219 -21.469 1 50.94 193 SER B O 1
ATOM 3941 N N . GLY B 1 194 ? 19.938 -17.125 -20.641 1 54.56 194 GLY B N 1
ATOM 3942 C CA . GLY B 1 194 ? 18.562 -16.969 -21.047 1 54.56 194 GLY B CA 1
ATOM 3943 C C . GLY B 1 194 ? 17.578 -17.719 -20.172 1 54.56 194 GLY B C 1
ATOM 3944 O O . GLY B 1 194 ? 16.438 -17.969 -20.562 1 54.56 194 GLY B O 1
ATOM 3945 N N . LYS B 1 195 ? 18.062 -18.203 -18.953 1 65.88 195 LYS B N 1
ATOM 3946 C CA . LYS B 1 195 ? 17.188 -19.109 -18.203 1 65.88 195 LYS B CA 1
ATOM 3947 C C . LYS B 1 195 ? 16.781 -18.5 -16.859 1 65.88 195 LYS B C 1
ATOM 3949 O O . LYS B 1 195 ? 17.641 -18.047 -16.094 1 65.88 195 LYS B O 1
ATOM 3954 N N . ASP B 1 196 ? 15.531 -18.141 -16.766 1 83.88 196 ASP B N 1
ATOM 3955 C CA . ASP B 1 196 ? 15.039 -17.781 -15.438 1 83.88 196 ASP B CA 1
ATOM 3956 C C . ASP B 1 196 ? 14.266 -18.938 -14.797 1 83.88 196 ASP B C 1
ATOM 3958 O O . ASP B 1 196 ? 13.922 -19.906 -15.477 1 83.88 196 ASP B O 1
ATOM 3962 N N . VAL B 1 197 ? 14.305 -19 -13.555 1 91.81 197 VAL B N 1
ATOM 3963 C CA . VAL B 1 197 ? 13.648 -20.016 -12.734 1 91.81 197 VAL B CA 1
ATOM 3964 C C . VAL B 1 197 ? 12.461 -19.406 -12.008 1 91.81 197 VAL B C 1
ATOM 3966 O O . VAL B 1 197 ? 12.57 -18.328 -11.414 1 91.81 197 VAL B O 1
ATOM 3969 N N . ARG B 1 198 ? 11.367 -20.031 -12.18 1 94.44 198 ARG B N 1
ATOM 3970 C CA . ARG B 1 198 ? 10.211 -19.672 -11.359 1 94.44 198 ARG B CA 1
ATOM 3971 C C . ARG B 1 198 ? 9.977 -20.719 -10.266 1 94.44 198 ARG B C 1
ATOM 3973 O O . ARG B 1 198 ? 9.891 -21.906 -10.555 1 94.44 198 ARG B O 1
ATOM 3980 N N . VAL B 1 199 ? 9.875 -20.281 -9.062 1 97.62 199 VAL B N 1
ATOM 3981 C CA . VAL B 1 199 ? 9.641 -21.141 -7.922 1 97.62 199 VAL B CA 1
ATOM 3982 C C . VAL B 1 199 ? 8.273 -20.844 -7.312 1 97.62 199 VAL B C 1
ATOM 3984 O O . VAL B 1 199 ? 7.977 -19.688 -6.992 1 97.62 199 VAL B O 1
ATOM 3987 N N . LEU B 1 200 ? 7.395 -21.812 -7.195 1 98.5 200 LEU B N 1
ATOM 3988 C CA . LEU B 1 200 ? 6.145 -21.672 -6.457 1 98.5 200 LEU B CA 1
ATOM 3989 C C . LEU B 1 200 ? 6.352 -21.969 -4.977 1 98.5 200 LEU B C 1
ATOM 3991 O O . LEU B 1 200 ? 6.816 -23.047 -4.613 1 98.5 200 LEU B O 1
ATOM 3995 N N . VAL B 1 201 ? 6.086 -20.984 -4.195 1 98.62 201 VAL B N 1
ATOM 3996 C CA . VAL B 1 201 ? 6.168 -21.141 -2.744 1 98.62 201 VAL B CA 1
ATOM 3997 C C . VAL B 1 201 ? 4.762 -21.141 -2.146 1 98.62 201 VAL B C 1
ATOM 3999 O O . VAL B 1 201 ? 3.934 -20.297 -2.469 1 98.62 201 VAL B O 1
ATOM 4002 N N . VAL B 1 202 ? 4.445 -22.125 -1.31 1 98.5 202 VAL B N 1
ATOM 4003 C CA . VAL B 1 202 ? 3.17 -22.234 -0.605 1 98.5 202 VAL B CA 1
ATOM 4004 C C . VAL B 1 202 ? 3.422 -22.469 0.881 1 98.5 202 VAL B C 1
ATOM 4006 O O . VAL B 1 202 ? 4.113 -23.422 1.255 1 98.5 202 VAL B O 1
ATOM 4009 N N . GLY B 1 203 ? 2.883 -21.625 1.712 1 97 203 GLY B N 1
ATOM 4010 C CA . GLY B 1 203 ? 3.057 -21.766 3.148 1 97 203 GLY B CA 1
ATOM 4011 C C . GLY B 1 203 ? 4.508 -21.703 3.586 1 97 203 GLY B C 1
ATOM 4012 O O . GLY B 1 203 ? 4.93 -22.422 4.488 1 97 203 GLY B O 1
ATOM 4013 N N . GLY B 1 204 ? 5.258 -21 2.842 1 96.69 204 GLY B N 1
ATOM 4014 C CA . GLY B 1 204 ? 6.652 -20.812 3.205 1 96.69 204 GLY B CA 1
ATOM 4015 C C . GLY B 1 204 ? 7.574 -21.875 2.637 1 96.69 204 GLY B C 1
ATOM 4016 O O . GLY B 1 204 ? 8.781 -21.844 2.871 1 96.69 204 GLY B O 1
ATOM 4017 N N . ARG B 1 205 ? 7.059 -22.75 1.879 1 97.81 205 ARG B N 1
ATOM 4018 C CA . ARG B 1 205 ? 7.863 -23.844 1.339 1 97.81 205 ARG B CA 1
ATOM 4019 C C . ARG B 1 205 ? 7.852 -23.828 -0.186 1 97.81 205 ARG B C 1
ATOM 4021 O O . ARG B 1 205 ? 6.801 -23.656 -0.803 1 97.81 205 ARG B O 1
ATOM 4028 N N . ALA B 1 206 ? 9.031 -24 -0.759 1 98.5 206 ALA B N 1
ATOM 4029 C CA . ALA B 1 206 ? 9.117 -24.188 -2.205 1 98.5 206 ALA B CA 1
ATOM 4030 C C . ALA B 1 206 ? 8.539 -25.547 -2.621 1 98.5 206 ALA B C 1
ATOM 4032 O O . ALA B 1 206 ? 9.055 -26.594 -2.227 1 98.5 206 ALA B O 1
ATOM 4033 N N . VAL B 1 207 ? 7.551 -25.562 -3.48 1 98.31 207 VAL B N 1
ATOM 4034 C CA . VAL B 1 207 ? 6.852 -26.812 -3.742 1 98.31 207 VAL B CA 1
ATOM 4035 C C . VAL B 1 207 ? 7.078 -27.25 -5.191 1 98.31 207 VAL B C 1
ATOM 4037 O O . VAL B 1 207 ? 6.902 -28.422 -5.531 1 98.31 207 VAL B O 1
ATOM 4040 N N . ALA B 1 208 ? 7.387 -26.297 -6.023 1 98.06 208 ALA B N 1
ATOM 4041 C CA . ALA B 1 208 ? 7.668 -26.594 -7.426 1 98.06 208 ALA B CA 1
ATOM 4042 C C . ALA B 1 208 ? 8.547 -25.516 -8.055 1 98.06 208 ALA B C 1
ATOM 4044 O O . ALA B 1 208 ? 8.594 -24.391 -7.57 1 98.06 208 ALA B O 1
ATOM 4045 N N . ALA B 1 209 ? 9.227 -25.906 -9.07 1 97.12 209 ALA B N 1
ATOM 4046 C CA . ALA B 1 209 ? 10.07 -24.953 -9.805 1 97.12 209 ALA B CA 1
ATOM 4047 C C . ALA B 1 209 ? 10.141 -25.328 -11.281 1 97.12 209 ALA B C 1
ATOM 4049 O O . ALA B 1 209 ? 10.102 -26.516 -11.633 1 97.12 209 ALA B O 1
ATOM 4050 N N . VAL B 1 210 ? 10.211 -24.328 -12.086 1 95.12 210 VAL B N 1
ATOM 4051 C CA . VAL B 1 210 ? 10.352 -24.547 -13.516 1 95.12 210 VAL B CA 1
ATOM 4052 C C . VAL B 1 210 ? 11.398 -23.594 -14.086 1 95.12 210 VAL B C 1
ATOM 4054 O O . VAL B 1 210 ? 11.562 -22.484 -13.578 1 95.12 210 VAL B O 1
ATOM 4057 N N . ARG B 1 211 ? 12.047 -24.047 -15.039 1 91.5 211 ARG B N 1
ATOM 4058 C CA . ARG B 1 211 ? 12.898 -23.188 -15.859 1 91.5 211 ARG B CA 1
ATOM 4059 C C . ARG B 1 211 ? 12.117 -22.625 -17.047 1 91.5 211 ARG B C 1
ATOM 4061 O O . ARG B 1 211 ? 11.375 -23.344 -17.719 1 91.5 211 ARG B O 1
ATOM 4068 N N . ARG B 1 212 ? 12.289 -21.266 -17.141 1 83.69 212 ARG B N 1
ATOM 4069 C CA . ARG B 1 212 ? 11.625 -20.625 -18.266 1 83.69 212 ARG B CA 1
ATOM 4070 C C . ARG B 1 212 ? 12.617 -20.297 -19.375 1 83.69 212 ARG B C 1
ATOM 4072 O O . ARG B 1 212 ? 13.641 -19.656 -19.125 1 83.69 212 ARG B O 1
ATOM 4079 N N . ARG B 1 213 ? 12.477 -20.922 -20.484 1 73.19 213 ARG B N 1
ATOM 4080 C CA . ARG B 1 213 ? 13.359 -20.672 -21.609 1 73.19 213 ARG B CA 1
ATOM 4081 C C . ARG B 1 213 ? 12.664 -19.812 -22.672 1 73.19 213 ARG B C 1
ATOM 4083 O O . ARG B 1 213 ? 11.523 -20.094 -23.047 1 73.19 213 ARG B O 1
ATOM 4090 N N . PRO B 1 214 ? 13.336 -18.594 -22.812 1 61.94 214 PRO B N 1
ATOM 4091 C CA . PRO B 1 214 ? 12.719 -17.812 -23.875 1 61.94 214 PRO B CA 1
ATOM 4092 C C . PRO B 1 214 ? 12.594 -18.594 -25.188 1 61.94 214 PRO B C 1
ATOM 4094 O O . PRO B 1 214 ? 13.336 -19.547 -25.406 1 61.94 214 PRO B O 1
ATOM 4097 N N . ARG B 1 215 ? 11.445 -18.344 -25.797 1 53.84 215 ARG B N 1
ATOM 4098 C CA . ARG B 1 215 ? 11.414 -18.922 -27.141 1 53.84 215 ARG B CA 1
ATOM 4099 C C . ARG B 1 215 ? 12.633 -18.484 -27.953 1 53.84 215 ARG B C 1
ATOM 4101 O O . ARG B 1 215 ? 13.164 -17.391 -27.75 1 53.84 215 ARG B O 1
ATOM 4108 N N . VAL B 1 216 ? 13.141 -19.312 -28.719 1 49.22 216 VAL B N 1
ATOM 4109 C CA . VAL B 1 216 ? 14.25 -19.078 -29.625 1 49.22 216 VAL B CA 1
ATOM 4110 C C . VAL B 1 216 ? 14.055 -17.734 -30.344 1 49.22 216 VAL B C 1
ATOM 4112 O O . VAL B 1 216 ? 12.969 -17.469 -30.875 1 49.22 216 VAL B O 1
ATOM 4115 N N . GLY B 1 217 ? 15.102 -16.766 -30.297 1 46.84 217 GLY B N 1
ATOM 4116 C CA . GLY B 1 217 ? 15.18 -15.516 -31.047 1 46.84 217 GLY B CA 1
ATOM 4117 C C . GLY B 1 217 ? 14.664 -14.32 -30.25 1 46.84 217 GLY B C 1
ATOM 4118 O O . GLY B 1 217 ? 14.789 -13.18 -30.703 1 46.84 217 GLY B O 1
ATOM 4119 N N . ARG B 1 218 ? 13.82 -14.594 -29.297 1 47.75 218 ARG B N 1
ATOM 4120 C CA . ARG B 1 218 ? 13.289 -13.438 -28.594 1 47.75 218 ARG B CA 1
ATOM 4121 C C . ARG B 1 218 ? 14.008 -13.219 -27.266 1 47.75 218 ARG B C 1
ATOM 4123 O O . ARG B 1 218 ? 14.586 -14.156 -26.703 1 47.75 218 ARG B O 1
ATOM 4130 N N . LEU B 1 219 ? 14.391 -12.086 -27.016 1 45.09 219 LEU B N 1
ATOM 4131 C CA . LEU B 1 219 ? 15.047 -11.742 -25.75 1 45.09 219 LEU B CA 1
ATOM 4132 C C . LEU B 1 219 ? 14.258 -12.289 -24.562 1 45.09 219 LEU B C 1
ATOM 4134 O O . LEU B 1 219 ? 13.031 -12.156 -24.516 1 45.09 219 LEU B O 1
ATOM 4138 N N . SER B 1 220 ? 14.781 -13.211 -23.906 1 44.78 220 SER B N 1
ATOM 4139 C CA . SER B 1 220 ? 14.344 -14.062 -22.797 1 44.78 220 SER B CA 1
ATOM 4140 C C . SER B 1 220 ? 13.477 -13.289 -21.812 1 44.78 220 SER B C 1
ATOM 4142 O O . SER B 1 220 ? 12.68 -13.875 -21.094 1 44.78 220 SER B O 1
ATOM 4144 N N . TYR B 1 221 ? 13.844 -12.109 -21.562 1 45.41 221 TYR B N 1
ATOM 4145 C CA . TYR B 1 221 ? 13.25 -11.445 -20.422 1 45.41 221 TYR B CA 1
ATOM 4146 C C . TYR B 1 221 ? 11.766 -11.172 -20.656 1 45.41 221 TYR B C 1
ATOM 4148 O O . TYR B 1 221 ? 11.055 -10.742 -19.734 1 45.41 221 TYR B O 1
ATOM 4156 N N . THR B 1 222 ? 11.391 -11.133 -21.984 1 43.19 222 THR B N 1
ATOM 4157 C CA . THR B 1 222 ? 9.961 -10.953 -22.203 1 43.19 222 THR B CA 1
ATOM 4158 C C . THR B 1 222 ? 9.211 -12.258 -21.938 1 43.19 222 THR B C 1
ATOM 4160 O O . THR B 1 222 ? 9.234 -13.172 -22.766 1 43.19 222 THR B O 1
ATOM 4163 N N . LEU B 1 223 ? 9.367 -12.742 -20.828 1 44.16 223 LEU B N 1
ATOM 4164 C CA . LEU B 1 223 ? 8.594 -13.914 -20.422 1 44.16 223 LEU B CA 1
ATOM 4165 C C . LEU B 1 223 ? 7.242 -13.945 -21.125 1 44.16 223 LEU B C 1
ATOM 4167 O O . LEU B 1 223 ? 6.277 -13.352 -20.641 1 44.16 223 LEU B O 1
ATOM 4171 N N . ASN B 1 224 ? 7.141 -13.383 -22.281 1 41.88 224 ASN B N 1
ATOM 4172 C CA . ASN B 1 224 ? 5.816 -13.531 -22.875 1 41.88 224 ASN B CA 1
ATOM 4173 C C . ASN B 1 224 ? 5.336 -14.977 -22.828 1 41.88 224 ASN B C 1
ATOM 4175 O O . ASN B 1 224 ? 6.125 -15.891 -22.578 1 41.88 224 ASN B O 1
ATOM 4179 N N . ARG B 1 225 ? 4.199 -15.117 -23.547 1 45.25 225 ARG B N 1
ATOM 4180 C CA . ARG B 1 225 ? 3.305 -16.188 -23.969 1 45.25 225 ARG B CA 1
ATOM 4181 C C . ARG B 1 225 ? 4.039 -17.188 -24.875 1 45.25 225 ARG B C 1
ATOM 4183 O O . ARG B 1 225 ? 4.668 -16.797 -25.859 1 45.25 225 ARG B O 1
ATOM 4190 N N . GLY B 1 226 ? 4.434 -18.234 -24.281 1 51.94 226 GLY B N 1
ATOM 4191 C CA . GLY B 1 226 ? 4.855 -19.406 -25.031 1 51.94 226 GLY B CA 1
ATOM 4192 C C . GLY B 1 226 ? 6.188 -19.953 -24.578 1 51.94 226 GLY B C 1
ATOM 4193 O O . GLY B 1 226 ? 6.875 -20.641 -25.344 1 51.94 226 GLY B O 1
ATOM 4194 N N . ALA B 1 227 ? 6.77 -19.375 -23.438 1 59.25 227 ALA B N 1
ATOM 4195 C CA . ALA B 1 227 ? 8.016 -20 -22.984 1 59.25 227 ALA B CA 1
ATOM 4196 C C . ALA B 1 227 ? 7.793 -21.453 -22.609 1 59.25 227 ALA B C 1
ATOM 4198 O O . ALA B 1 227 ? 6.715 -21.828 -22.141 1 59.25 227 ALA B O 1
ATOM 4199 N N . ARG B 1 228 ? 8.711 -22.219 -23.188 1 74.81 228 ARG B N 1
ATOM 4200 C CA . ARG B 1 228 ? 8.703 -23.609 -22.766 1 74.81 228 ARG B CA 1
ATOM 4201 C C . ARG B 1 228 ? 9.141 -23.75 -21.297 1 74.81 228 ARG B C 1
ATOM 4203 O O . ARG B 1 228 ? 10.133 -23.141 -20.891 1 74.81 228 ARG B O 1
ATOM 4210 N N . LEU B 1 229 ? 8.227 -24.312 -20.484 1 86.38 229 LEU B N 1
ATOM 4211 C CA . LEU B 1 229 ? 8.516 -24.562 -19.078 1 86.38 229 LEU B CA 1
ATOM 4212 C C . LEU B 1 229 ? 9.039 -25.984 -18.875 1 86.38 229 LEU B C 1
ATOM 4214 O O . LEU B 1 229 ? 8.5 -26.938 -19.453 1 86.38 229 LEU B O 1
ATOM 4218 N N . GLU B 1 230 ? 10.203 -26.078 -18.188 1 90.5 230 GLU B N 1
ATOM 4219 C CA . GLU B 1 230 ? 10.758 -27.375 -17.828 1 90.5 230 GLU B CA 1
ATOM 4220 C C . GLU B 1 230 ? 10.898 -27.5 -16.312 1 90.5 230 GLU B C 1
ATOM 4222 O O . GLU B 1 230 ? 11.406 -26.594 -15.648 1 90.5 230 GLU B O 1
ATOM 4227 N N . ALA B 1 231 ? 10.445 -28.656 -15.828 1 94.12 231 ALA B N 1
ATOM 4228 C CA . ALA B 1 231 ? 10.594 -28.906 -14.398 1 94.12 231 ALA B CA 1
ATOM 4229 C C . ALA B 1 231 ? 12.055 -28.797 -13.977 1 94.12 231 ALA B C 1
ATOM 4231 O O . ALA B 1 231 ? 12.953 -29.203 -14.719 1 94.12 231 ALA B O 1
ATOM 4232 N N . LEU B 1 232 ? 12.258 -28.297 -12.789 1 93.75 232 LEU B N 1
ATOM 4233 C CA . LEU B 1 232 ? 13.609 -28.062 -12.289 1 93.75 232 LEU B CA 1
ATOM 4234 C C . LEU B 1 232 ? 13.719 -28.484 -10.82 1 93.75 232 LEU B C 1
ATOM 4236 O O . LEU B 1 232 ? 12.812 -28.219 -10.031 1 93.75 232 LEU B O 1
ATOM 4240 N N . GLN B 1 233 ? 14.789 -29.172 -10.555 1 94.88 233 GLN B N 1
ATOM 4241 C CA . GLN B 1 233 ? 15.125 -29.391 -9.148 1 94.88 233 GLN B CA 1
ATOM 4242 C C . GLN B 1 233 ? 15.906 -28.203 -8.578 1 94.88 233 GLN B C 1
ATOM 4244 O O . GLN B 1 233 ? 16.953 -27.828 -9.109 1 94.88 233 GLN B O 1
ATOM 4249 N N . LEU B 1 234 ? 15.43 -27.703 -7.516 1 95.25 234 LEU B N 1
ATOM 4250 C CA . LEU B 1 234 ? 16.016 -26.5 -6.941 1 95.25 234 LEU B CA 1
ATOM 4251 C C . LEU B 1 234 ? 17.328 -26.812 -6.23 1 95.25 234 LEU B C 1
ATOM 4253 O O . LEU B 1 234 ? 17.438 -27.844 -5.555 1 95.25 234 LEU B O 1
ATOM 4257 N N . THR B 1 235 ? 18.234 -25.969 -6.414 1 94.31 235 THR B N 1
ATOM 4258 C CA . THR B 1 235 ? 19.375 -25.969 -5.504 1 94.31 235 THR B CA 1
ATOM 4259 C C . THR B 1 235 ? 18.984 -25.391 -4.145 1 94.31 235 THR B C 1
ATOM 4261 O O . THR B 1 235 ? 17.922 -24.781 -4.004 1 94.31 235 THR B O 1
ATOM 4264 N N . GLU B 1 236 ? 19.812 -25.641 -3.189 1 95.62 236 GLU B N 1
ATOM 4265 C CA . GLU B 1 236 ? 19.562 -25.125 -1.852 1 95.62 236 GLU B CA 1
ATOM 4266 C C . GLU B 1 236 ? 19.484 -23.594 -1.857 1 95.62 236 GLU B C 1
ATOM 4268 O O . GLU B 1 236 ? 18.609 -23.016 -1.216 1 95.62 236 GLU B O 1
ATOM 4273 N N . SER B 1 237 ? 20.391 -22.969 -2.604 1 94.5 237 SER B N 1
ATOM 4274 C CA . SER B 1 237 ? 20.422 -21.516 -2.65 1 94.5 237 SER B CA 1
ATOM 4275 C C . SER B 1 237 ? 19.172 -20.938 -3.291 1 94.5 237 SER B C 1
ATOM 4277 O O . SER B 1 237 ? 18.641 -19.922 -2.844 1 94.5 237 SER B O 1
ATOM 4279 N N . GLN B 1 238 ? 18.688 -21.641 -4.289 1 95.19 238 GLN B N 1
ATOM 4280 C CA . GLN B 1 238 ? 17.438 -21.219 -4.934 1 95.19 238 GLN B CA 1
ATOM 4281 C C . GLN B 1 238 ? 16.25 -21.359 -3.99 1 95.19 238 GLN B C 1
ATOM 4283 O O . GLN B 1 238 ? 15.43 -20.453 -3.885 1 95.19 238 GLN B O 1
ATOM 4288 N N . ARG B 1 239 ? 16.234 -22.453 -3.359 1 97.62 239 ARG B N 1
ATOM 4289 C CA . ARG B 1 239 ? 15.164 -22.75 -2.418 1 97.62 239 ARG B CA 1
ATOM 4290 C C . ARG B 1 239 ? 15.117 -21.703 -1.303 1 97.62 239 ARG B C 1
ATOM 4292 O O . ARG B 1 239 ? 14.07 -21.125 -1.032 1 97.62 239 ARG B O 1
ATOM 4299 N N . VAL B 1 240 ? 16.219 -21.453 -0.729 1 97 240 VAL B N 1
ATOM 4300 C CA . VAL B 1 240 ? 16.312 -20.516 0.397 1 97 240 VAL B CA 1
ATOM 4301 C C . VAL B 1 240 ? 15.914 -19.125 -0.05 1 97 240 VAL B C 1
ATOM 4303 O O . VAL B 1 240 ? 15.125 -18.453 0.627 1 97 240 VAL B O 1
ATOM 4306 N N . ALA B 1 241 ? 16.359 -18.672 -1.195 1 96.12 241 ALA B N 1
ATOM 4307 C CA . ALA B 1 241 ? 16.031 -17.344 -1.704 1 96.12 241 ALA B CA 1
ATOM 4308 C C . ALA B 1 241 ? 14.531 -17.203 -1.94 1 96.12 241 ALA B C 1
ATOM 4310 O O . ALA B 1 241 ? 13.93 -16.188 -1.562 1 96.12 241 ALA B O 1
ATOM 4311 N N . ALA B 1 242 ? 13.953 -18.219 -2.506 1 97.94 242 ALA B N 1
ATOM 4312 C CA . ALA B 1 242 ? 12.531 -18.172 -2.84 1 97.94 242 ALA B CA 1
ATOM 4313 C C . ALA B 1 242 ? 11.672 -18.172 -1.578 1 97.94 242 ALA B C 1
ATOM 4315 O O . ALA B 1 242 ? 10.75 -17.375 -1.446 1 97.94 242 ALA B O 1
ATOM 4316 N N . GLU B 1 243 ? 11.977 -19.078 -0.687 1 97.94 243 GLU B N 1
ATOM 4317 C CA . GLU B 1 243 ? 11.203 -19.203 0.541 1 97.94 243 GLU B CA 1
ATOM 4318 C C . GLU B 1 243 ? 11.328 -17.953 1.407 1 97.94 243 GLU B C 1
ATOM 4320 O O . GLU B 1 243 ? 10.336 -17.453 1.929 1 97.94 243 GLU B O 1
ATOM 4325 N N . ARG B 1 244 ? 12.531 -17.453 1.484 1 96.25 244 ARG B N 1
ATOM 4326 C CA . ARG B 1 244 ? 12.742 -16.234 2.254 1 96.25 244 ARG B CA 1
ATOM 4327 C C . ARG B 1 244 ? 12.016 -15.047 1.622 1 96.25 244 ARG B C 1
ATOM 4329 O O . ARG B 1 244 ? 11.461 -14.203 2.328 1 96.25 244 ARG B O 1
ATOM 4336 N N . THR B 1 245 ? 12.062 -14.969 0.337 1 96.69 245 THR B N 1
ATOM 4337 C CA . THR B 1 245 ? 11.375 -13.906 -0.383 1 96.69 245 THR B CA 1
ATOM 4338 C C . THR B 1 245 ? 9.875 -13.93 -0.084 1 96.69 245 THR B C 1
ATOM 4340 O O . THR B 1 245 ? 9.297 -12.898 0.273 1 96.69 245 THR B O 1
ATOM 4343 N N . ALA B 1 246 ? 9.273 -15.086 -0.19 1 97.19 246 ALA B N 1
ATOM 4344 C CA . ALA B 1 246 ? 7.844 -15.211 0.075 1 97.19 246 ALA B CA 1
ATOM 4345 C C . ALA B 1 246 ? 7.512 -14.797 1.505 1 97.19 246 ALA B C 1
ATOM 4347 O O . ALA B 1 246 ? 6.527 -14.094 1.739 1 97.19 246 ALA B O 1
ATOM 4348 N N . MET B 1 247 ? 8.359 -15.195 2.381 1 95.31 247 MET B N 1
ATOM 4349 C CA . MET B 1 247 ? 8.164 -14.859 3.789 1 95.31 247 MET B CA 1
ATOM 4350 C C . MET B 1 247 ? 8.273 -13.359 4.012 1 95.31 247 MET B C 1
ATOM 4352 O O . MET B 1 247 ? 7.422 -12.766 4.684 1 95.31 247 MET B O 1
ATOM 4356 N N . LEU B 1 248 ? 9.242 -12.758 3.434 1 92.81 248 LEU B N 1
ATOM 4357 C CA . LEU B 1 248 ? 9.484 -11.336 3.621 1 92.81 248 LEU B CA 1
ATOM 4358 C C . LEU B 1 248 ? 8.328 -10.508 3.076 1 92.81 248 LEU B C 1
ATOM 4360 O O . LEU B 1 248 ? 7.902 -9.531 3.707 1 92.81 248 LEU B O 1
ATOM 4364 N N . VAL B 1 249 ? 7.844 -10.875 1.938 1 93.44 249 VAL B N 1
ATOM 4365 C CA . VAL B 1 249 ? 6.754 -10.141 1.309 1 93.44 249 VAL B CA 1
ATOM 4366 C C . VAL B 1 249 ? 5.438 -10.461 2.01 1 93.44 249 VAL B C 1
ATOM 4368 O O . VAL B 1 249 ? 4.484 -9.68 1.943 1 93.44 249 VAL B O 1
ATOM 4371 N N . GLY B 1 250 ? 5.359 -11.602 2.67 1 93.75 250 GLY B N 1
ATOM 4372 C CA . GLY B 1 250 ? 4.195 -12 3.438 1 93.75 250 GLY B CA 1
ATOM 4373 C C . GLY B 1 250 ? 3.188 -12.797 2.621 1 93.75 250 GLY B C 1
ATOM 4374 O O . GLY B 1 250 ? 1.982 -12.711 2.867 1 93.75 250 GLY B O 1
ATOM 4375 N N . LEU B 1 251 ? 3.648 -13.516 1.654 1 96.44 251 LEU B N 1
ATOM 4376 C CA . LEU B 1 251 ? 2.746 -14.234 0.761 1 96.44 251 LEU B CA 1
ATOM 4377 C C . LEU B 1 251 ? 2.654 -15.703 1.149 1 96.44 251 LEU B C 1
ATOM 4379 O O . LEU B 1 251 ? 3.672 -16.391 1.233 1 96.44 251 LEU B O 1
ATOM 4383 N N . GLU B 1 252 ? 1.461 -16.188 1.351 1 97.31 252 GLU B N 1
ATOM 4384 C CA . GLU B 1 252 ? 1.208 -17.609 1.551 1 97.31 252 GLU B CA 1
ATOM 4385 C C . GLU B 1 252 ? 1.414 -18.391 0.258 1 97.31 252 GLU B C 1
ATOM 4387 O O . GLU B 1 252 ? 1.828 -19.562 0.289 1 97.31 252 GLU B O 1
ATOM 4392 N N . VAL B 1 253 ? 1.028 -17.797 -0.783 1 98.19 253 VAL B N 1
ATOM 4393 C CA . VAL B 1 253 ? 1.242 -18.344 -2.121 1 98.19 253 VAL B CA 1
ATOM 4394 C C . VAL B 1 253 ? 1.977 -17.312 -2.982 1 98.19 253 VAL B C 1
ATOM 4396 O O . VAL B 1 253 ? 1.498 -16.188 -3.166 1 98.19 253 VAL B O 1
ATOM 4399 N N . ALA B 1 254 ? 3.096 -17.734 -3.498 1 97.56 254 ALA B N 1
ATOM 4400 C CA . ALA B 1 254 ? 3.924 -16.812 -4.27 1 97.56 254 ALA B CA 1
ATOM 4401 C C . ALA B 1 254 ? 4.668 -17.547 -5.387 1 97.56 254 ALA B C 1
ATOM 4403 O O . ALA B 1 254 ? 5.102 -18.688 -5.207 1 97.56 254 ALA B O 1
ATOM 4404 N N . ALA B 1 255 ? 4.723 -16.938 -6.5 1 97.25 255 ALA B N 1
ATOM 4405 C CA . ALA B 1 255 ? 5.742 -17.297 -7.48 1 97.25 255 ALA B CA 1
ATOM 4406 C C . ALA B 1 255 ? 6.93 -16.344 -7.418 1 97.25 255 ALA B C 1
ATOM 4408 O O . ALA B 1 255 ? 6.766 -15.133 -7.555 1 97.25 255 ALA B O 1
ATOM 4409 N N . VAL B 1 256 ? 8.07 -16.891 -7.211 1 96.62 256 VAL B N 1
ATOM 4410 C CA . VAL B 1 256 ? 9.305 -16.109 -7.133 1 96.62 256 VAL B CA 1
ATOM 4411 C C . VAL B 1 256 ? 10.172 -16.391 -8.359 1 96.62 256 VAL B C 1
ATOM 4413 O O . VAL B 1 256 ? 10.492 -17.547 -8.648 1 96.62 256 VAL B O 1
ATOM 4416 N N . ASP B 1 257 ? 10.492 -15.352 -9.062 1 92.75 257 ASP B N 1
ATOM 4417 C CA . ASP B 1 257 ? 11.336 -15.477 -10.25 1 92.75 257 ASP B CA 1
ATOM 4418 C C . ASP B 1 257 ? 12.789 -15.141 -9.93 1 92.75 257 ASP B C 1
ATOM 4420 O O . ASP B 1 257 ? 13.078 -14.062 -9.406 1 92.75 257 ASP B O 1
ATOM 4424 N N . LEU B 1 258 ? 13.641 -16.062 -10.305 1 93.06 258 LEU B N 1
ATOM 4425 C CA . LEU B 1 258 ? 15.062 -15.992 -9.984 1 93.06 258 LEU B CA 1
ATOM 4426 C C . LEU B 1 258 ? 15.906 -16.062 -11.258 1 93.06 258 LEU B C 1
ATOM 4428 O O . LEU B 1 258 ? 15.492 -16.672 -12.25 1 93.06 258 LEU B O 1
ATOM 4432 N N . LEU B 1 259 ? 17.031 -15.43 -11.117 1 88.44 259 LEU B N 1
ATOM 4433 C CA . LEU B 1 259 ? 18.078 -15.578 -12.109 1 88.44 259 LEU B CA 1
ATOM 4434 C C . LEU B 1 259 ? 19.297 -16.266 -11.516 1 88.44 259 LEU B C 1
ATOM 4436 O O . LEU B 1 259 ? 19.766 -15.891 -10.438 1 88.44 259 LEU B O 1
ATOM 4440 N N . ASP B 1 260 ? 19.641 -17.25 -12.211 1 83.31 260 ASP B N 1
ATOM 4441 C CA . ASP B 1 260 ? 20.922 -17.859 -11.812 1 83.31 260 ASP B CA 1
ATOM 4442 C C . ASP B 1 260 ? 22.094 -16.984 -12.25 1 83.31 260 ASP B C 1
ATOM 4444 O O . ASP B 1 260 ? 22.078 -16.391 -13.328 1 83.31 260 ASP B O 1
ATOM 4448 N N . VAL B 1 261 ? 23.062 -16.891 -11.352 1 81 261 VAL B N 1
ATOM 4449 C CA . VAL B 1 261 ? 24.281 -16.156 -11.672 1 81 261 VAL B CA 1
ATOM 4450 C C . VAL B 1 261 ? 25.484 -17.094 -11.547 1 81 261 VAL B C 1
ATOM 4452 O O . VAL B 1 261 ? 25.453 -18.062 -10.781 1 81 261 VAL B O 1
ATOM 4455 N N . PRO B 1 262 ? 26.453 -16.875 -12.477 1 75.38 262 PRO B N 1
ATOM 4456 C CA . PRO B 1 262 ? 27.641 -17.75 -12.445 1 75.38 262 PRO B CA 1
ATOM 4457 C C . PRO B 1 262 ? 28.297 -17.797 -11.062 1 75.38 262 PRO B C 1
ATOM 4459 O O . PRO B 1 262 ? 28.719 -18.859 -10.617 1 75.38 262 PRO B O 1
ATOM 4462 N N . GLU B 1 263 ? 28.375 -16.672 -10.43 1 75.62 263 GLU B N 1
ATOM 4463 C CA . GLU B 1 263 ? 28.984 -16.594 -9.102 1 75.62 263 GLU B CA 1
ATOM 4464 C C . GLU B 1 263 ? 28.016 -15.977 -8.086 1 75.62 263 GLU B C 1
ATOM 4466 O O . GLU B 1 263 ? 27.391 -14.953 -8.367 1 75.62 263 GLU B O 1
ATOM 4471 N N . GLY B 1 264 ? 27.828 -16.75 -7.035 1 77.94 264 GLY B N 1
ATOM 4472 C CA . GLY B 1 264 ? 27.047 -16.203 -5.941 1 77.94 264 GLY B CA 1
ATOM 4473 C C . GLY B 1 264 ? 25.625 -16.75 -5.887 1 77.94 264 GLY B C 1
ATOM 4474 O O . GLY B 1 264 ? 25.297 -17.688 -6.629 1 77.94 264 GLY B O 1
ATOM 4475 N N . PRO B 1 265 ? 24.891 -16.266 -5 1 86.56 265 PRO B N 1
ATOM 4476 C CA . PRO B 1 265 ? 23.5 -16.703 -4.859 1 86.56 265 PRO B CA 1
ATOM 4477 C C . PRO B 1 265 ? 22.609 -16.219 -6.004 1 86.56 265 PRO B C 1
ATOM 4479 O O . PRO B 1 265 ? 22.953 -15.242 -6.676 1 86.56 265 PRO B O 1
ATOM 4482 N N . PRO B 1 266 ? 21.547 -16.906 -6.203 1 91.31 266 PRO B N 1
ATOM 4483 C CA . PRO B 1 266 ? 20.609 -16.453 -7.234 1 91.31 266 PRO B CA 1
ATOM 4484 C C . PRO B 1 266 ? 20.031 -15.07 -6.941 1 91.31 266 PRO B C 1
ATOM 4486 O O . PRO B 1 266 ? 19.969 -14.656 -5.781 1 91.31 266 PRO B O 1
ATOM 4489 N N . LYS B 1 267 ? 19.641 -14.352 -7.992 1 92.19 267 LYS B N 1
ATOM 4490 C CA . LYS B 1 267 ? 19.047 -13.023 -7.859 1 92.19 267 LYS B CA 1
ATOM 4491 C C . LYS B 1 267 ? 17.531 -13.078 -8.07 1 92.19 267 LYS B C 1
ATOM 4493 O O . LYS B 1 267 ? 17.062 -13.609 -9.078 1 92.19 267 LYS B O 1
ATOM 4498 N N . VAL B 1 268 ? 16.828 -12.609 -7.109 1 93.75 268 VAL B N 1
ATOM 4499 C CA . VAL B 1 268 ? 15.383 -12.508 -7.254 1 93.75 268 VAL B CA 1
ATOM 4500 C C . VAL B 1 268 ? 15.023 -11.227 -7.996 1 93.75 268 VAL B C 1
ATOM 4502 O O . VAL B 1 268 ? 15.531 -10.148 -7.664 1 93.75 268 VAL B O 1
ATOM 4505 N N . PHE B 1 269 ? 14.094 -11.336 -9 1 88.88 269 PHE B N 1
ATOM 4506 C CA . PHE B 1 269 ? 13.828 -10.102 -9.727 1 88.88 269 PHE B CA 1
ATOM 4507 C C . PHE B 1 269 ? 12.328 -9.836 -9.82 1 88.88 269 PHE B C 1
ATOM 4509 O O . PHE B 1 269 ? 11.906 -8.742 -10.203 1 88.88 269 PHE B O 1
ATOM 4516 N N . GLU B 1 270 ? 11.516 -10.797 -9.398 1 89.88 270 GLU B N 1
ATOM 4517 C CA . GLU B 1 270 ? 10.07 -10.578 -9.414 1 89.88 270 GLU B CA 1
ATOM 4518 C C . GLU B 1 270 ? 9.359 -11.523 -8.461 1 89.88 270 GLU B C 1
ATOM 4520 O O . GLU B 1 270 ? 9.797 -12.664 -8.258 1 89.88 270 GLU B O 1
ATOM 4525 N N . VAL B 1 271 ? 8.344 -11.047 -7.863 1 93.5 271 VAL B N 1
ATOM 4526 C CA . VAL B 1 271 ? 7.469 -11.836 -7.004 1 93.5 271 VAL B CA 1
ATOM 4527 C C . VAL B 1 271 ? 6.016 -11.648 -7.438 1 93.5 271 VAL B C 1
ATOM 4529 O O . VAL B 1 271 ? 5.566 -10.516 -7.648 1 93.5 271 VAL B O 1
ATOM 4532 N N . ASN B 1 272 ? 5.324 -12.742 -7.578 1 92.38 272 ASN B N 1
ATOM 4533 C CA . ASN B 1 272 ? 3.93 -12.703 -7.996 1 92.38 272 ASN B CA 1
ATOM 4534 C C . ASN B 1 272 ? 3.018 -13.367 -6.969 1 92.38 272 ASN B C 1
ATOM 4536 O O . ASN B 1 272 ? 3.309 -14.469 -6.492 1 92.38 272 ASN B O 1
ATOM 4540 N N . SER B 1 273 ? 1.907 -12.672 -6.691 1 95.25 273 SER B N 1
ATOM 4541 C CA . SER B 1 273 ? 0.986 -13.133 -5.656 1 95.25 273 SER B CA 1
ATOM 4542 C C . SER B 1 273 ? -0.093 -14.039 -6.246 1 95.25 273 SER B C 1
ATOM 4544 O O . SER B 1 273 ? -0.84 -14.68 -5.512 1 95.25 273 SER B O 1
ATOM 4546 N N . SER B 1 274 ? -0.241 -14.117 -7.535 1 94.19 274 SER B N 1
ATOM 4547 C CA . SER B 1 274 ? -1.24 -14.93 -8.211 1 94.19 274 SER B CA 1
ATOM 4548 C C . SER B 1 274 ? -0.64 -15.656 -9.414 1 94.19 274 SER B C 1
ATOM 4550 O O . SER B 1 274 ? -0.995 -15.375 -10.555 1 94.19 274 SER B O 1
ATOM 4552 N N . PRO B 1 275 ? 0.126 -16.625 -9.102 1 93.38 275 PRO B N 1
ATOM 4553 C CA . PRO B 1 275 ? 0.8 -17.312 -10.203 1 93.38 275 PRO B CA 1
ATOM 4554 C C . PRO B 1 275 ? -0.162 -18.125 -11.07 1 93.38 275 PRO B C 1
ATOM 4556 O O . PRO B 1 275 ? -1.172 -18.625 -10.57 1 93.38 275 PRO B O 1
ATOM 4559 N N . ALA B 1 276 ? 0.229 -18.188 -12.344 1 91.19 276 ALA B N 1
ATOM 4560 C CA . ALA B 1 276 ? -0.461 -19.141 -13.211 1 91.19 276 ALA B CA 1
ATOM 4561 C C . ALA B 1 276 ? -0.123 -20.578 -12.828 1 91.19 276 ALA B C 1
ATOM 4563 O O . ALA B 1 276 ? 1.044 -20.906 -12.602 1 91.19 276 ALA B O 1
ATOM 4564 N N . LEU B 1 277 ? -1.101 -21.406 -12.766 1 95.25 277 LEU B N 1
ATOM 4565 C CA . LEU B 1 277 ? -0.896 -22.75 -12.203 1 95.25 277 LEU B CA 1
ATOM 4566 C C . LEU B 1 277 ? -0.838 -23.797 -13.312 1 95.25 277 LEU B C 1
ATOM 4568 O O . LEU B 1 277 ? -0.014 -24.703 -13.266 1 95.25 277 LEU B O 1
ATOM 4572 N N . ALA B 1 278 ? -1.641 -23.609 -14.344 1 92.88 278 ALA B N 1
ATOM 4573 C CA . ALA B 1 278 ? -1.845 -24.656 -15.344 1 92.88 278 ALA B CA 1
ATOM 4574 C C . ALA B 1 278 ? -0.538 -25 -16.047 1 92.88 278 ALA B C 1
ATOM 4576 O O . ALA B 1 278 ? -0.202 -26.172 -16.219 1 92.88 278 ALA B O 1
ATOM 4577 N N . GLU B 1 279 ? 0.189 -24.047 -16.453 1 90.5 279 GLU B N 1
ATOM 4578 C CA . GLU B 1 279 ? 1.433 -24.281 -17.172 1 90.5 279 GLU B CA 1
ATOM 4579 C C . GLU B 1 279 ? 2.479 -24.938 -16.281 1 90.5 279 GLU B C 1
ATOM 4581 O O . GLU B 1 279 ? 3.209 -25.828 -16.734 1 90.5 279 GLU B O 1
ATOM 4586 N N . MET B 1 280 ? 2.523 -24.547 -15.102 1 94.31 280 MET B N 1
ATOM 4587 C CA . MET B 1 280 ? 3.486 -25.156 -14.18 1 94.31 280 MET B CA 1
ATOM 4588 C C . MET B 1 280 ? 3.094 -26.578 -13.844 1 94.31 280 MET B C 1
ATOM 4590 O O . MET B 1 280 ? 3.959 -27.453 -13.703 1 94.31 280 MET B O 1
ATOM 4594 N N . GLU B 1 281 ? 1.812 -26.781 -13.68 1 97.06 281 GLU B N 1
ATOM 4595 C CA . GLU B 1 281 ? 1.343 -28.141 -13.438 1 97.06 281 GLU B CA 1
ATOM 4596 C C . GLU B 1 281 ? 1.677 -29.062 -14.609 1 97.06 281 GLU B C 1
ATOM 4598 O O . GLU B 1 281 ? 2.117 -30.203 -14.414 1 97.06 281 GLU B O 1
ATOM 4603 N N . SER B 1 282 ? 1.455 -28.547 -15.766 1 94.81 282 SER B N 1
ATOM 4604 C CA . SER B 1 282 ? 1.768 -29.328 -16.953 1 94.81 282 SER B CA 1
ATOM 4605 C C . SER B 1 282 ? 3.254 -29.656 -17.031 1 94.81 282 SER B C 1
ATOM 4607 O O . SER B 1 282 ? 3.627 -30.797 -17.344 1 94.81 282 SER B O 1
ATOM 4609 N N . ALA B 1 283 ? 4.098 -28.75 -16.703 1 94.62 283 ALA B N 1
ATOM 4610 C CA . ALA B 1 283 ? 5.543 -28.922 -16.781 1 94.62 283 ALA B CA 1
ATOM 4611 C C . ALA B 1 283 ? 6.062 -29.844 -15.688 1 94.62 283 ALA B C 1
ATOM 4613 O O . ALA B 1 283 ? 7.008 -30.594 -15.898 1 94.62 283 ALA B O 1
ATOM 4614 N N . THR B 1 284 ? 5.504 -29.812 -14.531 1 96.56 284 THR B N 1
ATOM 4615 C CA . THR B 1 284 ? 6.043 -30.516 -13.375 1 96.56 284 THR B CA 1
ATOM 4616 C C . THR B 1 284 ? 5.301 -31.828 -13.141 1 96.56 284 THR B C 1
ATOM 4618 O O . THR B 1 284 ? 5.789 -32.719 -12.43 1 96.56 284 THR B O 1
ATOM 4621 N N . GLY B 1 285 ? 4.074 -31.922 -13.617 1 96.75 285 GLY B N 1
ATOM 4622 C CA . GLY B 1 285 ? 3.227 -33.062 -13.352 1 96.75 285 GLY B CA 1
ATOM 4623 C C . GLY B 1 285 ? 2.633 -33.062 -11.961 1 96.75 285 GLY B C 1
ATOM 4624 O O . GLY B 1 285 ? 2.094 -34.094 -11.5 1 96.75 285 GLY B O 1
ATOM 4625 N N . GLN B 1 286 ? 2.764 -31.969 -11.32 1 97.56 286 GLN B N 1
ATOM 4626 C CA . GLN B 1 286 ? 2.283 -31.875 -9.945 1 97.56 286 GLN B CA 1
ATOM 4627 C C . GLN B 1 286 ? 0.916 -31.203 -9.883 1 97.56 286 GLN B C 1
ATOM 4629 O O . GLN B 1 286 ? 0.588 -30.375 -10.742 1 97.56 286 GLN B O 1
ATOM 4634 N N . ASP B 1 287 ? 0.098 -31.562 -8.914 1 98.12 287 ASP B N 1
ATOM 4635 C CA . ASP B 1 287 ? -1.18 -30.906 -8.641 1 98.12 287 ASP B CA 1
ATOM 4636 C C . ASP B 1 287 ? -0.999 -29.703 -7.707 1 98.12 287 ASP B C 1
ATOM 4638 O O . ASP B 1 287 ? -1.304 -29.797 -6.516 1 98.12 287 ASP B O 1
ATOM 4642 N N . LEU B 1 288 ? -0.602 -28.656 -8.234 1 98.5 288 LEU B N 1
ATOM 4643 C CA . LEU B 1 288 ? -0.23 -27.484 -7.441 1 98.5 288 LEU B CA 1
ATOM 4644 C C . LEU B 1 288 ? -1.464 -26.828 -6.836 1 98.5 288 LEU B C 1
ATOM 4646 O O . LEU B 1 288 ? -1.4 -26.266 -5.738 1 98.5 288 LEU B O 1
ATOM 4650 N N . ALA B 1 289 ? -2.543 -26.859 -7.559 1 98.62 289 ALA B N 1
ATOM 4651 C CA . ALA B 1 289 ? -3.799 -26.328 -7.023 1 98.62 289 ALA B CA 1
ATOM 4652 C C . ALA B 1 289 ? -4.176 -27.047 -5.727 1 98.62 289 ALA B C 1
ATOM 4654 O O . ALA B 1 289 ? -4.633 -26.406 -4.773 1 98.62 289 ALA B O 1
ATOM 4655 N N . ARG B 1 290 ? -3.984 -28.312 -5.707 1 98.31 290 ARG B N 1
ATOM 4656 C CA . ARG B 1 290 ? -4.273 -29.078 -4.496 1 98.31 290 ARG B CA 1
ATOM 4657 C C . ARG B 1 290 ? -3.432 -28.594 -3.324 1 98.31 290 ARG B C 1
ATOM 4659 O O . ARG B 1 290 ? -3.936 -28.453 -2.207 1 98.31 290 ARG B O 1
ATOM 4666 N N . VAL B 1 291 ? -2.184 -28.328 -3.582 1 98.5 291 VAL B N 1
ATOM 4667 C CA . VAL B 1 291 ? -1.271 -27.875 -2.541 1 98.5 291 VAL B CA 1
ATOM 4668 C C . VAL B 1 291 ? -1.775 -26.547 -1.964 1 98.5 291 VAL B C 1
ATOM 4670 O O . VAL B 1 291 ? -1.753 -26.344 -0.748 1 98.5 291 VAL B O 1
ATOM 4673 N N . ILE B 1 292 ? -2.25 -25.672 -2.766 1 98.56 292 ILE B N 1
ATOM 4674 C CA . ILE B 1 292 ? -2.762 -24.375 -2.344 1 98.56 292 ILE B CA 1
ATOM 4675 C C . ILE B 1 292 ? -4.035 -24.562 -1.524 1 98.56 292 ILE B C 1
ATOM 4677 O O . ILE B 1 292 ? -4.223 -23.922 -0.493 1 98.56 292 ILE B O 1
ATOM 4681 N N . ILE B 1 293 ? -4.93 -25.5 -1.958 1 98.38 293 ILE B N 1
ATOM 4682 C CA . ILE B 1 293 ? -6.164 -25.766 -1.231 1 98.38 293 ILE B CA 1
ATOM 4683 C C . ILE B 1 293 ? -5.84 -26.344 0.146 1 98.38 293 ILE B C 1
ATOM 4685 O O . ILE B 1 293 ? -6.469 -25.984 1.142 1 98.38 293 ILE B O 1
ATOM 4689 N N . GLU B 1 294 ? -4.855 -27.188 0.197 1 97.94 294 GLU B N 1
ATOM 4690 C CA . GLU B 1 294 ? -4.434 -27.734 1.48 1 97.94 294 GLU B CA 1
ATOM 4691 C C . GLU B 1 294 ? -3.955 -26.641 2.422 1 97.94 294 GLU B C 1
ATOM 4693 O O . GLU B 1 294 ? -4.242 -26.672 3.621 1 97.94 294 GLU B O 1
ATOM 4698 N N . ARG B 1 295 ? -3.236 -25.703 1.87 1 97.56 295 ARG B N 1
ATOM 4699 C CA . ARG B 1 295 ? -2.797 -24.578 2.699 1 97.56 295 ARG B CA 1
ATOM 4700 C C . ARG B 1 295 ? -3.984 -23.75 3.172 1 97.56 295 ARG B C 1
ATOM 4702 O O . ARG B 1 295 ? -4.027 -23.312 4.324 1 97.56 295 ARG B O 1
ATOM 4709 N N . ALA B 1 296 ? -4.902 -23.516 2.264 1 97.62 296 ALA B N 1
ATOM 4710 C CA . ALA B 1 296 ? -6.125 -22.812 2.629 1 97.62 296 ALA B CA 1
ATOM 4711 C C . ALA B 1 296 ? -6.848 -23.516 3.775 1 97.62 296 ALA B C 1
ATOM 4713 O O . ALA B 1 296 ? -7.355 -22.875 4.691 1 97.62 296 ALA B O 1
ATOM 4714 N N . GLU B 1 297 ? -6.852 -24.859 3.738 1 97.31 297 GLU B N 1
ATOM 4715 C CA . GLU B 1 297 ? -7.445 -25.656 4.805 1 97.31 297 GLU B CA 1
ATOM 4716 C C . GLU B 1 297 ? -6.754 -25.391 6.141 1 97.31 297 GLU B C 1
ATOM 4718 O O . GLU B 1 297 ? -7.414 -25.266 7.172 1 97.31 297 GLU B O 1
ATOM 4723 N N . GLN B 1 298 ? -5.496 -25.328 6.043 1 96.38 298 GLN B N 1
ATOM 4724 C CA . GLN B 1 298 ? -4.715 -25.109 7.258 1 96.38 298 GLN B CA 1
ATOM 4725 C C . GLN B 1 298 ? -5.004 -23.75 7.859 1 96.38 298 GLN B C 1
ATOM 4727 O O . GLN B 1 298 ? -5.156 -23.609 9.078 1 96.38 298 GLN B O 1
ATOM 4732 N N . LEU B 1 299 ? -5.086 -22.781 7.012 1 95.62 299 LEU B N 1
ATOM 4733 C CA . LEU B 1 299 ? -5.375 -21.422 7.477 1 95.62 299 LEU B CA 1
ATOM 4734 C C . LEU B 1 299 ? -6.773 -21.344 8.086 1 95.62 299 LEU B C 1
ATOM 4736 O O . LEU B 1 299 ? -6.965 -20.719 9.133 1 95.62 299 LEU B O 1
ATOM 4740 N N . ALA B 1 300 ? -7.711 -21.969 7.41 1 95.25 300 ALA B N 1
ATOM 4741 C CA . ALA B 1 300 ? -9.086 -22 7.902 1 95.25 300 ALA B CA 1
ATOM 4742 C C . ALA B 1 300 ? -9.172 -22.688 9.258 1 95.25 300 ALA B C 1
ATOM 4744 O O . ALA B 1 300 ? -10.016 -22.328 10.094 1 95.25 300 ALA B O 1
ATOM 4745 N N . ALA B 1 301 ? -8.32 -23.594 9.461 1 92.69 301 ALA B N 1
ATOM 4746 C CA . ALA B 1 301 ? -8.305 -24.359 10.703 1 92.69 301 ALA B CA 1
ATOM 4747 C C . ALA B 1 301 ? -7.555 -23.609 11.805 1 92.69 301 ALA B C 1
ATOM 4749 O O . ALA B 1 301 ? -7.473 -24.078 12.945 1 92.69 301 ALA B O 1
ATOM 4750 N N . GLY B 1 302 ? -6.93 -22.453 11.484 1 87 302 GLY B N 1
ATOM 4751 C CA . GLY B 1 302 ? -6.332 -21.625 12.508 1 87 302 GLY B CA 1
ATOM 4752 C C . GLY B 1 302 ? -4.812 -21.656 12.492 1 87 302 GLY B C 1
ATOM 4753 O O . GLY B 1 302 ? -4.168 -21.141 13.414 1 87 302 GLY B O 1
ATOM 4754 N N . SER B 1 303 ? -4.336 -22.281 11.477 1 80.31 303 SER B N 1
ATOM 4755 C CA . SER B 1 303 ? -2.881 -22.281 11.383 1 80.31 303 SER B CA 1
ATOM 4756 C C . SER B 1 303 ? -2.344 -20.859 11.203 1 80.31 303 SER B C 1
ATOM 4758 O O . SER B 1 303 ? -3.008 -20.016 10.609 1 80.31 303 SER B O 1
ATOM 4760 N N . SER B 1 304 ? -1.109 -20.656 11.797 1 79.62 304 SER B N 1
ATOM 4761 C CA . SER B 1 304 ? -0.49 -19.344 11.664 1 79.62 304 SER B CA 1
ATOM 4762 C C . SER B 1 304 ? -0.095 -19.062 10.219 1 79.62 304 SER B C 1
ATOM 4764 O O . SER B 1 304 ? 0.343 -19.969 9.5 1 79.62 304 SER B O 1
ATOM 4766 N N . GLY B 1 305 ? -0.387 -17.891 9.852 1 80.56 305 GLY B N 1
ATOM 4767 C CA . GLY B 1 305 ? 0.051 -17.453 8.539 1 80.56 305 GLY B CA 1
ATOM 4768 C C . GLY B 1 305 ? 1.531 -17.125 8.484 1 80.56 305 GLY B C 1
ATOM 4769 O O . GLY B 1 305 ? 2.242 -17.25 9.484 1 80.56 305 GLY B O 1
ATOM 4770 N N . VAL B 1 306 ? 1.956 -16.875 7.25 1 76.5 306 VAL B N 1
ATOM 4771 C CA . VAL B 1 306 ? 3.334 -16.438 7.051 1 76.5 306 VAL B CA 1
ATOM 4772 C C . VAL B 1 306 ? 3.543 -15.062 7.676 1 76.5 306 VAL B C 1
ATOM 4774 O O . VAL B 1 306 ? 2.695 -14.18 7.543 1 76.5 306 VAL B O 1
ATOM 4777 N N . GLU B 1 307 ? 4.141 -14.945 8.82 1 61.59 307 GLU B N 1
ATOM 4778 C CA . GLU B 1 307 ? 4.359 -13.672 9.508 1 61.59 307 GLU B CA 1
ATOM 4779 C C . GLU B 1 307 ? 5.156 -12.703 8.633 1 61.59 307 GLU B C 1
ATOM 4781 O O . GLU B 1 307 ? 6.23 -13.055 8.133 1 61.59 307 GLU B O 1
ATOM 4786 N N . SER B 1 308 ? 4.445 -11.758 7.992 1 58.66 308 SER B N 1
ATOM 4787 C CA . SER B 1 308 ? 5.184 -10.742 7.25 1 58.66 308 SER B CA 1
ATOM 4788 C C . SER B 1 308 ? 6.102 -9.938 8.164 1 58.66 308 SER B C 1
ATOM 4790 O O . SER B 1 308 ? 5.758 -9.68 9.32 1 58.66 308 SER B O 1
ATOM 4792 N N . SER B 1 309 ? 7.418 -10.047 8.086 1 47.81 309 SER B N 1
ATOM 4793 C CA . SER B 1 309 ? 8.328 -9.195 8.844 1 47.81 309 SER B CA 1
ATOM 4794 C C . SER B 1 309 ? 8.227 -7.738 8.406 1 47.81 309 SER B C 1
ATOM 4796 O O . SER B 1 309 ? 8.664 -7.387 7.305 1 47.81 309 SER B O 1
ATOM 4798 N N . GLU B 1 310 ? 7.168 -7.145 8.57 1 49.41 310 GLU B N 1
ATOM 4799 C CA . GLU B 1 310 ? 7.223 -5.75 8.148 1 49.41 310 GLU B CA 1
ATOM 4800 C C . GLU B 1 310 ? 8.391 -5.02 8.797 1 49.41 310 GLU B C 1
ATOM 4802 O O . GLU B 1 310 ? 8.641 -3.848 8.5 1 49.41 310 GLU B O 1
ATOM 4807 N N . ALA B 1 311 ? 9 -5.562 9.906 1 44.62 311 ALA B N 1
ATOM 4808 C CA . ALA B 1 311 ? 9.922 -4.691 10.625 1 44.62 311 ALA B CA 1
ATOM 4809 C C . ALA B 1 311 ? 11.125 -4.328 9.758 1 44.62 311 ALA B C 1
ATOM 4811 O O . ALA B 1 311 ? 11.836 -5.211 9.273 1 44.62 311 ALA B O 1
ATOM 4812 N N . TRP B 1 312 ? 10.922 -3.24 9.039 1 43.97 312 TRP B N 1
ATOM 4813 C CA . TRP B 1 312 ? 12.211 -2.777 8.531 1 43.97 312 TRP B CA 1
ATOM 4814 C C . TRP B 1 312 ? 13.305 -2.951 9.578 1 43.97 312 TRP B C 1
ATOM 4816 O O . TRP B 1 312 ? 13.031 -2.895 10.781 1 43.97 312 TRP B O 1
ATOM 4826 N N . PRO B 1 313 ? 14.383 -3.498 9.289 1 38.22 313 PRO B N 1
ATOM 4827 C CA . PRO B 1 313 ? 15.406 -3.514 10.344 1 38.22 313 PRO B CA 1
ATOM 4828 C C . PRO B 1 313 ? 15.461 -2.203 11.125 1 38.22 313 PRO B C 1
ATOM 4830 O O . PRO B 1 313 ? 15.5 -1.125 10.523 1 38.22 313 PRO B O 1
ATOM 4833 N N . THR B 1 314 ? 14.734 -2.168 12.109 1 37.47 314 THR B N 1
ATOM 4834 C CA . THR B 1 314 ? 14.812 -1.006 12.984 1 37.47 314 THR B CA 1
ATOM 4835 C C . THR B 1 314 ? 16.25 -0.508 13.102 1 37.47 314 THR B C 1
ATOM 4837 O O . THR B 1 314 ? 17.188 -1.304 13.086 1 37.47 314 THR B O 1
ATOM 4840 N N . ALA B 1 315 ? 16.484 0.753 13 1 35.53 315 ALA B N 1
ATOM 4841 C CA . ALA B 1 315 ? 17.766 1.396 13.258 1 35.53 315 ALA B CA 1
ATOM 4842 C C . ALA B 1 315 ? 18.375 0.896 14.57 1 35.53 315 ALA B C 1
ATOM 4844 O O . ALA B 1 315 ? 17.672 0.813 15.586 1 35.53 315 ALA B O 1
ATOM 4845 N N . VAL B 1 316 ? 19.359 0.052 14.547 1 32.34 316 VAL B N 1
ATOM 4846 C CA . VAL B 1 316 ? 20.156 -0.141 15.758 1 32.34 316 VAL B CA 1
ATOM 4847 C C . VAL B 1 316 ? 20.516 1.215 16.359 1 32.34 316 VAL B C 1
ATOM 4849 O O . VAL B 1 316 ? 21.016 2.098 15.656 1 32.34 316 VAL B O 1
ATOM 4852 N N . PRO B 1 317 ? 19.922 1.49 17.406 1 34.03 317 PRO B N 1
ATOM 4853 C CA . PRO B 1 317 ? 20.422 2.73 18.016 1 34.03 317 PRO B CA 1
ATOM 4854 C C . PRO B 1 317 ? 21.938 2.857 17.953 1 34.03 317 PRO B C 1
ATOM 4856 O O . PRO B 1 317 ? 22.641 1.849 18 1 34.03 317 PRO B O 1
ATOM 4859 N N . ARG B 1 318 ? 22.484 3.85 17.391 1 33.81 318 ARG B N 1
ATOM 4860 C CA . ARG B 1 318 ? 23.922 4.082 17.516 1 33.81 318 ARG B CA 1
ATOM 4861 C C . ARG B 1 318 ? 24.391 3.873 18.953 1 33.81 318 ARG B C 1
ATOM 4863 O O . ARG B 1 318 ? 23.844 4.469 19.875 1 33.81 318 ARG B O 1
ATOM 4870 N N . ARG B 1 319 ? 25.156 2.891 19.188 1 33.03 319 ARG B N 1
ATOM 4871 C CA . ARG B 1 319 ? 25.844 2.811 20.469 1 33.03 319 ARG B CA 1
ATOM 4872 C C . ARG B 1 319 ? 26.516 4.133 20.797 1 33.03 319 ARG B C 1
ATOM 4874 O O . ARG B 1 319 ? 27.203 4.723 19.953 1 33.03 319 ARG B O 1
ATOM 4881 N N . LYS B 1 320 ? 26.188 4.734 21.875 1 35.19 320 LYS B N 1
ATOM 4882 C CA . LYS B 1 320 ? 26.953 5.844 22.453 1 35.19 320 LYS B CA 1
ATOM 4883 C C . LYS B 1 320 ? 28.453 5.586 22.359 1 35.19 320 LYS B C 1
ATOM 4885 O O . LYS B 1 320 ? 28.938 4.547 22.812 1 35.19 320 LYS B O 1
ATOM 4890 N N . ARG B 1 321 ? 29.141 6.199 21.469 1 33.75 321 ARG B N 1
ATOM 4891 C CA . ARG B 1 321 ? 30.594 6.152 21.609 1 33.75 321 ARG B CA 1
ATOM 4892 C C . ARG B 1 321 ? 31.016 6.461 23.047 1 33.75 321 ARG B C 1
ATOM 4894 O O . ARG B 1 321 ? 30.609 7.48 23.609 1 33.75 321 ARG B O 1
ATOM 4901 N N . ALA B 1 322 ? 31.328 5.512 23.859 1 36.41 322 ALA B N 1
ATOM 4902 C CA . ALA B 1 322 ? 32 5.664 25.141 1 36.41 322 ALA B CA 1
ATOM 4903 C C . ALA B 1 322 ? 33.094 6.746 25.062 1 36.41 322 ALA B C 1
ATOM 4905 O O . ALA B 1 322 ? 33.969 6.707 24.188 1 36.41 322 ALA B O 1
ATOM 4906 N N . SER B 1 323 ? 32.75 7.949 25.438 1 33.91 323 SER B N 1
ATOM 4907 C CA . SER B 1 323 ? 33.75 8.953 25.688 1 33.91 323 SER B CA 1
ATOM 4908 C C . SER B 1 323 ? 34.969 8.344 26.391 1 33.91 323 SER B C 1
ATOM 4910 O O . SER B 1 323 ? 34.844 7.691 27.422 1 33.91 323 SER B O 1
ATOM 4912 N N . LYS B 1 324 ? 36.062 7.961 25.797 1 34.62 324 LYS B N 1
ATOM 4913 C CA . LYS B 1 324 ? 37.344 7.699 26.438 1 34.62 324 LYS B CA 1
ATOM 4914 C C . LYS B 1 324 ? 37.688 8.766 27.469 1 34.62 324 LYS B C 1
ATOM 4916 O O . LYS B 1 324 ? 37.781 9.945 27.141 1 34.62 324 LYS B O 1
ATOM 4921 N N . ALA B 1 325 ? 37.375 8.516 28.734 1 33.5 325 ALA B N 1
ATOM 4922 C CA . ALA B 1 325 ? 38.031 9.164 29.875 1 33.5 325 ALA B CA 1
ATOM 4923 C C . ALA B 1 325 ? 39.531 9.328 29.656 1 33.5 325 ALA B C 1
ATOM 4925 O O . ALA B 1 325 ? 40.219 8.375 29.281 1 33.5 325 ALA B O 1
ATOM 4926 N N . GLU B 1 326 ? 39.969 10.461 29.156 1 30.81 326 GLU B N 1
ATOM 4927 C CA . GLU B 1 326 ? 41.375 10.891 29.375 1 30.81 326 GLU B CA 1
ATOM 4928 C C . GLU B 1 326 ? 41.844 10.492 30.75 1 30.81 326 GLU B C 1
ATOM 4930 O O . GLU B 1 326 ? 41.281 10.875 31.766 1 30.81 326 GLU B O 1
ATOM 4935 N N . GLY B 1 327 ? 42.344 9.234 30.9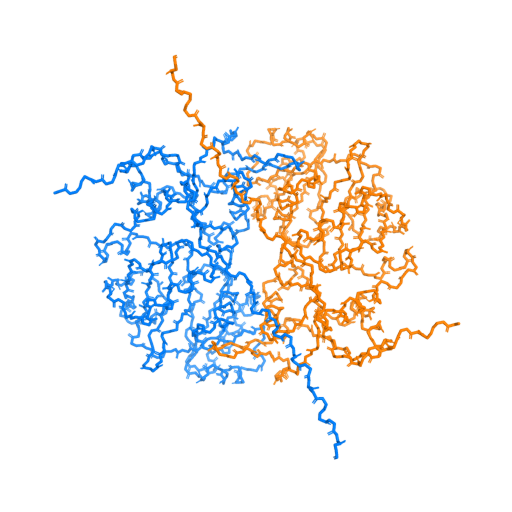69 1 25.12 327 GLY B N 1
ATOM 4936 C CA . GLY B 1 327 ? 43.562 9.148 31.797 1 25.12 327 GLY B CA 1
ATOM 4937 C C . GLY B 1 327 ? 44.75 9.875 31.188 1 25.12 327 GLY B C 1
ATOM 4938 O O . GLY B 1 327 ? 44.812 10.055 29.969 1 25.12 327 GLY B O 1
#

InterPro domains:
  IPR004666 Ribosomal bS6 modification enzyme RimK/Lysine biosynthesis enzyme LysX [TIGR00768] (12-295)
  IPR011761 ATP-grasp fold [PS50975] (114-297)
  IPR013651 ATP-grasp fold, RimK-type [PF08443] (108-294)
  IPR013815 ATP-grasp fold, subdomain 1 [G3DSA:3.30.1490.20] (125-190)
  IPR041107 RimK, preATP-grasp domain [PF18030] (11-104)